Protein AF-0000000084946960 (afdb_homodimer)

Secondary structure (DSSP, 8-state):
-HHHHHHHHHHHHS-TTSHHHHHHHHHHHTTTTGGG--HHHHHHHHTS-HHHHHHHHHHTT-SSHHHHHHHHHHHHHHHTT----S-TTS-HHHHHHHHHHHHHHHHHHHHHHS-HHHHHHHHHHHHH-S-EEEEE-THHHHHHHHHHHHHHHTT--EEEPPTT--SPP---TT-EEEEE-SSSHHHHHTHHHHHHHHHSSSEEEEEES-TT---SSEEEE---S-GGGHHHHHHHHHHHHHHHHHHHH-/-HHHHHHHHHHHHS-TTSHHHHHHHHHHHTTTTGGG--HHHHHHHHTS-HHHHHHHHHHTT-SSHHHHHHHHHHHHHHHTT----S-TTS-HHHHHHHHHHHHHHHHHHHHHHS-HHHHHHHHHHHHH-S-EEEEE-THHHHHHHHHHHHHHHTT--EEEPPTT--SPP---TT-EEEEE-SSSHHHHHTHHHHHHHHHSSSEEEEEES-TT---SSEEEE---S-GGGHHHHHHHHHHHHHHHHHHHH-

Organism: NCBI:txid445974

Radius of gyration: 22.01 Å; Cα contacts (8 Å, |Δi|>4): 779; chains: 2; bounding box: 53×51×46 Å

Foldseek 3Di:
DQLLVVLCVCCVPDDCPDLSNLLSVLCVVCLVCLLVDDLCRSCVSSVHDSVSSQVSCVVSPHPGSNRVNVVSVVVVVCVVPAFDQADDPDDPVVSVVVSVVQVVVFQVVQVVPWDVVLLVVVLVLQLPAPEEEEEDDDLVVVLLVVLCVLVVVVVGHYDYARLQNPDDDDDDPSYEYEYEDAACVSCVPSVVVLVVVVPDPYAYEYEYCHPPDDDPHHYTHGDGPDSSCSSVSSSVSSVVSSVVNVVVVD/DQLLVVLCVDCVPDDCVDLSNLLSVLCVVCLVCLLVDDLCRSCVSSVHDSVVSQVSCVVSPHPGSNRVNVVSVVVVVCVVPAFDQADDPDDPVVSVVVSVVQVVVFQVVQVVPWDVVLLVVVLVLQLPAPEEEEEDDDLVVVLVVVLCVLVVVVVGHYDHARLQNPDDDDDDPSYEYEYEDAACVSCVPSVVVLVVVVPDPYAYEYEYCHPPDDDPHHYTHGDGPDSSCSSVSSSVSSVVSSVVNVVVVD

Nearest PDB structures (foldseek):
  4ivn-assembly1_A  TM=5.172E-01  e=8.761E-11  Vibrio vulnificus YJ016
  8k3b-assembly1_A  TM=5.191E-01  e=2.547E-10  Pseudomonas aeruginosa
  1m3s-assembly1_B  TM=8.342E-01  e=3.777E-07  Bacillus subtilis
  1viv-assembly1_A  TM=8.224E-01  e=2.154E-06  Bacillus subtilis
  7en6-assembly1_C  TM=7.977E-01  e=3.996E-06  Escherichia coli

pLDDT: mean 92.7, std 7.22, range [50.81, 98.69]

Solvent-accessible surface area (backbone atoms only — not comparable to full-atom values): 27172 Å² total; per-residue (Å²): 74,63,52,61,58,53,34,46,55,41,49,51,72,40,41,66,84,36,66,67,20,28,42,32,50,45,46,63,76,37,43,90,52,43,73,79,51,50,67,61,54,51,13,58,72,32,72,49,48,53,66,54,50,55,51,47,35,44,72,75,70,28,90,41,69,67,53,46,32,48,39,38,49,50,30,56,66,52,50,83,69,60,68,66,74,46,62,78,93,51,53,72,67,60,32,49,51,48,44,52,52,52,47,46,53,38,51,53,50,25,66,71,66,41,59,61,67,61,50,50,51,51,43,51,50,59,72,68,31,72,30,39,38,36,36,41,46,62,75,35,31,16,51,48,46,36,49,48,51,57,34,50,67,69,70,41,53,67,44,56,50,51,82,71,54,75,59,65,73,90,79,54,85,50,24,33,38,41,35,40,21,54,76,44,56,41,62,66,75,31,44,69,44,49,50,55,54,68,67,44,89,43,55,40,39,36,41,24,51,43,78,82,64,84,68,94,53,48,74,46,61,42,62,71,88,47,78,66,47,41,66,59,52,53,51,50,53,52,50,52,48,52,31,51,52,57,48,66,73,104,74,62,54,61,58,53,34,47,55,41,50,49,71,40,42,64,84,36,65,69,21,28,42,32,51,44,45,62,75,36,44,88,52,44,71,77,50,50,66,60,54,51,11,59,71,32,73,48,50,56,68,55,49,55,51,47,36,43,70,73,69,27,92,41,67,67,53,48,34,49,40,39,49,49,30,56,65,51,52,82,69,61,69,66,75,47,59,78,92,52,54,72,66,59,33,49,52,49,44,51,53,53,47,47,53,39,52,54,51,26,65,72,65,43,59,60,66,60,52,51,49,51,44,50,49,60,72,70,30,71,30,39,38,36,36,40,47,60,76,36,31,16,51,49,45,37,50,47,52,55,34,51,68,68,72,42,52,67,45,57,50,51,81,71,56,74,59,62,74,91,77,55,87,49,23,33,38,39,36,41,21,53,76,44,57,42,62,66,74,30,43,67,46,50,52,56,56,68,67,43,89,42,56,40,38,35,41,24,52,42,78,80,64,84,65,94,54,47,73,46,61,43,63,72,87,47,77,65,47,40,66,59,52,52,51,51,52,52,50,50,48,52,30,50,52,57,48,67,73,104

Sequence (500 aa):
MMIINKLNDIINNSQTSDPRYMISSFIKQNILIINSLTIKEVADGSHVSKAMVSKFVKELGYDNFAELKESCSMYVGSLGLKDRYFQLDSDFRSNSSDLVVRMNNLLTNTVHQINYNDLDMLVEDIRNCSCLFLLGHGEAKGLCSMIQIELDALQIPIIVVDVDFRKEYRIGDHAVFLIISVNGNTLMYNHRTITKILKQKQKTWLITCNQEIAFAGKKIYVPSVDSTLNKINIRFVTDLIIARLQQNQEMMIINKLNDIINNSQTSDPRYMISSFIKQNILIINSLTIKEVADGSHVSKAMVSKFVKELGYDNFAELKESCSMYVGSLGLKDRYFQLDSDFRSNSSDLVVRMNNLLTNTVHQINYNDLDMLVEDIRNCSCLFLLGHGEAKGLCSMIQIELDALQIPIIVVDVDFRKEYRIGDHAVFLIISVNGNTLMYNHRTITKILKQKQKTWLITCNQEIAFAGKKIYVPSVDSTLNKINIRFVTDLIIARLQQNQE

Structure (mmCIF, N/CA/C/O backbone):
data_AF-0000000084946960-model_v1
#
loop_
_entity.id
_entity.type
_entity.pdbx_description
1 polymer 'HTH rpiR-type domain-containing protein'
#
loop_
_atom_site.group_PDB
_atom_site.id
_atom_site.type_symbol
_atom_site.label_atom_id
_atom_site.label_alt_id
_atom_site.label_comp_id
_atom_site.label_asym_id
_atom_site.label_entity_id
_atom_site.label_seq_id
_atom_site.pdbx_PDB_ins_code
_atom_site.Cartn_x
_atom_site.Cartn_y
_atom_site.Cartn_z
_atom_site.occupancy
_atom_site.B_iso_or_equiv
_atom_site.auth_seq_id
_atom_site.auth_comp_id
_atom_site.auth_asym_id
_atom_site.auth_atom_id
_atom_site.pdbx_PDB_model_num
ATOM 1 N N . MET A 1 1 ? -5.07 -3.939 -16.297 1 50.81 1 MET A N 1
ATOM 2 C CA . MET A 1 1 ? -4.352 -4.16 -15.055 1 50.81 1 MET A CA 1
ATOM 3 C C . MET A 1 1 ? -5.105 -3.551 -13.875 1 50.81 1 MET A C 1
ATOM 5 O O . MET A 1 1 ? -5.117 -4.117 -12.781 1 50.81 1 MET A O 1
ATOM 9 N N . MET A 1 2 ? -6.113 -2.816 -14.234 1 76.5 2 MET A N 1
ATOM 10 C CA . MET A 1 2 ? -6.914 -2.016 -13.312 1 76.5 2 MET A CA 1
ATOM 11 C C . MET A 1 2 ? -8.023 -2.855 -12.688 1 76.5 2 MET A C 1
ATOM 13 O O . MET A 1 2 ? -8.422 -2.609 -11.547 1 76.5 2 MET A O 1
ATOM 17 N N . ILE A 1 3 ? -8.172 -4.059 -13.281 1 87.38 3 ILE A N 1
ATOM 18 C CA . ILE A 1 3 ? -9.352 -4.809 -12.844 1 87.38 3 ILE A CA 1
ATOM 19 C C . ILE A 1 3 ? -9.062 -5.488 -11.508 1 87.38 3 ILE A C 1
ATOM 21 O O . ILE A 1 3 ? -9.922 -5.516 -10.625 1 87.38 3 ILE A O 1
ATOM 25 N N . ILE A 1 4 ? -7.828 -5.867 -11.352 1 90.06 4 ILE A N 1
ATOM 26 C CA . ILE A 1 4 ? -7.5 -6.625 -10.148 1 90.06 4 ILE A CA 1
ATOM 27 C C . ILE A 1 4 ? -7.602 -5.719 -8.922 1 90.06 4 ILE A C 1
ATOM 29 O O . ILE A 1 4 ? -8.047 -6.152 -7.859 1 90.06 4 ILE A O 1
ATOM 33 N N . ASN A 1 5 ? -7.199 -4.465 -9.094 1 87.06 5 ASN A N 1
ATOM 34 C CA . ASN A 1 5 ? -7.309 -3.508 -7.996 1 87.06 5 ASN A CA 1
ATOM 35 C C . ASN A 1 5 ? -8.766 -3.258 -7.613 1 87.06 5 ASN A C 1
ATOM 37 O O . ASN A 1 5 ? -9.094 -3.158 -6.43 1 87.06 5 ASN A O 1
ATOM 41 N N . LYS A 1 6 ? -9.586 -3.213 -8.57 1 87.06 6 LYS A N 1
ATOM 42 C CA . LYS A 1 6 ? -11.008 -3 -8.32 1 87.06 6 LYS A CA 1
ATOM 43 C C . LYS A 1 6 ? -11.617 -4.184 -7.574 1 87.06 6 LYS A C 1
ATOM 45 O O . LYS A 1 6 ? -12.375 -3.998 -6.617 1 87.06 6 LYS A O 1
ATOM 50 N N . LEU A 1 7 ? -11.297 -5.309 -8.07 1 93 7 LEU A N 1
ATOM 51 C CA . LEU A 1 7 ? -11.82 -6.516 -7.438 1 93 7 LEU A CA 1
ATOM 52 C C . LEU A 1 7 ? -11.328 -6.637 -6 1 93 7 LEU A C 1
ATOM 54 O O . LEU A 1 7 ? -12.109 -6.949 -5.098 1 93 7 LEU A O 1
ATOM 58 N N . ASN A 1 8 ? -10.07 -6.289 -5.785 1 91.12 8 ASN A N 1
ATOM 59 C CA . ASN A 1 8 ? -9.508 -6.359 -4.441 1 91.12 8 ASN A CA 1
ATOM 60 C C . ASN A 1 8 ? -10.188 -5.379 -3.494 1 91.12 8 ASN A C 1
ATOM 62 O O . ASN A 1 8 ? -10.438 -5.703 -2.33 1 91.12 8 ASN A O 1
ATOM 66 N N . ASP A 1 9 ? -10.414 -4.215 -4.004 1 86.38 9 ASP A N 1
ATOM 67 C CA . ASP A 1 9 ? -11.086 -3.213 -3.18 1 86.38 9 ASP A CA 1
ATOM 68 C C . ASP A 1 9 ? -12.438 -3.721 -2.689 1 86.38 9 ASP A C 1
ATOM 70 O O . ASP A 1 9 ? -12.797 -3.529 -1.525 1 86.38 9 ASP A O 1
ATOM 74 N N . ILE A 1 10 ? -13.172 -4.355 -3.521 1 89.69 10 ILE A N 1
ATOM 75 C CA . ILE A 1 10 ? -14.492 -4.867 -3.176 1 89.69 10 ILE A CA 1
ATOM 76 C C . ILE A 1 10 ? -14.352 -6.062 -2.234 1 89.69 10 ILE A C 1
ATOM 78 O O . ILE A 1 10 ? -15.031 -6.137 -1.21 1 89.69 10 ILE A O 1
ATOM 82 N N . ILE A 1 11 ? -13.461 -6.926 -2.559 1 92.31 11 ILE A N 1
ATOM 83 C CA . ILE A 1 11 ? -13.266 -8.148 -1.782 1 92.31 11 ILE A CA 1
ATOM 84 C C . ILE A 1 11 ? -12.828 -7.793 -0.365 1 92.31 11 ILE A C 1
ATOM 86 O O . ILE A 1 11 ? -13.312 -8.375 0.608 1 92.31 11 ILE A O 1
ATOM 90 N N . ASN A 1 12 ? -11.969 -6.781 -0.227 1 88.19 12 ASN A N 1
ATOM 91 C CA . ASN A 1 12 ? -11.43 -6.406 1.077 1 88.19 12 ASN A CA 1
ATOM 92 C C . ASN A 1 12 ? -12.477 -5.688 1.928 1 88.19 12 ASN A C 1
ATOM 94 O O . ASN A 1 12 ? -12.398 -5.699 3.158 1 88.19 12 ASN A O 1
ATOM 98 N N . ASN A 1 13 ? -13.5 -5.141 1.267 1 84.31 13 ASN A N 1
ATOM 99 C CA . ASN A 1 13 ? -14.344 -4.223 2.018 1 84.31 13 ASN A CA 1
ATOM 100 C C . ASN A 1 13 ? -15.797 -4.695 2.051 1 84.31 13 ASN A C 1
ATOM 102 O O . ASN A 1 13 ? -16.672 -4.012 2.594 1 84.31 13 ASN A O 1
ATOM 106 N N . SER A 1 14 ? -16.109 -5.84 1.458 1 88.12 14 SER A N 1
ATOM 107 C CA . SER A 1 14 ? -17.469 -6.328 1.401 1 88.12 14 SER A CA 1
ATOM 108 C C . SER A 1 14 ? -17.625 -7.625 2.184 1 88.12 14 SER A C 1
ATOM 110 O O . SER A 1 14 ? -16.688 -8.406 2.303 1 88.12 14 SER A O 1
ATOM 112 N N . GLN A 1 15 ? -18.859 -7.773 2.674 1 90.06 15 GLN A N 1
ATOM 113 C CA . GLN A 1 15 ? -19.172 -9.055 3.303 1 90.06 15 GLN A CA 1
ATOM 114 C C . GLN A 1 15 ? -19.219 -10.18 2.271 1 90.06 15 GLN A C 1
ATOM 116 O O . GLN A 1 15 ? -19.531 -9.945 1.102 1 90.06 15 GLN A O 1
ATOM 121 N N . THR A 1 16 ? -18.984 -11.414 2.795 1 92.31 16 THR A N 1
ATOM 122 C CA . THR A 1 16 ? -18.906 -12.555 1.892 1 92.31 16 THR A CA 1
ATOM 123 C C . THR A 1 16 ? -20.266 -12.875 1.288 1 92.31 16 THR A C 1
ATOM 125 O O . THR A 1 16 ? -20.359 -13.531 0.248 1 92.31 16 THR A O 1
ATOM 128 N N . SER A 1 17 ? -21.359 -12.391 1.937 1 93.38 17 SER A N 1
ATOM 129 C CA . SER A 1 17 ? -22.719 -12.633 1.445 1 93.38 17 SER A CA 1
ATOM 130 C C . SER A 1 17 ? -23.125 -11.602 0.4 1 93.38 17 SER A C 1
ATOM 132 O O . SER A 1 17 ? -24.141 -11.758 -0.284 1 93.38 17 SER A O 1
ATOM 134 N N . ASP A 1 18 ? -22.312 -10.516 0.25 1 94.94 18 ASP A N 1
ATOM 135 C CA . ASP A 1 18 ? -22.562 -9.469 -0.732 1 94.94 18 ASP A CA 1
ATOM 136 C C . ASP A 1 18 ? -22.375 -9.984 -2.154 1 94.94 18 ASP A C 1
ATOM 138 O O . ASP A 1 18 ? -21.312 -10.531 -2.479 1 94.94 18 ASP A O 1
ATOM 142 N N . PRO A 1 19 ? -23.438 -9.812 -2.973 1 96.25 19 PRO A N 1
ATOM 143 C CA . PRO A 1 19 ? -23.281 -10.25 -4.363 1 96.25 19 PRO A CA 1
ATOM 144 C C . PRO A 1 19 ? -22.047 -9.664 -5.039 1 96.25 19 PRO A C 1
ATOM 146 O O . PRO A 1 19 ? -21.406 -10.336 -5.852 1 96.25 19 PRO A O 1
ATOM 149 N N . ARG A 1 20 ? -21.703 -8.461 -4.746 1 95.75 20 ARG A N 1
ATOM 150 C CA . ARG A 1 20 ? -20.516 -7.84 -5.32 1 95.75 20 ARG A CA 1
ATOM 151 C C . ARG A 1 20 ? -19.25 -8.609 -4.926 1 95.75 20 ARG A C 1
ATOM 153 O O . ARG A 1 20 ? -18.344 -8.781 -5.738 1 95.75 20 ARG A O 1
ATOM 160 N N . TYR A 1 21 ? -19.203 -9 -3.682 1 95.88 21 TYR A N 1
ATOM 161 C CA . TYR A 1 21 ? -18.094 -9.82 -3.207 1 95.88 21 TYR A CA 1
ATOM 162 C C . TYR A 1 21 ? -18.031 -11.141 -3.969 1 95.88 21 TYR A C 1
ATOM 164 O O . TYR A 1 21 ? -16.969 -11.547 -4.43 1 95.88 21 TYR A O 1
ATOM 172 N N . MET A 1 22 ? -19.188 -11.789 -4.098 1 97.19 22 MET A N 1
ATOM 173 C CA . MET A 1 22 ? -19.25 -13.109 -4.719 1 97.19 22 MET A CA 1
ATOM 174 C C . MET A 1 22 ? -18.797 -13.047 -6.176 1 97.19 22 MET A C 1
ATOM 176 O O . MET A 1 22 ? -18.031 -13.898 -6.633 1 97.19 22 MET A O 1
ATOM 180 N N . ILE A 1 23 ? -19.234 -12.031 -6.844 1 98.25 23 ILE A N 1
ATOM 181 C CA . ILE A 1 23 ? -18.875 -11.867 -8.242 1 98.25 23 ILE A CA 1
ATOM 182 C C . ILE A 1 23 ? -17.391 -11.562 -8.359 1 98.25 23 ILE A C 1
ATOM 184 O O . ILE A 1 23 ? -16.672 -12.188 -9.148 1 98.25 23 ILE A O 1
ATOM 188 N N . SER A 1 24 ? -16.891 -10.625 -7.539 1 96.94 24 SER A N 1
ATOM 189 C CA . SER A 1 24 ? -15.492 -10.234 -7.566 1 96.94 24 SER A CA 1
ATOM 190 C C . SER A 1 24 ? -14.578 -11.414 -7.266 1 96.94 24 SER A C 1
ATOM 192 O O . SER A 1 24 ? -13.57 -11.617 -7.941 1 96.94 24 SER A O 1
ATOM 194 N N . SER A 1 25 ? -14.953 -12.133 -6.262 1 96.06 25 SER A N 1
ATOM 195 C CA . SER A 1 25 ? -14.164 -13.289 -5.863 1 96.06 25 SER A CA 1
ATOM 196 C C . SER A 1 25 ? -14.109 -14.328 -6.977 1 96.06 25 SER A C 1
ATOM 198 O O . SER A 1 25 ? -13.047 -14.898 -7.25 1 96.06 25 SER A O 1
ATOM 200 N N . PHE A 1 26 ? -15.227 -14.641 -7.617 1 97.56 26 PHE A N 1
ATOM 201 C CA . PHE A 1 26 ? -15.266 -15.625 -8.695 1 97.56 26 PHE A CA 1
ATOM 202 C C . PHE A 1 26 ? -14.406 -15.172 -9.875 1 97.56 26 PHE A C 1
ATOM 204 O O . PHE A 1 26 ? -13.633 -15.961 -10.422 1 97.56 26 PHE A O 1
ATOM 211 N N . ILE A 1 27 ? -14.562 -13.906 -10.227 1 97.56 27 ILE A N 1
ATOM 212 C CA . ILE A 1 27 ? -13.797 -13.367 -11.352 1 97.56 27 ILE A CA 1
ATOM 213 C C . ILE A 1 27 ? -12.305 -13.461 -11.047 1 97.56 27 ILE A C 1
ATOM 215 O O . ILE A 1 27 ? -11.523 -13.914 -11.883 1 97.56 27 ILE A O 1
ATOM 219 N N . LYS A 1 28 ? -11.992 -13.016 -9.922 1 96 28 LYS A N 1
ATOM 220 C CA . LYS A 1 28 ? -10.594 -13.023 -9.531 1 96 28 LYS A CA 1
ATOM 221 C C . LYS A 1 28 ? -10.023 -14.445 -9.531 1 96 28 LYS A C 1
ATOM 223 O O . LYS A 1 28 ? -8.93 -14.68 -10.047 1 96 28 LYS A O 1
ATOM 228 N N . GLN A 1 29 ? -10.773 -15.391 -9.055 1 94.88 29 GLN A N 1
ATOM 229 C CA . GLN A 1 29 ? -10.336 -16.781 -8.953 1 94.88 29 GLN A CA 1
ATOM 230 C C . GLN A 1 29 ? -10.219 -17.422 -10.336 1 94.88 29 GLN A C 1
ATOM 232 O O . GLN A 1 29 ? -9.484 -18.391 -10.523 1 94.88 29 GLN A O 1
ATOM 237 N N . ASN A 1 30 ? -10.945 -16.922 -11.25 1 96.62 30 ASN A N 1
ATOM 238 C CA . ASN A 1 30 ? -10.969 -17.5 -12.594 1 96.62 30 ASN A CA 1
ATOM 239 C C . ASN A 1 30 ? -10.43 -16.516 -13.633 1 96.62 30 ASN A C 1
ATOM 241 O O . ASN A 1 30 ? -10.82 -16.547 -14.797 1 96.62 30 ASN A O 1
ATOM 245 N N . ILE A 1 31 ? -9.594 -15.617 -13.203 1 96.06 31 ILE A N 1
ATOM 246 C CA . ILE A 1 31 ? -9.211 -14.484 -14.039 1 96.06 31 ILE A CA 1
ATOM 247 C C . ILE A 1 31 ? -8.477 -14.984 -15.281 1 96.06 31 ILE A C 1
ATOM 249 O O . ILE A 1 31 ? -8.57 -14.375 -16.344 1 96.06 31 ILE A O 1
ATOM 253 N N . LEU A 1 32 ? -7.84 -16.125 -15.266 1 95 32 LEU A N 1
ATOM 254 C CA . LEU A 1 32 ? -7.066 -16.656 -16.391 1 95 32 LEU A CA 1
ATOM 255 C C . LEU A 1 32 ? -7.988 -17.188 -17.469 1 95 32 LEU A C 1
ATOM 257 O O . LEU A 1 32 ? -7.598 -17.25 -18.641 1 95 32 LEU A O 1
ATOM 261 N N . ILE A 1 33 ? -9.188 -17.531 -17.125 1 96.75 33 ILE A N 1
ATOM 262 C CA . ILE A 1 33 ? -10.07 -18.172 -18.109 1 96.75 33 ILE A CA 1
ATOM 263 C C . ILE A 1 33 ? -11.336 -17.344 -18.281 1 96.75 33 ILE A C 1
ATOM 265 O O . ILE A 1 33 ? -12.281 -17.766 -18.938 1 96.75 33 ILE A O 1
ATOM 269 N N . ILE A 1 34 ? -11.367 -16.203 -17.625 1 96.81 34 ILE A N 1
ATOM 270 C CA . ILE A 1 34 ? -12.57 -15.383 -17.609 1 96.81 34 ILE A CA 1
ATOM 271 C C . ILE A 1 34 ? -13.016 -15.086 -19.047 1 96.81 34 ILE A C 1
ATOM 273 O O . ILE A 1 34 ? -14.211 -14.992 -19.328 1 96.81 34 ILE A O 1
ATOM 277 N N . ASN A 1 35 ? -12.062 -14.977 -19.891 1 95.31 35 ASN A N 1
ATOM 278 C CA . ASN A 1 35 ? -12.359 -14.633 -21.281 1 95.31 35 ASN A CA 1
ATOM 279 C C . ASN A 1 35 ? -13.133 -15.75 -21.984 1 95.31 35 ASN A C 1
ATOM 281 O O . ASN A 1 35 ? -13.789 -15.516 -23 1 95.31 35 ASN A O 1
ATOM 285 N N . SER A 1 36 ? -13.094 -16.891 -21.531 1 97.38 36 SER A N 1
ATOM 286 C CA . SER A 1 36 ? -13.773 -18.031 -22.125 1 97.38 36 SER A CA 1
ATOM 287 C C . SER A 1 36 ? -15.133 -18.281 -21.484 1 97.38 36 SER A C 1
ATOM 289 O O . SER A 1 36 ? -15.891 -19.141 -21.922 1 97.38 36 SER A O 1
ATOM 291 N N . LEU A 1 37 ? -15.453 -17.578 -20.484 1 98 37 LEU A N 1
ATOM 292 C CA . LEU A 1 37 ? -16.703 -17.797 -19.766 1 98 37 LEU A CA 1
ATOM 293 C C . LEU A 1 37 ? -17.797 -16.844 -20.266 1 98 37 LEU A C 1
ATOM 295 O O . LEU A 1 37 ? -17.516 -15.695 -20.609 1 98 37 LEU A O 1
ATOM 299 N N . THR A 1 38 ? -18.984 -17.375 -20.328 1 97.75 38 THR A N 1
ATOM 300 C CA . THR A 1 38 ? -20.141 -16.531 -20.609 1 97.75 38 THR A CA 1
ATOM 301 C C . THR A 1 38 ? -20.625 -15.836 -19.328 1 97.75 38 THR A C 1
ATOM 303 O O . THR A 1 38 ? -20.25 -16.234 -18.219 1 97.75 38 THR A O 1
ATOM 306 N N . ILE A 1 39 ? -21.406 -14.773 -19.547 1 98.12 39 ILE A N 1
ATOM 307 C CA . ILE A 1 39 ? -21.969 -14.07 -18.406 1 98.12 39 ILE A CA 1
ATOM 308 C C . ILE A 1 39 ? -22.828 -15.023 -17.594 1 98.12 39 ILE A C 1
ATOM 310 O O . ILE A 1 39 ? -22.891 -14.93 -16.359 1 98.12 39 ILE A O 1
ATOM 314 N N . LYS A 1 40 ? -23.438 -15.977 -18.234 1 98.25 40 LYS A N 1
ATOM 315 C CA . LYS A 1 40 ? -24.25 -16.984 -17.547 1 98.25 40 LYS A CA 1
ATOM 316 C C . LYS A 1 40 ? -23.391 -17.844 -16.641 1 98.25 40 LYS A C 1
ATOM 318 O O . LYS A 1 40 ? -23.781 -18.141 -15.5 1 98.25 40 LYS A O 1
ATOM 323 N N . GLU A 1 41 ? -22.297 -18.219 -17.141 1 98.44 41 GLU A N 1
ATOM 324 C CA . GLU A 1 41 ? -21.391 -19.062 -16.359 1 98.44 41 GLU A CA 1
ATOM 325 C C . GLU A 1 41 ? -20.844 -18.297 -15.148 1 98.44 41 GLU A C 1
ATOM 327 O O . GLU A 1 41 ? -20.688 -18.875 -14.07 1 98.44 41 GLU A O 1
ATOM 332 N N . VAL A 1 42 ? -20.516 -17.031 -15.305 1 98.5 42 VAL A N 1
ATOM 333 C CA . VAL A 1 42 ? -20.078 -16.203 -14.195 1 98.5 42 VAL A CA 1
ATOM 334 C C . VAL A 1 42 ? -21.188 -16.062 -13.164 1 98.5 42 VAL A C 1
ATOM 336 O O . VAL A 1 42 ? -20.953 -16.172 -11.953 1 98.5 42 VAL A O 1
ATOM 339 N N . ALA A 1 43 ? -22.391 -15.844 -13.656 1 98.56 43 ALA A N 1
ATOM 340 C CA . ALA A 1 43 ? -23.547 -15.734 -12.773 1 98.56 43 ALA A CA 1
ATOM 341 C C . ALA A 1 43 ? -23.734 -17.016 -11.953 1 98.56 43 ALA A C 1
ATOM 343 O O . ALA A 1 43 ? -23.891 -16.969 -10.734 1 98.56 43 ALA A O 1
ATOM 344 N N . ASP A 1 44 ? -23.688 -18.109 -12.609 1 98.5 44 ASP A N 1
ATOM 345 C CA . ASP A 1 44 ? -23.859 -19.406 -11.953 1 98.5 44 ASP A CA 1
ATOM 346 C C . ASP A 1 44 ? -22.75 -19.641 -10.93 1 98.5 44 ASP A C 1
ATOM 348 O O . ASP A 1 44 ? -23.031 -20.062 -9.797 1 98.5 44 ASP A O 1
ATOM 352 N N . GLY A 1 45 ? -21.547 -19.359 -11.312 1 97.94 45 GLY A N 1
ATOM 353 C CA . GLY A 1 45 ? -20.391 -19.578 -10.445 1 97.94 45 GLY A CA 1
ATOM 354 C C . GLY A 1 45 ? -20.391 -18.672 -9.227 1 97.94 45 GLY A C 1
ATOM 355 O O . GLY A 1 45 ? -19.828 -19.031 -8.188 1 97.94 45 GLY A O 1
ATOM 356 N N . SER A 1 46 ? -20.969 -17.516 -9.352 1 98.06 46 SER A N 1
ATOM 357 C CA . SER A 1 46 ? -21.031 -16.547 -8.266 1 98.06 46 SER A CA 1
ATOM 358 C C . SER A 1 46 ? -22.328 -16.688 -7.477 1 98.06 46 SER A C 1
ATOM 360 O O . SER A 1 46 ? -22.562 -15.93 -6.531 1 98.06 46 SER A O 1
ATOM 362 N N . HIS A 1 47 ? -23.25 -17.547 -7.961 1 97.88 47 HIS A N 1
ATOM 363 C CA . HIS A 1 47 ? -24.531 -17.812 -7.305 1 97.88 47 HIS A CA 1
ATOM 364 C C . HIS A 1 47 ? -25.406 -16.562 -7.301 1 97.88 47 HIS A C 1
ATOM 366 O O . HIS A 1 47 ? -26 -16.219 -6.273 1 97.88 47 HIS A O 1
ATOM 372 N N . VAL A 1 48 ? -25.344 -15.875 -8.398 1 98.31 48 VAL A N 1
ATOM 373 C CA . VAL A 1 48 ? -26.219 -14.719 -8.578 1 98.31 48 VAL A CA 1
ATOM 374 C C . VAL A 1 48 ? -26.875 -14.781 -9.953 1 98.31 48 VAL A C 1
ATOM 376 O O . VAL A 1 48 ? -26.656 -15.719 -10.719 1 98.31 48 VAL A O 1
ATOM 379 N N . SER A 1 49 ? -27.781 -13.859 -10.258 1 97.69 49 SER A N 1
ATOM 380 C CA . SER A 1 49 ? -28.438 -13.805 -11.555 1 97.69 49 SER A CA 1
ATOM 381 C C . SER A 1 49 ? -27.578 -13.094 -12.594 1 97.69 49 SER A C 1
ATOM 383 O O . SER A 1 49 ? -26.672 -12.336 -12.242 1 97.69 49 SER A O 1
ATOM 385 N N . LYS A 1 50 ? -27.938 -13.352 -13.852 1 97.94 50 LYS A N 1
ATOM 386 C CA . LYS A 1 50 ? -27.266 -12.648 -14.945 1 97.94 50 LYS A CA 1
ATOM 387 C C . LYS A 1 50 ? -27.469 -11.141 -14.828 1 97.94 50 LYS A C 1
ATOM 389 O O . LYS A 1 50 ? -26.547 -10.367 -15.125 1 97.94 50 LYS A O 1
ATOM 394 N N . ALA A 1 51 ? -28.594 -10.773 -14.391 1 97.75 51 ALA A N 1
ATOM 395 C CA . ALA A 1 51 ? -28.906 -9.359 -14.234 1 97.75 51 ALA A CA 1
ATOM 396 C C . ALA A 1 51 ? -28 -8.703 -13.195 1 97.75 51 ALA A C 1
ATOM 398 O O . ALA A 1 51 ? -27.578 -7.559 -13.375 1 97.75 51 ALA A O 1
ATOM 399 N N . MET A 1 52 ? -27.656 -9.383 -12.195 1 98.12 52 MET A N 1
ATOM 400 C CA . MET A 1 52 ? -26.781 -8.875 -11.141 1 98.12 52 MET A CA 1
ATOM 401 C C . MET A 1 52 ? -25.359 -8.719 -11.641 1 98.12 52 MET A C 1
ATOM 403 O O . MET A 1 52 ? -24.672 -7.75 -11.305 1 98.12 52 MET A O 1
ATOM 407 N N . VAL A 1 53 ? -24.906 -9.68 -12.445 1 98.44 53 VAL A N 1
ATOM 408 C CA . VAL A 1 53 ? -23.562 -9.57 -13.016 1 98.44 53 VAL A CA 1
ATOM 409 C C . VAL A 1 53 ? -23.5 -8.359 -13.938 1 98.44 53 VAL A C 1
ATOM 411 O O . VAL A 1 53 ? -22.531 -7.59 -13.891 1 98.44 53 VAL A O 1
ATOM 414 N N . SER A 1 54 ? -24.531 -8.188 -14.75 1 97.94 54 SER A N 1
ATOM 415 C CA . SER A 1 54 ? -24.562 -7.059 -15.672 1 97.94 54 SER A CA 1
ATOM 416 C C . SER A 1 54 ? -24.547 -5.73 -14.922 1 97.94 54 SER A C 1
ATOM 418 O O . SER A 1 54 ? -23.844 -4.797 -15.32 1 97.94 54 SER A O 1
ATOM 420 N N . LYS A 1 55 ? -25.297 -5.68 -13.906 1 97.25 55 LYS A N 1
ATOM 421 C CA . LYS A 1 55 ? -25.328 -4.473 -13.078 1 97.25 55 LYS A CA 1
ATOM 422 C C . LYS A 1 55 ? -23.969 -4.211 -12.445 1 97.25 55 LYS A C 1
ATOM 424 O O . LYS A 1 55 ? -23.5 -3.068 -12.391 1 97.25 55 LYS A O 1
ATOM 429 N N . PHE A 1 56 ? -23.344 -5.246 -12 1 96.56 56 PHE A N 1
ATOM 430 C CA . PHE A 1 56 ? -22.047 -5.145 -11.344 1 96.56 56 PHE A CA 1
ATOM 431 C C . PHE A 1 56 ? -20.984 -4.66 -12.32 1 96.56 56 PHE A C 1
ATOM 433 O O . PHE A 1 56 ? -20.156 -3.822 -11.977 1 96.56 56 PHE A O 1
ATOM 440 N N . VAL A 1 57 ? -21.016 -5.176 -13.477 1 94.94 57 VAL A N 1
ATOM 441 C CA . VAL A 1 57 ? -20.078 -4.805 -14.531 1 94.94 57 VAL A CA 1
ATOM 442 C C . VAL A 1 57 ? -20.172 -3.303 -14.805 1 94.94 57 VAL A C 1
ATOM 444 O O . VAL A 1 57 ? -19.141 -2.623 -14.93 1 94.94 57 VAL A O 1
ATOM 447 N N . LYS A 1 58 ? -21.375 -2.809 -14.805 1 91.38 58 LYS A N 1
ATOM 448 C CA . LYS A 1 58 ? -21.594 -1.379 -15 1 91.38 58 LYS A CA 1
ATOM 449 C C . LYS A 1 58 ? -21.109 -0.58 -13.797 1 91.38 58 LYS A C 1
ATOM 451 O O . LYS A 1 58 ? -20.547 0.512 -13.953 1 91.38 58 LYS A O 1
ATOM 456 N N . GLU A 1 59 ? -21.281 -1.125 -12.688 1 88.19 59 GLU A N 1
ATOM 457 C CA . GLU A 1 59 ? -20.812 -0.487 -11.461 1 88.19 59 GLU A CA 1
ATOM 458 C C . GLU A 1 59 ? -19.281 -0.371 -11.453 1 88.19 59 GLU A C 1
ATOM 460 O O . GLU A 1 59 ? -18.734 0.58 -10.891 1 88.19 59 GLU A O 1
ATOM 465 N N . LEU A 1 60 ? -18.609 -1.348 -12.07 1 88.19 60 LEU A N 1
ATOM 466 C CA . LEU A 1 60 ? -17.156 -1.339 -12.133 1 88.19 60 LEU A CA 1
ATOM 467 C C . LEU A 1 60 ? -16.656 -0.334 -13.172 1 88.19 60 LEU A C 1
ATOM 469 O O . LEU A 1 60 ? -15.461 -0.078 -13.273 1 88.19 60 LEU A O 1
ATOM 473 N N . GLY A 1 61 ? -17.578 0.165 -13.945 1 82.56 61 GLY A N 1
ATOM 474 C CA . GLY A 1 61 ? -17.219 1.193 -14.914 1 82.56 61 GLY A CA 1
ATOM 475 C C . GLY A 1 61 ? -17.109 0.666 -16.328 1 82.56 61 GLY A C 1
ATOM 476 O O . GLY A 1 61 ? -16.562 1.34 -17.203 1 82.56 61 GLY A O 1
ATOM 477 N N . TYR A 1 62 ? -17.578 -0.514 -16.5 1 89.56 62 TYR A N 1
ATOM 478 C CA . TYR A 1 62 ? -17.547 -1.079 -17.844 1 89.56 62 TYR A CA 1
ATOM 479 C C . TYR A 1 62 ? -18.922 -0.989 -18.5 1 89.56 62 TYR A C 1
ATOM 481 O O . TYR A 1 62 ? -19.953 -1.101 -17.828 1 89.56 62 TYR A O 1
ATOM 489 N N . ASP A 1 63 ? -18.922 -0.871 -19.812 1 91.31 63 ASP A N 1
ATOM 490 C CA . ASP A 1 63 ? -20.188 -0.747 -20.516 1 91.31 63 ASP A CA 1
ATOM 491 C C . ASP A 1 63 ? -20.922 -2.088 -20.594 1 91.31 63 ASP A C 1
ATOM 493 O O . ASP A 1 63 ? -22.141 -2.133 -20.609 1 91.31 63 ASP A O 1
ATOM 497 N N . ASN A 1 64 ? -20.219 -3.127 -20.781 1 95 64 ASN A N 1
ATOM 498 C CA . ASN A 1 64 ? -20.766 -4.477 -20.875 1 95 64 ASN A CA 1
ATOM 499 C C . ASN A 1 64 ? -19.75 -5.523 -20.438 1 95 64 ASN A C 1
ATOM 501 O O . ASN A 1 64 ? -18.609 -5.191 -20.094 1 95 64 ASN A O 1
ATOM 505 N N . PHE A 1 65 ? -20.188 -6.77 -20.422 1 96.94 65 PHE A N 1
ATOM 506 C CA . PHE A 1 65 ? -19.359 -7.875 -19.953 1 96.94 65 PHE A CA 1
ATOM 507 C C . PHE A 1 65 ? -18.172 -8.094 -20.859 1 96.94 65 PHE A C 1
ATOM 509 O O . PHE A 1 65 ? -17.078 -8.461 -20.406 1 96.94 65 PHE A O 1
ATOM 516 N N . ALA A 1 66 ? -18.328 -7.848 -22.094 1 96.44 66 ALA A N 1
ATOM 517 C CA . ALA A 1 66 ? -17.234 -7.996 -23.047 1 96.44 66 ALA A CA 1
ATOM 518 C C . ALA A 1 66 ? -16.062 -7.066 -22.719 1 96.44 66 ALA A C 1
ATOM 520 O O . ALA A 1 66 ? -14.906 -7.449 -22.828 1 96.44 66 ALA A O 1
ATOM 521 N N . GLU A 1 67 ? -16.359 -5.898 -22.328 1 93.5 67 GLU A N 1
ATOM 522 C CA . GLU A 1 67 ? -15.328 -4.93 -21.938 1 93.5 67 GLU A CA 1
ATOM 523 C C . GLU A 1 67 ? -14.602 -5.379 -20.672 1 93.5 67 GLU A C 1
ATOM 525 O O . GLU A 1 67 ? -13.391 -5.184 -20.547 1 93.5 67 GLU A O 1
ATOM 530 N N . LEU A 1 68 ? -15.352 -5.867 -19.75 1 95.19 68 LEU A N 1
ATOM 531 C CA . LEU A 1 68 ? -14.711 -6.402 -18.562 1 95.19 68 LEU A CA 1
ATOM 532 C C . LEU A 1 68 ? -13.75 -7.535 -18.906 1 95.19 68 LEU A C 1
ATOM 534 O O . LEU A 1 68 ? -12.625 -7.578 -18.406 1 95.19 68 LEU A O 1
ATOM 538 N N . LYS A 1 69 ? -14.188 -8.398 -19.766 1 96.44 69 LYS A N 1
ATOM 539 C CA . LYS A 1 69 ? -13.336 -9.508 -20.203 1 96.44 69 LYS A CA 1
ATOM 540 C C . LYS A 1 69 ? -12.055 -8.992 -20.859 1 96.44 69 LYS A C 1
ATOM 542 O O . LYS A 1 69 ? -10.977 -9.555 -20.656 1 96.44 69 LYS A O 1
ATOM 547 N N . GLU A 1 70 ? -12.211 -7.957 -21.594 1 93.25 70 GLU A N 1
ATOM 548 C CA . GLU A 1 70 ? -11.039 -7.359 -22.219 1 93.25 70 GLU A CA 1
ATOM 549 C C . GLU A 1 70 ? -10.047 -6.844 -21.172 1 93.25 70 GLU A C 1
ATOM 551 O O . GLU A 1 70 ? -8.836 -7.02 -21.328 1 93.25 70 GLU A O 1
ATOM 556 N N . SER A 1 71 ? -10.586 -6.219 -20.188 1 89.69 71 SER A N 1
ATOM 557 C CA . SER A 1 71 ? -9.742 -5.727 -19.109 1 89.69 71 SER A CA 1
ATOM 558 C C . SER A 1 71 ? -9.039 -6.871 -18.391 1 89.69 71 SER A C 1
ATOM 560 O O . SER A 1 71 ? -7.863 -6.758 -18.031 1 89.69 71 SER A O 1
ATOM 562 N N . CYS A 1 72 ? -9.734 -7.914 -18.203 1 93.75 72 CYS A N 1
ATOM 563 C CA . CYS A 1 72 ? -9.125 -9.102 -17.594 1 93.75 72 CYS A CA 1
ATOM 564 C C . CYS A 1 72 ? -8.023 -9.664 -18.484 1 93.75 72 CYS A C 1
ATOM 566 O O . CYS A 1 72 ? -6.969 -10.062 -18 1 93.75 72 CYS A O 1
ATOM 568 N N . SER A 1 73 ? -8.289 -9.648 -19.734 1 92.25 73 SER A N 1
ATOM 569 C CA . SER A 1 73 ? -7.297 -10.141 -20.688 1 92.25 73 SER A CA 1
ATOM 570 C C . SER A 1 73 ? -6.031 -9.289 -20.656 1 92.25 73 SER A C 1
ATOM 572 O O . SER A 1 73 ? -4.922 -9.812 -20.781 1 92.25 73 SER A O 1
ATOM 574 N N . MET A 1 74 ? -6.25 -8.055 -20.578 1 86 74 MET A N 1
ATOM 575 C CA . MET A 1 74 ? -5.109 -7.148 -20.5 1 86 74 MET A CA 1
ATOM 576 C C . MET A 1 74 ? -4.289 -7.406 -19.25 1 86 74 MET A C 1
ATOM 578 O O . MET A 1 74 ? -3.057 -7.41 -19.281 1 86 74 MET A O 1
ATOM 582 N N . TYR A 1 75 ? -4.934 -7.598 -18.188 1 88.56 75 TYR A N 1
ATOM 583 C CA . TYR A 1 75 ? -4.258 -7.914 -16.938 1 88.56 75 TYR A CA 1
ATOM 584 C C . TYR A 1 75 ? -3.465 -9.211 -17.047 1 88.56 75 TYR A C 1
ATOM 586 O O . TYR A 1 75 ? -2.285 -9.258 -16.703 1 88.56 75 TYR A O 1
ATOM 594 N N . VAL A 1 76 ? -4.098 -10.188 -17.562 1 90.62 76 VAL A N 1
ATOM 595 C CA . VAL A 1 76 ? -3.451 -11.484 -17.719 1 90.62 76 VAL A CA 1
ATOM 596 C C . VAL A 1 76 ? -2.232 -11.352 -18.625 1 90.62 76 VAL A C 1
ATOM 598 O O . VAL A 1 76 ? -1.188 -11.961 -18.359 1 90.62 76 VAL A O 1
ATOM 601 N N . GLY A 1 77 ? -2.371 -10.625 -19.625 1 86.25 77 GLY A N 1
ATOM 602 C CA . GLY A 1 77 ? -1.26 -10.406 -20.547 1 86.25 77 GLY A CA 1
ATOM 603 C C . GLY A 1 77 ? -0.077 -9.719 -19.891 1 86.25 77 GLY A C 1
ATOM 604 O O . GLY A 1 77 ? 1.065 -9.898 -20.312 1 86.25 77 GLY A O 1
ATOM 605 N N . SER A 1 78 ? -0.35 -8.984 -18.828 1 82.56 78 SER A N 1
ATOM 606 C CA . SER A 1 78 ? 0.702 -8.227 -18.172 1 82.56 78 SER A CA 1
ATOM 607 C C . SER A 1 78 ? 1.464 -9.102 -17.172 1 82.56 78 SER A C 1
ATOM 609 O O . SER A 1 78 ? 2.555 -8.734 -16.734 1 82.56 78 SER A O 1
ATOM 611 N N . LEU A 1 79 ? 0.943 -10.242 -16.766 1 83.62 79 LEU A N 1
ATOM 612 C CA . LEU A 1 79 ? 1.535 -11.102 -15.75 1 83.62 79 LEU A CA 1
ATOM 613 C C . LEU A 1 79 ? 2.842 -11.711 -16.25 1 83.62 79 LEU A C 1
ATOM 615 O O . LEU A 1 79 ? 3.781 -11.898 -15.469 1 83.62 79 LEU A O 1
ATOM 619 N N . GLY A 1 80 ? 2.939 -12.078 -17.406 1 75.06 80 GLY A N 1
ATOM 620 C CA . GLY A 1 80 ? 4.113 -12.727 -17.969 1 75.06 80 GLY A CA 1
ATOM 621 C C . GLY A 1 80 ? 5.32 -11.805 -18.047 1 75.06 80 GLY A C 1
ATOM 622 O O . GLY A 1 80 ? 6.453 -12.273 -18.188 1 75.06 80 GLY A O 1
ATOM 623 N N . LEU A 1 81 ? 5.23 -10.625 -17.703 1 71.38 81 LEU A N 1
ATOM 624 C CA . LEU A 1 81 ? 6.293 -9.648 -17.906 1 71.38 81 LEU A CA 1
ATOM 625 C C . LEU A 1 81 ? 6.812 -9.125 -16.578 1 71.38 81 LEU A C 1
ATOM 627 O O . LEU A 1 81 ? 7.68 -8.25 -16.531 1 71.38 81 LEU A O 1
ATOM 631 N N . LYS A 1 82 ? 6.504 -9.836 -15.617 1 77.88 82 LYS A N 1
ATOM 632 C CA . LYS A 1 82 ? 6.844 -9.242 -14.328 1 77.88 82 LYS A CA 1
ATOM 633 C C . LYS A 1 82 ? 8.305 -9.5 -13.977 1 77.88 82 LYS A C 1
ATOM 635 O O . LYS A 1 82 ? 8.859 -10.555 -14.312 1 77.88 82 LYS A O 1
ATOM 640 N N . ASP A 1 83 ? 8.82 -8.5 -13.281 1 81.69 83 ASP A N 1
ATOM 641 C CA . ASP A 1 83 ? 10.234 -8.5 -12.891 1 81.69 83 ASP A CA 1
ATOM 642 C C . ASP A 1 83 ? 10.5 -9.539 -11.805 1 81.69 83 ASP A C 1
ATOM 644 O O . ASP A 1 83 ? 9.688 -9.727 -10.898 1 81.69 83 ASP A O 1
ATOM 648 N N . ARG A 1 84 ? 11.594 -10.281 -12.062 1 89.19 84 ARG A N 1
ATOM 649 C CA . ARG A 1 84 ? 12.062 -11.234 -11.062 1 89.19 84 ARG A CA 1
ATOM 650 C C . ARG A 1 84 ? 13.344 -10.734 -10.391 1 89.19 84 ARG A C 1
ATOM 652 O O . ARG A 1 84 ? 14.273 -10.289 -11.062 1 89.19 84 ARG A O 1
ATOM 659 N N . TYR A 1 85 ? 13.305 -10.812 -9.078 1 93.94 85 TYR A N 1
ATOM 660 C CA . TYR A 1 85 ? 14.461 -10.312 -8.336 1 93.94 85 TYR A CA 1
ATOM 661 C C . TYR A 1 85 ? 15.539 -11.375 -8.219 1 93.94 85 TYR A C 1
ATOM 663 O O . TYR A 1 85 ? 16.734 -11.062 -8.188 1 93.94 85 TYR A O 1
ATOM 671 N N . PHE A 1 86 ? 15.094 -12.617 -8.172 1 95.94 86 PHE A N 1
ATOM 672 C CA . PHE A 1 86 ? 16.016 -13.703 -7.871 1 95.94 86 PHE A CA 1
ATOM 673 C C . PHE A 1 86 ? 16.422 -14.438 -9.141 1 95.94 86 PHE A C 1
ATOM 675 O O . PHE A 1 86 ? 15.617 -14.609 -10.055 1 95.94 86 PHE A O 1
ATOM 682 N N . GLN A 1 87 ? 17.656 -14.836 -9.117 1 94.06 87 GLN A N 1
ATOM 683 C CA . GLN A 1 87 ? 18.109 -15.781 -10.133 1 94.06 87 GLN A CA 1
ATOM 684 C C . GLN A 1 87 ? 17.594 -17.188 -9.852 1 94.06 87 GLN A C 1
ATOM 686 O O . GLN A 1 87 ? 17.547 -17.609 -8.695 1 94.06 87 GLN A O 1
ATOM 691 N N . LEU A 1 88 ? 17.281 -17.938 -10.859 1 92.44 88 LEU A N 1
ATOM 692 C CA . LEU A 1 88 ? 16.594 -19.219 -10.727 1 92.44 88 LEU A CA 1
ATOM 693 C C . LEU A 1 88 ? 17.531 -20.281 -10.117 1 92.44 88 LEU A C 1
ATOM 695 O O . LEU A 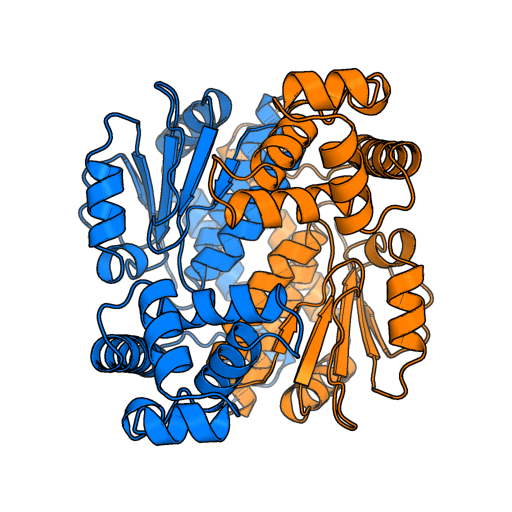1 88 ? 17.109 -21.062 -9.258 1 92.44 88 LEU A O 1
ATOM 699 N N . ASP A 1 89 ? 18.797 -20.297 -10.453 1 92.56 89 ASP A N 1
ATOM 700 C CA . ASP A 1 89 ? 19.703 -21.391 -10.094 1 92.56 89 ASP A CA 1
ATOM 701 C C . ASP A 1 89 ? 20.5 -21.062 -8.836 1 92.56 89 ASP A C 1
ATOM 703 O O . ASP A 1 89 ? 21.344 -21.859 -8.406 1 92.56 89 ASP A O 1
ATOM 707 N N . SER A 1 90 ? 20.219 -20 -8.188 1 94.69 90 SER A N 1
ATOM 708 C CA . SER A 1 90 ? 20.953 -19.594 -6.996 1 94.69 90 SER A CA 1
ATOM 709 C C . SER A 1 90 ? 20.141 -19.859 -5.73 1 94.69 90 SER A C 1
ATOM 711 O O . SER A 1 90 ? 18.906 -19.891 -5.766 1 94.69 90 SER A O 1
ATOM 713 N N . ASP A 1 91 ? 20.828 -20.109 -4.668 1 96.69 91 ASP A N 1
ATOM 714 C CA . ASP A 1 91 ? 20.125 -20.375 -3.416 1 96.69 91 ASP A CA 1
ATOM 715 C C . ASP A 1 91 ? 19.562 -19.094 -2.812 1 96.69 91 ASP A C 1
ATOM 717 O O . ASP A 1 91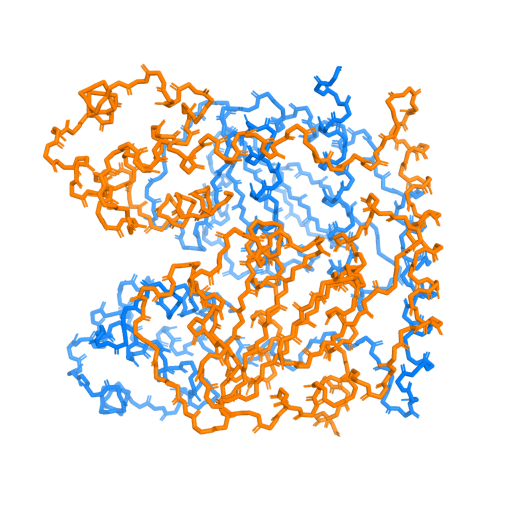 ? 19.938 -18 -3.225 1 96.69 91 ASP A O 1
ATOM 721 N N . PHE A 1 92 ? 18.719 -19.25 -1.833 1 97.62 92 PHE A N 1
ATOM 722 C CA . PHE A 1 92 ? 17.969 -18.156 -1.226 1 97.62 92 PHE A CA 1
ATOM 723 C C . PHE A 1 92 ? 18.906 -17.109 -0.646 1 97.62 92 PHE A C 1
ATOM 725 O O . PHE A 1 92 ? 18.75 -15.922 -0.901 1 97.62 92 PHE A O 1
ATOM 732 N N . ARG A 1 93 ? 19.906 -17.531 0.096 1 97.62 93 ARG A N 1
ATOM 733 C CA . ARG A 1 93 ? 20.844 -16.625 0.762 1 97.62 93 ARG A CA 1
ATOM 734 C C . ARG A 1 93 ? 21.656 -15.852 -0.254 1 97.62 93 ARG A C 1
ATOM 736 O O . ARG A 1 93 ? 21.812 -14.633 -0.133 1 97.62 93 ARG A O 1
ATOM 743 N N . SER A 1 94 ? 22.188 -16.516 -1.206 1 98.19 94 SER A N 1
ATOM 744 C CA . SER A 1 94 ? 22.984 -15.867 -2.246 1 98.19 94 SER A CA 1
ATOM 745 C C . SER A 1 94 ? 22.156 -14.852 -3.027 1 98.19 94 SER A C 1
ATOM 747 O O . SER A 1 94 ? 22.641 -13.75 -3.316 1 98.19 94 SER A O 1
ATOM 749 N N . ASN A 1 95 ? 20.938 -15.234 -3.398 1 98.38 95 ASN A N 1
ATOM 750 C CA . ASN A 1 95 ? 20.016 -14.328 -4.082 1 98.38 95 ASN A CA 1
ATOM 751 C C . ASN A 1 95 ? 19.75 -13.078 -3.25 1 98.38 95 ASN A C 1
ATOM 753 O O . ASN A 1 95 ? 19.688 -11.969 -3.783 1 98.38 95 ASN A O 1
ATOM 757 N N . SER A 1 96 ? 19.547 -13.266 -1.935 1 98.56 96 SER A N 1
ATOM 758 C CA . SER A 1 96 ? 19.281 -12.141 -1.042 1 98.56 96 SER A CA 1
ATOM 759 C C . SER A 1 96 ? 20.453 -11.18 -0.997 1 98.56 96 SER A C 1
ATOM 761 O O . SER A 1 96 ? 20.281 -9.961 -1.069 1 98.56 96 SER A O 1
ATOM 763 N N . SER A 1 97 ? 21.672 -11.727 -0.887 1 98.38 97 SER A N 1
ATOM 764 C CA . SER A 1 97 ? 22.875 -10.906 -0.862 1 98.38 97 SER A CA 1
ATOM 765 C C . SER A 1 97 ? 23.062 -10.156 -2.178 1 98.38 97 SER A C 1
ATOM 767 O O . SER A 1 97 ? 23.422 -8.984 -2.182 1 98.38 97 SER A O 1
ATOM 769 N N . ASP A 1 98 ? 22.844 -10.859 -3.219 1 98.38 98 ASP A N 1
ATOM 770 C CA . ASP A 1 98 ? 22.938 -10.234 -4.531 1 98.38 98 ASP A CA 1
ATOM 771 C C . ASP A 1 98 ? 21.953 -9.078 -4.672 1 98.38 98 ASP A C 1
ATOM 773 O O . ASP A 1 98 ? 22.297 -8.031 -5.234 1 98.38 98 ASP A O 1
ATOM 777 N N . LEU A 1 99 ? 20.719 -9.312 -4.277 1 98.44 99 LEU A N 1
ATOM 778 C CA . LEU A 1 99 ? 19.688 -8.273 -4.359 1 98.44 99 LEU A CA 1
ATOM 779 C C . LEU A 1 99 ? 20.125 -7.023 -3.605 1 98.44 99 LEU A C 1
ATOM 781 O O . LEU A 1 99 ? 19.906 -5.902 -4.078 1 98.44 99 LEU A O 1
ATOM 785 N N . VAL A 1 100 ? 20.781 -7.168 -2.385 1 98.69 100 VAL A N 1
ATOM 786 C CA . VAL A 1 100 ? 21.25 -6.023 -1.61 1 98.69 100 VAL A CA 1
ATOM 787 C C . VAL A 1 100 ? 22.281 -5.242 -2.416 1 98.69 100 VAL A C 1
ATOM 789 O O . VAL A 1 100 ? 22.25 -4.008 -2.447 1 98.69 100 VAL A O 1
ATOM 792 N N . VAL A 1 101 ? 23.172 -5.949 -3.062 1 98.69 101 VAL A N 1
ATOM 793 C CA . VAL A 1 101 ? 24.219 -5.316 -3.871 1 98.69 101 VAL A CA 1
ATOM 794 C C . VAL A 1 101 ? 23.578 -4.539 -5.016 1 98.69 101 VAL A C 1
ATOM 796 O O . VAL A 1 101 ? 23.938 -3.389 -5.273 1 98.69 101 VAL A O 1
ATOM 799 N N . ARG A 1 102 ? 22.672 -5.16 -5.695 1 98.25 102 ARG A N 1
ATOM 800 C CA . ARG A 1 102 ? 21.984 -4.516 -6.809 1 98.25 102 ARG A CA 1
ATOM 801 C C . ARG A 1 102 ? 21.203 -3.291 -6.332 1 98.25 102 ARG A C 1
ATOM 803 O O . ARG A 1 102 ? 21.203 -2.252 -6.996 1 98.25 102 ARG A O 1
ATOM 810 N N . MET A 1 103 ? 20.516 -3.418 -5.211 1 98.56 103 MET A N 1
ATOM 811 C CA . MET A 1 103 ? 19.766 -2.295 -4.645 1 98.56 103 MET A CA 1
ATOM 812 C C . MET A 1 103 ? 20.703 -1.145 -4.293 1 98.56 103 MET A C 1
ATOM 814 O O . MET A 1 103 ? 20.406 0.018 -4.562 1 98.56 103 MET A O 1
ATOM 818 N N . ASN A 1 104 ? 21.797 -1.51 -3.627 1 98.62 104 ASN A N 1
ATOM 819 C CA . ASN A 1 104 ? 22.766 -0.471 -3.275 1 98.62 104 ASN A CA 1
ATOM 820 C C . ASN A 1 104 ? 23.234 0.298 -4.508 1 98.62 104 ASN A C 1
ATOM 822 O O . ASN A 1 104 ? 23.328 1.526 -4.477 1 98.62 104 ASN A O 1
ATOM 826 N N . ASN A 1 105 ? 23.578 -0.428 -5.543 1 98.62 105 ASN A N 1
ATOM 827 C CA . ASN A 1 105 ? 24 0.212 -6.785 1 98.62 105 ASN A CA 1
ATOM 828 C C . ASN A 1 105 ? 22.906 1.109 -7.355 1 98.62 105 ASN A C 1
ATOM 830 O O . ASN A 1 105 ? 23.172 2.23 -7.785 1 98.62 105 ASN A O 1
ATOM 834 N N . LEU A 1 106 ? 21.719 0.617 -7.395 1 98.56 106 LEU A N 1
ATOM 835 C CA . LEU A 1 106 ? 20.562 1.339 -7.926 1 98.56 106 LEU A CA 1
ATOM 836 C C . LEU A 1 106 ? 20.312 2.625 -7.145 1 98.56 106 LEU A C 1
ATOM 838 O O . LEU A 1 106 ? 20.172 3.697 -7.734 1 98.56 106 LEU A O 1
ATOM 842 N N . LEU A 1 107 ? 20.25 2.504 -5.809 1 98.62 107 LEU A N 1
ATOM 843 C CA . LEU A 1 107 ? 19.922 3.641 -4.953 1 98.62 107 LEU A CA 1
ATOM 844 C C . LEU A 1 107 ? 21.031 4.684 -4.98 1 98.62 107 LEU A C 1
ATOM 846 O O . LEU A 1 107 ? 20.766 5.887 -4.996 1 98.62 107 LEU A O 1
ATOM 850 N N . THR A 1 108 ? 22.312 4.215 -4.973 1 98.62 108 THR A N 1
ATOM 851 C CA . THR A 1 108 ? 23.438 5.129 -5.066 1 98.62 108 THR A CA 1
ATOM 852 C C . THR A 1 108 ? 23.391 5.918 -6.371 1 98.62 108 THR A C 1
ATOM 854 O O . THR A 1 108 ? 23.594 7.137 -6.375 1 98.62 108 THR A O 1
ATOM 857 N N . ASN A 1 109 ? 23.188 5.246 -7.449 1 98.62 109 ASN A N 1
ATOM 858 C CA . ASN A 1 109 ? 23.062 5.914 -8.742 1 98.62 109 ASN A CA 1
ATOM 859 C C . ASN A 1 109 ? 21.922 6.938 -8.734 1 98.62 109 ASN A C 1
ATOM 861 O O . ASN A 1 109 ? 22.078 8.047 -9.258 1 98.62 109 ASN A O 1
ATOM 865 N N . THR A 1 110 ? 20.75 6.578 -8.188 1 98.56 110 THR A N 1
ATOM 866 C CA . THR A 1 110 ? 19.578 7.449 -8.141 1 98.56 110 THR A CA 1
ATOM 867 C C . THR A 1 110 ? 19.891 8.734 -7.375 1 98.56 110 THR A C 1
ATOM 869 O O . THR A 1 110 ? 19.609 9.828 -7.855 1 98.56 110 THR A O 1
ATOM 872 N N . VAL A 1 111 ? 20.516 8.617 -6.199 1 98.38 111 VAL A N 1
ATOM 873 C CA . VAL A 1 111 ? 20.781 9.789 -5.371 1 98.38 111 VAL A CA 1
ATOM 874 C C . VAL A 1 111 ? 21.781 10.703 -6.07 1 98.38 111 VAL A C 1
ATOM 876 O O . VAL A 1 111 ? 21.75 11.922 -5.887 1 98.38 111 VAL A O 1
ATOM 879 N N . HIS A 1 112 ? 22.609 10.141 -6.891 1 98.06 112 HIS A N 1
ATOM 880 C CA . HIS A 1 112 ? 23.609 10.93 -7.602 1 98.06 112 HIS A CA 1
ATOM 881 C C . HIS A 1 112 ? 23 11.633 -8.812 1 98.06 112 HIS A C 1
ATOM 883 O O . HIS A 1 112 ? 23.438 12.727 -9.18 1 98.06 112 HIS A O 1
ATOM 889 N N . GLN A 1 113 ? 21.969 11.086 -9.414 1 98.31 113 GLN A N 1
ATOM 890 C CA . GLN A 1 113 ? 21.547 11.555 -10.734 1 98.31 113 GLN A CA 1
ATOM 891 C C . GLN A 1 113 ? 20.203 12.297 -10.648 1 98.31 113 GLN A C 1
ATOM 893 O O . GLN A 1 113 ? 19.859 13.047 -11.555 1 98.31 113 GLN A O 1
ATOM 898 N N . ILE A 1 114 ? 19.469 12.07 -9.617 1 98.31 114 ILE A N 1
ATOM 899 C CA . ILE A 1 114 ? 18.109 12.625 -9.562 1 98.31 114 ILE A CA 1
ATOM 900 C C . ILE A 1 114 ? 18.188 14.148 -9.461 1 98.31 114 ILE A C 1
ATOM 902 O O . ILE A 1 114 ? 19.156 14.695 -8.953 1 98.31 114 ILE A O 1
ATOM 906 N N . ASN A 1 115 ? 17.219 14.859 -10 1 98.12 115 ASN A N 1
ATOM 907 C CA . ASN A 1 115 ? 17.156 16.312 -9.961 1 98.12 115 ASN A CA 1
ATOM 908 C C . ASN A 1 115 ? 16.547 16.812 -8.648 1 98.12 115 ASN A C 1
ATOM 910 O O . ASN A 1 115 ? 15.328 16.922 -8.531 1 98.12 115 ASN A O 1
ATOM 914 N N . TYR A 1 116 ? 17.391 17.281 -7.754 1 98.19 116 TYR A N 1
ATOM 915 C CA . TYR A 1 116 ? 16.938 17.672 -6.422 1 98.19 116 TYR A CA 1
ATOM 916 C C . TYR A 1 116 ? 16.109 18.953 -6.484 1 98.19 116 TYR A C 1
ATOM 918 O O . TYR A 1 116 ? 15.258 19.188 -5.625 1 98.19 116 TYR A O 1
ATOM 926 N N . ASN A 1 117 ? 16.359 19.766 -7.438 1 98.06 117 ASN A N 1
ATOM 927 C CA . ASN A 1 117 ? 15.523 20.969 -7.578 1 98.06 117 ASN A CA 1
ATOM 928 C C . ASN A 1 117 ? 14.07 20.609 -7.871 1 98.06 117 ASN A C 1
ATOM 930 O O . ASN A 1 117 ? 13.156 21.203 -7.305 1 98.06 117 ASN A O 1
ATOM 934 N N . ASP A 1 118 ? 13.891 19.672 -8.781 1 98.12 118 ASP A N 1
ATOM 935 C CA . ASP A 1 118 ? 12.539 19.203 -9.078 1 98.12 118 ASP A CA 1
ATOM 936 C C . ASP A 1 118 ? 11.898 18.562 -7.855 1 98.12 118 ASP A C 1
ATOM 938 O O . ASP A 1 118 ? 10.711 18.766 -7.594 1 98.12 118 ASP A O 1
ATOM 942 N N . LEU A 1 119 ? 12.664 17.812 -7.109 1 98.44 119 LEU A N 1
ATOM 943 C CA . LEU A 1 119 ? 12.141 17.172 -5.902 1 98.44 119 LEU A CA 1
ATOM 944 C C . LEU A 1 119 ? 11.703 18.219 -4.883 1 98.44 119 LEU A C 1
ATOM 946 O O . LEU A 1 119 ? 10.641 18.094 -4.281 1 98.44 119 LEU A O 1
ATOM 950 N N . ASP A 1 120 ? 12.547 19.203 -4.723 1 97.94 120 ASP A N 1
ATOM 951 C CA . ASP A 1 120 ? 12.219 20.266 -3.781 1 97.94 120 ASP A CA 1
ATOM 952 C C . ASP A 1 120 ? 10.945 21 -4.215 1 97.94 120 ASP A C 1
ATOM 954 O O . ASP A 1 120 ? 10.133 21.391 -3.373 1 97.94 120 ASP A O 1
ATOM 958 N N . MET A 1 121 ? 10.812 21.234 -5.48 1 98.31 121 MET A N 1
ATOM 959 C CA . MET A 1 121 ? 9.617 21.891 -5.98 1 98.31 121 MET A CA 1
ATOM 960 C C . MET A 1 121 ? 8.375 21.047 -5.699 1 98.31 121 MET A C 1
ATOM 962 O O . MET A 1 121 ? 7.336 21.594 -5.301 1 98.31 121 MET A O 1
ATOM 966 N N . LEU A 1 122 ? 8.43 19.766 -5.938 1 98.62 122 LEU A N 1
ATOM 967 C CA . LEU A 1 122 ? 7.305 18.875 -5.637 1 98.62 122 LEU A CA 1
ATOM 968 C C . LEU A 1 122 ? 6.988 18.891 -4.145 1 98.62 122 LEU A C 1
ATOM 970 O O . LEU A 1 122 ? 5.82 18.969 -3.758 1 98.62 122 LEU A O 1
ATOM 974 N N . VAL A 1 123 ? 8.047 18.812 -3.352 1 98.44 123 VAL A N 1
ATOM 975 C CA . VAL A 1 123 ? 7.871 18.844 -1.902 1 98.44 123 VAL A CA 1
ATOM 976 C C . VAL A 1 123 ? 7.145 20.125 -1.495 1 98.44 123 VAL A C 1
ATOM 978 O O . VAL A 1 123 ? 6.223 20.094 -0.675 1 98.44 123 VAL A O 1
ATOM 981 N N . GLU A 1 124 ? 7.543 21.234 -2.025 1 97.94 124 GLU A N 1
ATOM 982 C CA . GLU A 1 124 ? 6.902 22.5 -1.726 1 97.94 124 GLU A CA 1
ATOM 983 C C . GLU A 1 124 ? 5.445 22.516 -2.182 1 97.94 124 GLU A C 1
ATOM 985 O O . GLU A 1 124 ? 4.574 23.016 -1.474 1 97.94 124 GLU A O 1
ATOM 990 N N . ASP A 1 125 ? 5.207 21.984 -3.367 1 98.38 125 ASP A N 1
ATOM 991 C CA . ASP A 1 125 ? 3.838 21.891 -3.869 1 98.38 125 ASP A CA 1
ATOM 992 C C . ASP A 1 125 ? 2.963 21.062 -2.938 1 98.38 125 ASP A C 1
ATOM 994 O O . ASP A 1 125 ? 1.818 21.422 -2.66 1 98.38 125 ASP A O 1
ATOM 998 N N . ILE A 1 126 ? 3.465 19.938 -2.484 1 98.56 126 ILE A N 1
ATOM 999 C CA . ILE A 1 126 ? 2.713 19.062 -1.597 1 98.56 126 ILE A CA 1
ATOM 1000 C C . ILE A 1 126 ? 2.469 19.766 -0.261 1 98.56 126 ILE A C 1
ATOM 1002 O O . ILE A 1 126 ? 1.351 19.75 0.259 1 98.56 126 ILE A O 1
ATOM 1006 N N . ARG A 1 127 ? 3.479 20.406 0.226 1 97.12 127 ARG A N 1
ATOM 1007 C CA . ARG A 1 127 ? 3.4 21.062 1.524 1 97.12 127 ARG A CA 1
ATOM 1008 C C . ARG A 1 127 ? 2.34 22.156 1.517 1 97.12 127 ARG A C 1
ATOM 1010 O O . ARG A 1 127 ? 1.664 22.375 2.523 1 97.12 127 ARG A O 1
ATOM 1017 N N . ASN A 1 128 ? 2.166 22.812 0.444 1 96.5 128 ASN A N 1
ATOM 1018 C CA . ASN A 1 128 ? 1.333 24 0.392 1 96.5 128 ASN A CA 1
ATOM 1019 C C . ASN A 1 128 ? -0.018 23.719 -0.259 1 96.5 128 ASN A C 1
ATOM 1021 O O . ASN A 1 128 ? -0.859 24.609 -0.368 1 96.5 128 ASN A O 1
ATOM 1025 N N . CYS A 1 129 ? -0.266 22.516 -0.667 1 97.38 129 CYS A N 1
ATOM 1026 C CA . CYS A 1 129 ? -1.5 22.25 -1.396 1 97.38 129 CYS A CA 1
ATOM 1027 C C . CYS A 1 129 ? -2.684 22.125 -0.443 1 97.38 129 CYS A C 1
ATOM 1029 O O . CYS A 1 129 ? -2.506 21.844 0.741 1 97.38 129 CYS A O 1
ATOM 1031 N N . SER A 1 130 ? -3.873 22.406 -0.979 1 96.62 130 SER A N 1
ATOM 1032 C CA . SER A 1 130 ? -5.102 22.203 -0.218 1 96.62 130 SER A CA 1
ATOM 1033 C C . SER A 1 130 ? -5.418 20.703 -0.081 1 96.62 130 SER A C 1
ATOM 1035 O O . SER A 1 130 ? -6.016 20.281 0.911 1 96.62 130 SER A O 1
ATOM 1037 N N . CYS A 1 131 ? -5.031 19.953 -1.087 1 97.12 131 CYS A N 1
ATOM 1038 C CA . CYS A 1 131 ? -5.23 18.516 -1.134 1 97.12 131 CYS A CA 1
ATOM 1039 C C . CYS A 1 131 ? -4.355 17.875 -2.207 1 97.12 131 CYS A C 1
ATOM 1041 O O . CYS A 1 131 ? -4.242 18.406 -3.314 1 97.12 131 CYS A O 1
ATOM 1043 N N . LEU A 1 132 ? -3.695 16.828 -1.809 1 98.12 132 LEU A N 1
ATOM 1044 C CA . LEU A 1 132 ? -2.959 16.047 -2.791 1 98.12 132 LEU A CA 1
ATOM 1045 C C . LEU A 1 132 ? -3.811 14.891 -3.318 1 98.12 132 LEU A C 1
ATOM 1047 O O . LEU A 1 132 ? -4.273 14.047 -2.545 1 98.12 132 LEU A O 1
ATOM 1051 N N . PHE A 1 133 ? -4.078 14.883 -4.586 1 96.56 133 PHE A N 1
ATOM 1052 C CA . PHE A 1 133 ? -4.73 13.758 -5.246 1 96.56 133 PHE A CA 1
ATOM 1053 C C . PHE A 1 133 ? -3.697 12.812 -5.855 1 96.56 133 PHE A C 1
ATOM 1055 O O . PHE A 1 133 ? -2.953 13.203 -6.758 1 96.56 133 PHE A O 1
ATOM 1062 N N . LEU A 1 134 ? -3.65 11.625 -5.367 1 96.62 134 LEU A N 1
ATOM 1063 C CA . LEU A 1 134 ? -2.617 10.664 -5.723 1 96.62 134 LEU A CA 1
ATOM 1064 C C . LEU A 1 134 ? -3.195 9.539 -6.574 1 96.62 134 LEU A C 1
ATOM 1066 O O . LEU A 1 134 ? -4.207 8.938 -6.211 1 96.62 134 LEU A O 1
ATOM 1070 N N . LEU A 1 135 ? -2.549 9.273 -7.703 1 93.38 135 LEU A N 1
ATOM 1071 C CA . LEU A 1 135 ? -3.01 8.219 -8.594 1 93.38 135 LEU A CA 1
ATOM 1072 C C . LEU A 1 135 ? -1.882 7.242 -8.914 1 93.38 135 LEU A C 1
ATOM 1074 O O . LEU A 1 135 ? -0.764 7.66 -9.219 1 93.38 135 LEU A O 1
ATOM 1078 N N . GLY A 1 136 ? -2.107 6.039 -8.797 1 91.06 136 GLY A N 1
ATOM 1079 C CA . GLY A 1 136 ? -1.27 4.918 -9.203 1 91.06 136 GLY A CA 1
ATOM 1080 C C . GLY A 1 136 ? -2.051 3.639 -9.422 1 91.06 136 GLY A C 1
ATOM 1081 O O . GLY A 1 136 ? -3.053 3.391 -8.75 1 91.06 136 GLY A O 1
ATOM 1082 N N . HIS A 1 137 ? -1.562 2.799 -10.281 1 83.31 137 HIS A N 1
ATOM 1083 C CA . HIS A 1 137 ? -2.217 1.52 -10.539 1 83.31 137 HIS A CA 1
ATOM 1084 C C . HIS A 1 137 ? -1.226 0.364 -10.438 1 83.31 137 HIS A C 1
ATOM 1086 O O . HIS A 1 137 ? -0.013 0.583 -10.383 1 83.31 137 HIS A O 1
ATOM 1092 N N . GLY A 1 138 ? -1.856 -0.862 -10.305 1 80.75 138 GLY A N 1
ATOM 1093 C CA . GLY A 1 138 ? -0.974 -2.012 -10.203 1 80.75 138 GLY A CA 1
ATOM 1094 C C . GLY A 1 138 ? -0.014 -1.924 -9.031 1 80.75 138 GLY A C 1
ATOM 1095 O O . GLY A 1 138 ? -0.432 -1.687 -7.898 1 80.75 138 GLY A O 1
ATOM 1096 N N . GLU A 1 139 ? 1.24 -2.008 -9.352 1 80.81 139 GLU A N 1
ATOM 1097 C CA . GLU A 1 139 ? 2.271 -1.979 -8.312 1 80.81 139 GLU A CA 1
ATOM 1098 C C . GLU A 1 139 ? 2.336 -0.611 -7.641 1 80.81 139 GLU A C 1
ATOM 1100 O O . GLU A 1 139 ? 2.594 -0.519 -6.438 1 80.81 139 GLU A O 1
ATOM 1105 N N . ALA A 1 140 ? 2.031 0.419 -8.406 1 88.75 140 ALA A N 1
ATOM 1106 C CA . ALA A 1 140 ? 2.07 1.775 -7.871 1 88.75 140 ALA A CA 1
ATOM 1107 C C . ALA A 1 140 ? 0.92 2.012 -6.895 1 88.75 140 ALA A C 1
ATOM 1109 O O . ALA A 1 140 ? 1.019 2.857 -6.004 1 88.75 140 ALA A O 1
ATOM 1110 N N . LYS A 1 141 ? -0.152 1.249 -7.043 1 88.75 141 LYS A N 1
ATOM 1111 C CA . LYS A 1 141 ? -1.288 1.419 -6.141 1 88.75 141 LYS A CA 1
ATOM 1112 C C . LYS A 1 141 ? -0.904 1.086 -4.703 1 88.75 141 LYS A C 1
ATOM 1114 O O . LYS A 1 141 ? -1.349 1.752 -3.766 1 88.75 141 LYS A O 1
ATOM 1119 N N . GLY A 1 142 ? -0.197 0.026 -4.516 1 88.75 142 GLY A N 1
ATOM 1120 C CA . GLY A 1 142 ? 0.298 -0.281 -3.182 1 88.75 142 GLY A CA 1
ATOM 1121 C C . GLY A 1 142 ? 1.11 0.847 -2.572 1 88.75 142 GLY A C 1
ATOM 1122 O O . GLY A 1 142 ? 0.97 1.147 -1.386 1 88.75 142 GLY A O 1
ATOM 1123 N N . LEU A 1 143 ? 1.913 1.422 -3.359 1 93.19 143 LEU A N 1
ATOM 1124 C CA . LEU A 1 143 ? 2.73 2.547 -2.92 1 93.19 143 LEU A CA 1
ATOM 1125 C C . LEU A 1 143 ? 1.854 3.727 -2.508 1 93.19 143 LEU A C 1
ATOM 1127 O O . LEU A 1 143 ? 2.18 4.445 -1.562 1 93.19 143 LEU A O 1
ATOM 1131 N N . CYS A 1 144 ? 0.74 3.945 -3.201 1 94.5 144 CYS A N 1
ATOM 1132 C CA . CYS A 1 144 ? -0.175 5.035 -2.877 1 94.5 144 CYS A CA 1
ATOM 1133 C C . CYS A 1 144 ? -0.712 4.891 -1.458 1 94.5 144 CYS A C 1
ATOM 1135 O O . CYS A 1 144 ? -0.828 5.879 -0.73 1 94.5 144 CYS A O 1
ATOM 1137 N N . SER A 1 145 ? -0.997 3.691 -1.1 1 91.44 145 SER A N 1
ATOM 1138 C CA . SER A 1 145 ? -1.496 3.443 0.25 1 91.44 145 SER A CA 1
ATOM 1139 C C . SER A 1 145 ? -0.452 3.805 1.301 1 91.44 145 SER A C 1
ATOM 1141 O O . SER A 1 145 ? -0.782 4.387 2.336 1 91.44 145 SER A O 1
ATOM 1143 N N . MET A 1 146 ? 0.737 3.482 1.043 1 92.75 146 MET A N 1
ATOM 1144 C CA . MET A 1 146 ? 1.825 3.807 1.961 1 92.75 146 MET A CA 1
ATOM 1145 C C . MET A 1 146 ? 2.016 5.316 2.068 1 92.75 146 MET A C 1
ATOM 1147 O O . MET A 1 146 ? 2.17 5.852 3.168 1 92.75 146 MET A O 1
ATOM 1151 N N . ILE A 1 147 ? 1.972 5.941 0.958 1 96.31 147 ILE A N 1
ATOM 1152 C CA . ILE A 1 147 ? 2.15 7.391 0.92 1 96.31 147 ILE A CA 1
ATOM 1153 C C . ILE A 1 147 ? 1.019 8.07 1.689 1 96.31 147 ILE A C 1
ATOM 1155 O O . ILE A 1 147 ? 1.255 9.016 2.445 1 96.31 147 ILE A O 1
ATOM 1159 N N . GLN A 1 148 ? -0.174 7.562 1.518 1 95.38 148 GLN A N 1
ATOM 1160 C CA . GLN A 1 148 ? -1.327 8.148 2.193 1 95.38 148 GLN A CA 1
ATOM 1161 C C . GLN A 1 148 ? -1.171 8.078 3.709 1 95.38 148 GLN A C 1
ATOM 1163 O O . GLN A 1 148 ? -1.416 9.062 4.41 1 95.38 148 GLN A O 1
ATOM 1168 N N . ILE A 1 149 ? -0.709 7.016 4.188 1 91.69 149 ILE A N 1
ATOM 1169 C CA . ILE A 1 149 ? -0.511 6.84 5.625 1 91.69 149 ILE A CA 1
ATOM 1170 C C . ILE A 1 149 ? 0.525 7.84 6.129 1 91.69 149 ILE A C 1
ATOM 1172 O O . ILE A 1 149 ? 0.325 8.484 7.16 1 91.69 149 ILE A O 1
ATOM 1176 N N . GLU A 1 150 ? 1.581 7.996 5.418 1 93.06 150 GLU A N 1
ATOM 1177 C CA . GLU A 1 150 ? 2.668 8.883 5.82 1 93.06 150 GLU A CA 1
ATOM 1178 C C . GLU A 1 150 ? 2.229 10.344 5.785 1 93.06 150 GLU A C 1
ATOM 1180 O O . GLU A 1 150 ? 2.568 11.125 6.684 1 93.06 150 GLU A O 1
ATOM 1185 N N . LEU A 1 151 ? 1.505 10.727 4.777 1 95.19 151 LEU A N 1
ATOM 1186 C CA . LEU A 1 151 ? 1.084 12.117 4.66 1 95.19 151 LEU A CA 1
ATOM 1187 C C . LEU A 1 151 ? -0.01 12.438 5.672 1 95.19 151 LEU A C 1
ATOM 1189 O O . LEU A 1 151 ? -0.082 13.562 6.176 1 95.19 151 LEU A O 1
ATOM 1193 N N . ASP A 1 152 ? -0.852 11.445 5.953 1 93.88 152 ASP A N 1
ATOM 1194 C CA . ASP A 1 152 ? -1.81 11.633 7.035 1 93.88 152 ASP A CA 1
ATOM 1195 C C . ASP A 1 152 ? -1.101 12.016 8.336 1 93.88 152 ASP A C 1
ATOM 1197 O O . ASP A 1 152 ? -1.549 12.906 9.055 1 93.88 152 ASP A O 1
ATOM 1201 N N . ALA A 1 153 ? -0.059 11.32 8.586 1 91.38 153 ALA A N 1
ATOM 1202 C CA . ALA A 1 153 ? 0.699 11.562 9.812 1 91.38 153 ALA A CA 1
ATOM 1203 C C . ALA A 1 153 ? 1.285 12.969 9.82 1 91.38 153 ALA A C 1
ATOM 1205 O O . ALA A 1 153 ? 1.536 13.531 10.891 1 91.38 153 ALA A O 1
ATOM 1206 N N . LEU A 1 154 ? 1.504 13.555 8.688 1 93.06 154 LEU A N 1
ATOM 1207 C CA . LEU A 1 154 ? 2.045 14.906 8.57 1 93.06 154 LEU A CA 1
ATOM 1208 C C . LEU A 1 154 ? 0.925 15.938 8.461 1 93.06 154 LEU A C 1
ATOM 1210 O O . LEU A 1 154 ? 1.184 17.125 8.25 1 93.06 154 LEU A O 1
ATOM 1214 N N . GLN A 1 155 ? -0.289 15.469 8.516 1 92.31 155 GLN A N 1
ATOM 1215 C CA . GLN A 1 155 ? -1.47 16.328 8.461 1 92.31 155 GLN A CA 1
ATOM 1216 C C . GLN A 1 155 ? -1.586 17 7.098 1 92.31 155 GLN A C 1
ATOM 1218 O O . GLN A 1 155 ? -1.979 18.172 7.016 1 92.31 155 GLN A O 1
ATOM 1223 N N . ILE A 1 156 ? -1.123 16.391 6.129 1 95.5 156 ILE A N 1
ATOM 1224 C CA . ILE A 1 156 ? -1.297 16.844 4.754 1 95.5 156 ILE A CA 1
ATOM 1225 C C . ILE A 1 156 ? -2.494 16.125 4.121 1 95.5 156 ILE A C 1
ATOM 1227 O O . ILE A 1 156 ? -2.512 14.906 4.02 1 95.5 156 ILE A O 1
ATOM 1231 N N . PRO A 1 157 ? -3.492 16.906 3.707 1 95.12 157 PRO A N 1
ATOM 1232 C CA . PRO A 1 157 ? -4.68 16.281 3.117 1 95.12 157 PRO A CA 1
ATOM 1233 C C . PRO A 1 157 ? -4.367 15.531 1.827 1 95.12 157 PRO A C 1
ATOM 1235 O O . PRO A 1 157 ? -3.711 16.078 0.933 1 95.12 157 PRO A O 1
ATOM 1238 N N . ILE A 1 158 ? -4.832 14.312 1.803 1 97.06 158 ILE A N 1
ATOM 1239 C CA . ILE A 1 158 ? -4.504 13.477 0.654 1 97.06 158 ILE A CA 1
ATOM 1240 C C . ILE A 1 158 ? -5.676 12.547 0.341 1 97.06 158 ILE A C 1
ATOM 1242 O O . ILE A 1 158 ? -6.332 12.039 1.252 1 97.06 158 ILE A O 1
ATOM 1246 N N . ILE A 1 159 ? -5.945 12.305 -0.921 1 95.06 159 ILE A N 1
ATOM 1247 C CA . ILE A 1 159 ? -6.941 11.367 -1.417 1 95.06 159 ILE A CA 1
ATOM 1248 C C . ILE A 1 159 ? -6.328 10.5 -2.516 1 95.06 159 ILE A C 1
ATOM 1250 O O . ILE A 1 159 ? -5.664 11.008 -3.422 1 95.06 159 ILE A O 1
ATOM 1254 N N . VAL A 1 160 ? -6.477 9.195 -2.361 1 93.06 160 VAL A N 1
ATOM 1255 C CA . VAL A 1 160 ? -6.078 8.297 -3.434 1 93.06 160 VAL A CA 1
ATOM 1256 C C . VAL A 1 160 ? -7.199 8.18 -4.465 1 93.06 160 VAL A C 1
ATOM 1258 O O . VAL A 1 160 ? -8.305 7.738 -4.141 1 93.06 160 VAL A O 1
ATOM 1261 N N . VAL A 1 161 ? -6.879 8.57 -5.617 1 89.31 161 VAL A N 1
ATOM 1262 C CA . VAL A 1 161 ? -7.859 8.648 -6.699 1 89.31 161 VAL A CA 1
ATOM 1263 C C . VAL A 1 161 ? -8.172 7.25 -7.215 1 89.31 161 VAL A C 1
ATOM 1265 O O . VAL A 1 161 ? -7.27 6.426 -7.379 1 89.31 161 VAL A O 1
ATOM 1268 N N . ASP A 1 162 ? -9.383 7.113 -7.387 1 79.19 162 ASP A N 1
ATOM 1269 C CA . ASP A 1 162 ? -9.797 5.832 -7.953 1 79.19 162 ASP A CA 1
ATOM 1270 C C . ASP A 1 162 ? -9.383 5.719 -9.414 1 79.19 162 ASP A C 1
ATOM 1272 O O . ASP A 1 162 ? -9.344 6.715 -10.141 1 79.19 162 ASP A O 1
ATOM 1276 N N . VAL A 1 163 ? -9.172 4.516 -9.852 1 70.12 163 VAL A N 1
ATOM 1277 C CA . VAL A 1 163 ? -8.57 4.266 -11.156 1 70.12 163 VAL A CA 1
ATOM 1278 C C . VAL A 1 163 ? -9.523 4.73 -12.258 1 70.12 163 VAL A C 1
ATOM 1280 O O . VAL A 1 163 ? -9.086 5.059 -13.367 1 70.12 163 VAL A O 1
ATOM 1283 N N . ASP A 1 164 ? -10.766 4.816 -11.938 1 71.25 164 ASP A N 1
ATOM 1284 C CA . ASP A 1 164 ? -11.703 5.184 -12.992 1 71.25 164 ASP A CA 1
ATOM 1285 C C . ASP A 1 164 ? -12.211 6.609 -12.805 1 71.25 164 ASP A C 1
ATOM 1287 O O . ASP A 1 164 ? -12.969 7.121 -13.633 1 71.25 164 ASP A O 1
ATOM 1291 N N . PHE A 1 165 ? -11.727 7.227 -11.836 1 72.62 165 PHE A N 1
ATOM 1292 C CA . PHE A 1 165 ? -12.109 8.602 -11.539 1 72.62 165 PHE A CA 1
ATOM 1293 C C . PHE A 1 165 ? -13.625 8.742 -11.492 1 72.62 165 PHE A C 1
ATOM 1295 O O . PHE A 1 165 ? -14.18 9.703 -12.039 1 72.62 165 PHE A O 1
ATOM 1302 N N . ARG A 1 166 ? -14.281 7.723 -11.016 1 72.81 166 ARG A N 1
ATOM 1303 C CA . ARG A 1 166 ? -15.742 7.719 -10.969 1 72.81 166 ARG A CA 1
ATOM 1304 C C . ARG A 1 166 ? -16.25 8.578 -9.812 1 72.81 166 ARG A C 1
ATOM 1306 O O . ARG A 1 166 ? -17.359 9.133 -9.891 1 72.81 166 ARG A O 1
ATOM 1313 N N . LYS A 1 167 ? -15.492 8.617 -8.867 1 80.81 167 LYS A N 1
ATOM 1314 C CA . LYS A 1 167 ? -15.836 9.461 -7.73 1 80.81 167 LYS A CA 1
ATOM 1315 C C . LYS A 1 167 ? -15.75 10.938 -8.094 1 80.81 167 LYS A C 1
ATOM 1317 O O . LYS A 1 167 ? -14.836 11.359 -8.805 1 80.81 167 LYS A O 1
ATOM 1322 N N . GLU A 1 168 ? -16.812 11.602 -7.727 1 85.44 168 GLU A N 1
ATOM 1323 C CA . GLU A 1 168 ? -16.75 13.055 -7.852 1 85.44 168 GLU A CA 1
ATOM 1324 C C . GLU A 1 168 ? -15.875 13.664 -6.758 1 85.44 168 GLU A C 1
ATOM 1326 O O . GLU A 1 168 ? -16.188 13.547 -5.57 1 85.44 168 GLU A O 1
ATOM 1331 N N . TYR A 1 169 ? -14.812 14.266 -7.219 1 88.81 169 TYR A N 1
ATOM 1332 C CA . TYR A 1 169 ? -13.875 14.859 -6.27 1 88.81 169 TYR A CA 1
ATOM 1333 C C . TYR A 1 169 ? -14.117 16.359 -6.133 1 88.81 169 TYR A C 1
ATOM 1335 O O . TYR A 1 169 ? -14.453 17.031 -7.109 1 88.81 169 TYR A O 1
ATOM 1343 N N . ARG A 1 170 ? -14.07 16.891 -4.949 1 88.56 170 ARG A N 1
ATOM 1344 C CA . ARG A 1 170 ? -14.008 18.328 -4.723 1 88.56 170 ARG A CA 1
ATOM 1345 C C . ARG A 1 170 ? -12.578 18.844 -4.867 1 88.56 170 ARG A C 1
ATOM 1347 O O . ARG A 1 170 ? -11.812 18.859 -3.902 1 88.56 170 ARG A O 1
ATOM 1354 N N . ILE A 1 171 ? -12.352 19.359 -6.047 1 92.62 171 ILE A N 1
ATOM 1355 C CA . ILE A 1 171 ? -10.992 19.797 -6.348 1 92.62 171 ILE A CA 1
ATOM 1356 C C . ILE A 1 171 ? -10.875 21.297 -6.152 1 92.62 171 ILE A C 1
ATOM 1358 O O . ILE A 1 171 ? -11.5 22.078 -6.879 1 92.62 171 ILE A O 1
ATOM 1362 N N . GLY A 1 172 ? -10.109 21.688 -5.254 1 92.69 172 GLY A N 1
ATOM 1363 C CA . GLY A 1 172 ? -9.891 23.109 -5 1 92.69 172 GLY A CA 1
ATOM 1364 C C . GLY A 1 172 ? -8.805 23.719 -5.863 1 92.69 172 GLY A C 1
ATOM 1365 O O . GLY A 1 172 ? -8.047 23 -6.516 1 92.69 172 GLY A O 1
ATOM 1366 N N . ASP A 1 173 ? -8.641 25.047 -5.77 1 93.62 173 ASP A N 1
ATOM 1367 C CA . ASP A 1 173 ? -7.734 25.797 -6.641 1 93.62 173 ASP A CA 1
ATOM 1368 C C . ASP A 1 173 ? -6.277 25.469 -6.332 1 93.62 173 ASP A C 1
ATOM 1370 O O . ASP A 1 173 ? -5.418 25.531 -7.215 1 93.62 173 ASP A O 1
ATOM 1374 N N . HIS A 1 174 ? -6.031 25.062 -5.141 1 96.69 174 HIS A N 1
ATOM 1375 C CA . HIS A 1 174 ? -4.648 24.828 -4.746 1 96.69 174 HIS A CA 1
ATOM 1376 C C . HIS A 1 174 ? -4.363 23.344 -4.594 1 96.69 174 HIS A C 1
ATOM 1378 O O . HIS A 1 174 ? -3.428 22.953 -3.893 1 96.69 174 HIS A O 1
ATOM 1384 N N . ALA A 1 175 ? -5.238 22.531 -5.211 1 97.56 175 ALA A N 1
ATOM 1385 C CA . ALA A 1 175 ? -4.996 21.094 -5.215 1 97.56 175 ALA A CA 1
ATOM 1386 C C . ALA A 1 175 ? -3.816 20.734 -6.113 1 97.56 175 ALA A C 1
ATOM 1388 O O . ALA A 1 175 ? -3.418 21.531 -6.973 1 97.56 175 ALA A O 1
ATOM 1389 N N . VAL A 1 176 ? -3.176 19.641 -5.863 1 98.44 176 VAL A N 1
ATOM 1390 C CA . VAL A 1 176 ? -2.088 19.094 -6.676 1 98.44 176 VAL A CA 1
ATOM 1391 C C . VAL A 1 176 ? -2.383 17.641 -7.027 1 98.44 176 VAL A C 1
ATOM 1393 O O . VAL A 1 176 ? -2.898 16.891 -6.203 1 98.44 176 VAL A O 1
ATOM 1396 N N . PHE A 1 177 ? -2.156 17.281 -8.273 1 97.31 177 PHE A N 1
ATOM 1397 C CA . PHE A 1 177 ? -2.232 15.898 -8.695 1 97.31 177 PHE A CA 1
ATOM 1398 C C . PHE A 1 177 ? -0.841 15.281 -8.805 1 97.31 177 PHE A C 1
ATOM 1400 O O . PHE A 1 177 ? 0.074 15.898 -9.352 1 97.31 177 PHE A O 1
ATOM 1407 N N . LEU A 1 178 ? -0.673 14.141 -8.219 1 97.94 178 LEU A N 1
ATOM 1408 C CA . LEU A 1 178 ? 0.558 13.375 -8.359 1 97.94 178 LEU A CA 1
ATOM 1409 C C . LEU A 1 178 ? 0.271 11.984 -8.914 1 97.94 178 LEU A C 1
ATOM 1411 O O . LEU A 1 178 ? -0.462 11.203 -8.305 1 97.94 178 LEU A O 1
ATOM 1415 N N . ILE A 1 179 ? 0.796 11.695 -10.039 1 95.88 179 ILE A N 1
ATOM 1416 C CA . ILE A 1 179 ? 0.668 10.391 -10.688 1 95.88 179 ILE A CA 1
ATOM 1417 C C . ILE A 1 179 ? 1.97 9.609 -10.539 1 95.88 179 ILE A C 1
ATOM 1419 O O . ILE A 1 179 ? 3.053 10.133 -10.805 1 95.88 179 ILE A O 1
ATOM 1423 N N . ILE A 1 180 ? 1.87 8.391 -10.086 1 96.06 180 ILE A N 1
ATOM 1424 C CA . ILE A 1 180 ? 3.023 7.5 -10.016 1 96.06 180 ILE A CA 1
ATOM 1425 C C . ILE A 1 180 ? 2.885 6.391 -11.055 1 96.06 180 ILE A C 1
ATOM 1427 O O . ILE A 1 180 ? 1.926 5.617 -11.016 1 96.06 180 ILE A O 1
ATOM 1431 N N . SER A 1 181 ? 3.803 6.348 -11.984 1 93.69 181 SER A N 1
ATOM 1432 C CA . SER A 1 181 ? 3.859 5.316 -13.016 1 93.69 181 SER A CA 1
ATOM 1433 C C . SER A 1 181 ? 5.273 4.762 -13.164 1 93.69 181 SER A C 1
ATOM 1435 O O . SER A 1 181 ? 6.086 5.309 -13.914 1 93.69 181 SER A O 1
ATOM 1437 N N . VAL A 1 182 ? 5.52 3.609 -12.672 1 92.94 182 VAL A N 1
ATOM 1438 C CA . VAL A 1 182 ? 6.875 3.076 -12.555 1 92.94 182 VAL A CA 1
ATOM 1439 C C . VAL A 1 182 ? 7.52 3 -13.93 1 92.94 182 VAL A C 1
ATOM 1441 O O . VAL A 1 182 ? 8.547 3.639 -14.18 1 92.94 182 VAL A O 1
ATOM 1444 N N . ASN A 1 183 ? 6.887 2.311 -14.828 1 89 183 ASN A N 1
ATOM 1445 C CA . ASN A 1 183 ? 7.461 2.105 -16.156 1 89 183 ASN A CA 1
ATOM 1446 C C . ASN A 1 183 ? 6.574 2.703 -17.25 1 89 183 ASN A C 1
ATOM 1448 O O . ASN A 1 183 ? 6.766 2.42 -18.422 1 89 183 ASN A O 1
ATOM 1452 N N . GLY A 1 184 ? 5.562 3.465 -16.906 1 85.81 184 GLY A N 1
ATOM 1453 C CA . GLY A 1 184 ? 4.711 4.125 -17.891 1 85.81 184 GLY A CA 1
ATOM 1454 C C . GLY A 1 184 ? 3.361 3.455 -18.047 1 85.81 184 GLY A C 1
ATOM 1455 O O . GLY A 1 184 ? 2.473 3.99 -18.719 1 85.81 184 GLY A O 1
ATOM 1456 N N . ASN A 1 185 ? 3.133 2.381 -17.375 1 78.62 185 ASN A N 1
ATOM 1457 C CA . ASN A 1 185 ? 1.936 1.569 -17.562 1 78.62 185 ASN A CA 1
ATOM 1458 C C . ASN A 1 185 ? 0.681 2.305 -17.109 1 78.62 185 ASN A C 1
ATOM 1460 O O . ASN A 1 185 ? -0.381 2.172 -17.719 1 78.62 185 ASN A O 1
ATOM 1464 N N . THR A 1 186 ? 0.764 3.037 -16.094 1 77 186 THR A N 1
ATOM 1465 C CA . THR A 1 186 ? -0.384 3.789 -15.602 1 77 186 THR A CA 1
ATOM 1466 C C . THR A 1 186 ? -0.902 4.746 -16.672 1 77 186 THR A C 1
ATOM 1468 O O . THR A 1 186 ? -2.113 4.867 -16.875 1 77 186 THR A O 1
ATOM 1471 N N . LEU A 1 187 ? -0.054 5.41 -17.344 1 79.31 187 LEU A N 1
ATOM 1472 C CA . LEU A 1 187 ? -0.442 6.379 -18.359 1 79.31 187 LEU A CA 1
ATOM 1473 C C . LEU A 1 187 ? -1.031 5.676 -19.578 1 79.31 187 LEU A C 1
ATOM 1475 O O . LEU A 1 187 ? -1.921 6.215 -20.25 1 79.31 187 LEU A O 1
ATOM 1479 N N . MET A 1 188 ? -0.528 4.559 -19.766 1 74.56 188 MET A N 1
ATOM 1480 C CA . MET A 1 188 ? -0.952 3.801 -20.938 1 74.56 188 MET A CA 1
ATOM 1481 C C . MET A 1 188 ? -2.342 3.209 -20.734 1 74.56 188 MET A C 1
ATOM 1483 O O . MET A 1 188 ? -3.197 3.299 -21.625 1 74.56 188 MET A O 1
ATOM 1487 N N . TYR A 1 189 ? -2.592 2.758 -19.578 1 71.31 189 TYR A N 1
ATOM 1488 C CA . TYR A 1 189 ? -3.797 1.96 -19.375 1 71.31 189 TYR A CA 1
ATOM 1489 C C . TYR A 1 189 ? -4.922 2.809 -18.797 1 71.31 189 TYR A C 1
ATOM 1491 O O . TYR A 1 189 ? -6.086 2.4 -18.812 1 71.31 189 TYR A O 1
ATOM 1499 N N . ASN A 1 190 ? -4.602 3.93 -18.328 1 78.38 190 ASN A N 1
ATOM 1500 C CA . ASN A 1 190 ? -5.602 4.816 -17.75 1 78.38 190 ASN A CA 1
ATOM 1501 C C . ASN A 1 190 ? -5.66 6.152 -18.484 1 78.38 190 ASN A C 1
ATOM 1503 O O . ASN A 1 190 ? -5.746 7.211 -17.844 1 78.38 190 ASN A O 1
ATOM 1507 N N . HIS A 1 191 ? -5.625 6.02 -19.688 1 77.12 191 HIS A N 1
ATOM 1508 C CA . HIS A 1 191 ? -5.516 7.207 -20.531 1 77.12 191 HIS A CA 1
ATOM 1509 C C . HIS A 1 191 ? -6.668 8.172 -20.266 1 77.12 191 HIS A C 1
ATOM 1511 O O . HIS A 1 191 ? -6.457 9.391 -20.188 1 77.12 191 HIS A O 1
ATOM 1517 N N . ARG A 1 192 ? -7.805 7.676 -20.109 1 78.75 192 ARG A N 1
ATOM 1518 C CA . ARG A 1 192 ? -8.977 8.516 -19.906 1 78.75 192 ARG A CA 1
ATOM 1519 C C . ARG A 1 192 ? -8.867 9.305 -18.609 1 78.75 192 ARG A C 1
ATOM 1521 O O . ARG A 1 192 ? -9.117 10.516 -18.578 1 78.75 192 ARG A O 1
ATOM 1528 N N . THR A 1 193 ? -8.539 8.57 -17.562 1 82.56 193 THR A N 1
ATOM 1529 C CA . THR A 1 193 ? -8.406 9.219 -16.25 1 82.56 193 THR A CA 1
ATOM 1530 C C . THR A 1 193 ? -7.281 10.25 -16.266 1 82.56 193 THR A C 1
ATOM 1532 O O . THR A 1 193 ? -7.449 11.367 -15.766 1 82.56 193 THR A O 1
ATOM 1535 N N . ILE A 1 194 ? -6.242 9.898 -16.938 1 86.5 194 ILE A N 1
ATOM 1536 C CA . ILE A 1 194 ? -5.09 10.789 -17.016 1 86.5 194 ILE A CA 1
ATOM 1537 C C . ILE A 1 194 ? -5.457 12.047 -17.797 1 86.5 194 ILE A C 1
ATOM 1539 O O . ILE A 1 194 ? -5.105 13.156 -17.406 1 86.5 194 ILE A O 1
ATOM 1543 N N . THR A 1 195 ? -6.137 11.883 -18.859 1 86.94 195 THR A N 1
ATOM 1544 C CA . THR A 1 195 ? -6.566 13.008 -19.688 1 86.94 195 THR A CA 1
ATOM 1545 C C . THR A 1 195 ? -7.461 13.945 -18.875 1 86.94 195 THR A C 1
ATOM 1547 O O . THR A 1 195 ? -7.324 15.172 -18.969 1 86.94 195 THR A O 1
ATOM 1550 N N . LYS A 1 196 ? -8.32 13.359 -18.125 1 87.25 196 LYS A N 1
ATOM 1551 C CA . LYS A 1 196 ? -9.195 14.156 -17.266 1 87.25 196 LYS A CA 1
ATOM 1552 C C . LYS A 1 196 ? -8.391 14.961 -16.25 1 87.25 196 LYS A C 1
ATOM 1554 O O . LYS A 1 196 ? -8.68 16.125 -16 1 87.25 196 LYS A O 1
ATOM 1559 N N . ILE A 1 197 ? -7.418 14.32 -15.688 1 88.94 197 ILE A N 1
ATOM 1560 C CA . ILE A 1 197 ? -6.574 14.961 -14.688 1 88.94 197 ILE A CA 1
ATOM 1561 C C . ILE A 1 197 ? -5.793 16.109 -15.328 1 88.94 197 ILE A C 1
ATOM 1563 O O . ILE A 1 197 ? -5.727 17.203 -14.781 1 88.94 197 ILE A O 1
ATOM 1567 N N . LEU A 1 198 ? -5.316 15.867 -16.531 1 90.88 198 LEU A N 1
ATOM 1568 C CA . LEU A 1 198 ? -4.465 16.844 -17.203 1 90.88 198 LEU A CA 1
ATOM 1569 C C . LEU A 1 198 ? -5.289 18.016 -17.719 1 90.88 198 LEU A C 1
ATOM 1571 O O . LEU A 1 198 ? -4.742 19.078 -18.031 1 90.88 198 LEU A O 1
ATOM 1575 N N . LYS A 1 199 ? -6.543 17.844 -17.766 1 89.5 199 LYS A N 1
ATOM 1576 C CA . LYS A 1 199 ? -7.43 18.922 -18.188 1 89.5 199 LYS A CA 1
ATOM 1577 C C . LYS A 1 199 ? -7.73 19.875 -17.031 1 89.5 199 LYS A C 1
ATOM 1579 O O . LYS A 1 199 ? -8.227 20.984 -17.25 1 89.5 199 LYS A O 1
ATOM 1584 N N . GLN A 1 200 ? -7.512 19.359 -15.867 1 88.62 200 GLN A N 1
ATOM 1585 C CA . GLN A 1 200 ? -7.68 20.234 -14.719 1 88.62 200 GLN A CA 1
ATOM 1586 C C . GLN A 1 200 ? -6.648 21.359 -14.734 1 88.62 200 GLN A C 1
ATOM 1588 O O . GLN A 1 200 ? -5.562 21.203 -15.297 1 88.62 200 GLN A O 1
ATOM 1593 N N . LYS A 1 201 ? -6.988 22.516 -14.148 1 92.19 201 LYS A N 1
ATOM 1594 C CA . LYS A 1 201 ? -6.09 23.656 -14.133 1 92.19 201 LYS A CA 1
ATOM 1595 C C . LYS A 1 201 ? -5.016 23.5 -13.062 1 92.19 201 LYS A C 1
ATOM 1597 O O . LYS A 1 201 ? -4.008 24.219 -13.078 1 92.19 201 LYS A O 1
ATOM 1602 N N . GLN A 1 202 ? -5.188 22.578 -12.188 1 95.5 202 GLN A N 1
ATOM 1603 C CA . GLN A 1 202 ? -4.285 22.391 -11.055 1 95.5 202 GLN A CA 1
ATOM 1604 C C . GLN A 1 202 ? -2.951 21.797 -11.5 1 95.5 202 GLN A C 1
ATOM 1606 O O . GLN A 1 202 ? -2.879 21.125 -12.531 1 95.5 202 GLN A O 1
ATOM 1611 N N . LYS A 1 203 ? -1.953 22.094 -10.688 1 96.94 203 LYS A N 1
ATOM 1612 C CA . LYS A 1 203 ? -0.63 21.531 -10.938 1 96.94 203 LYS A CA 1
ATOM 1613 C C . LYS A 1 203 ? -0.671 20 -10.938 1 96.94 203 LYS A C 1
ATOM 1615 O O . LYS A 1 203 ? -1.352 19.391 -10.109 1 96.94 203 LYS A O 1
ATOM 1620 N N . THR A 1 204 ? 0.029 19.422 -11.906 1 97.31 204 THR A N 1
ATOM 1621 C CA . THR A 1 204 ? 0.089 17.969 -12.016 1 97.31 204 THR A CA 1
ATOM 1622 C C . THR A 1 204 ? 1.534 17.5 -12.141 1 97.31 204 THR A C 1
ATOM 1624 O O . THR A 1 204 ? 2.303 18.031 -12.938 1 97.31 204 THR A O 1
ATOM 1627 N N . TRP A 1 205 ? 1.867 16.484 -11.32 1 98.06 205 TRP A N 1
ATOM 1628 C CA . TRP A 1 205 ? 3.199 15.883 -11.328 1 98.06 205 TRP A CA 1
ATOM 1629 C C . TRP A 1 205 ? 3.135 14.422 -11.742 1 98.06 205 TRP A C 1
ATOM 1631 O O . TRP A 1 205 ? 2.141 13.734 -11.477 1 98.06 205 TRP A O 1
ATOM 1641 N N . LEU A 1 206 ? 4.184 13.93 -12.391 1 97.44 206 LEU A N 1
ATOM 1642 C CA . LEU A 1 206 ? 4.406 12.523 -12.695 1 97.44 206 LEU A CA 1
ATOM 1643 C C . LEU A 1 206 ? 5.75 12.055 -12.156 1 97.44 206 LEU A C 1
ATOM 1645 O O . LEU A 1 206 ? 6.77 12.727 -12.336 1 97.44 206 LEU A O 1
ATOM 1649 N N . ILE A 1 207 ? 5.766 10.977 -11.414 1 98.12 207 ILE A N 1
ATOM 1650 C CA . ILE A 1 207 ? 7 10.289 -11.062 1 98.12 207 ILE A CA 1
ATOM 1651 C C . ILE A 1 207 ? 7.117 9 -11.867 1 98.12 207 ILE A C 1
ATOM 1653 O O . ILE A 1 207 ? 6.199 8.172 -11.867 1 98.12 207 ILE A O 1
ATOM 1657 N N . THR A 1 208 ? 8.273 8.789 -12.586 1 97.5 208 THR A N 1
ATOM 1658 C CA . THR A 1 208 ? 8.422 7.609 -13.438 1 97.5 208 THR A CA 1
ATOM 1659 C C . THR A 1 208 ? 9.898 7.316 -13.695 1 97.5 208 THR A C 1
ATOM 1661 O O . THR A 1 208 ? 10.734 8.219 -13.625 1 97.5 208 THR A O 1
ATOM 1664 N N . CYS A 1 209 ? 10.18 6.039 -13.953 1 96.94 209 CYS A N 1
ATOM 1665 C CA . CYS A 1 209 ? 11.516 5.652 -14.383 1 96.94 209 CYS A CA 1
ATOM 1666 C C . CYS A 1 209 ? 11.648 5.723 -15.898 1 96.94 209 CYS A C 1
ATOM 1668 O O . CYS A 1 209 ? 12.734 5.523 -16.438 1 96.94 209 CYS A O 1
ATOM 1670 N N . ASN A 1 210 ? 10.578 6.004 -16.547 1 95.19 210 ASN A N 1
ATOM 1671 C CA . ASN A 1 210 ? 10.57 6.082 -18 1 95.19 210 ASN A CA 1
ATOM 1672 C C . ASN A 1 210 ? 10.875 7.496 -18.484 1 95.19 210 ASN A C 1
ATOM 1674 O O . ASN A 1 210 ? 9.992 8.359 -18.516 1 95.19 210 ASN A O 1
ATOM 1678 N N . GLN A 1 211 ? 12.008 7.641 -19.031 1 92.94 211 GLN A N 1
ATOM 1679 C CA . GLN A 1 211 ? 12.484 8.961 -19.438 1 92.94 211 GLN A CA 1
ATOM 1680 C C . GLN A 1 211 ? 11.742 9.445 -20.688 1 92.94 211 GLN A C 1
ATOM 1682 O O . GLN A 1 211 ? 11.562 10.656 -20.859 1 92.94 211 GLN A O 1
ATOM 1687 N N . GLU A 1 212 ? 11.25 8.625 -21.469 1 92 212 GLU A N 1
ATOM 1688 C CA . GLU A 1 212 ? 10.742 8.961 -22.797 1 92 212 GLU A CA 1
ATOM 1689 C C . GLU A 1 212 ? 9.258 9.312 -22.75 1 92 212 GLU A C 1
ATOM 1691 O O . GLU A 1 212 ? 8.688 9.789 -23.734 1 92 212 GLU A O 1
ATOM 1696 N N . ILE A 1 213 ? 8.734 9.125 -21.672 1 90.69 213 ILE A N 1
ATOM 1697 C CA . ILE A 1 213 ? 7.297 9.359 -21.578 1 90.69 213 ILE A CA 1
ATOM 1698 C C . ILE A 1 213 ? 7.008 10.852 -21.688 1 90.69 213 ILE A C 1
ATOM 1700 O O . ILE A 1 213 ? 7.574 11.656 -20.953 1 90.69 213 ILE A O 1
ATOM 1704 N N . ALA A 1 214 ? 6.207 11.172 -22.656 1 88.56 214 ALA A N 1
ATOM 1705 C CA . ALA A 1 214 ? 5.727 12.547 -22.75 1 88.56 214 ALA A CA 1
ATOM 1706 C C . ALA A 1 214 ? 4.641 12.836 -21.719 1 88.56 214 ALA A C 1
ATOM 1708 O O . ALA A 1 214 ? 3.74 12.016 -21.516 1 88.56 214 ALA A O 1
ATOM 1709 N N . PHE A 1 215 ? 4.758 13.906 -21.031 1 92.69 215 PHE A N 1
ATOM 1710 C CA . PHE A 1 215 ? 3.818 14.305 -20 1 92.69 215 PHE A CA 1
ATOM 1711 C C . PHE A 1 215 ? 3.643 15.82 -19.969 1 92.69 215 PHE A C 1
ATOM 1713 O O . PHE A 1 215 ? 4.621 16.562 -19.875 1 92.69 215 PHE A O 1
ATOM 1720 N N . ALA A 1 216 ? 2.348 16.281 -20.031 1 92.12 216 ALA A N 1
ATOM 1721 C CA . ALA A 1 216 ? 2.039 17.703 -20.156 1 92.12 216 ALA A CA 1
ATOM 1722 C C . ALA A 1 216 ? 2.307 18.438 -18.859 1 92.12 216 ALA A C 1
ATOM 1724 O O . ALA A 1 216 ? 2.531 19.656 -18.859 1 92.12 216 ALA A O 1
ATOM 1725 N N . GLY A 1 217 ? 2.273 17.797 -17.703 1 94.75 217 GLY A N 1
ATOM 1726 C CA . GLY A 1 217 ? 2.594 18.422 -16.422 1 94.75 217 GLY A CA 1
ATOM 1727 C C . GLY A 1 217 ? 4.07 18.359 -16.094 1 94.75 217 GLY A C 1
ATOM 1728 O O . GLY A 1 217 ? 4.918 18.344 -16.984 1 94.75 217 GLY A O 1
ATOM 1729 N N . LYS A 1 218 ? 4.426 18.5 -14.875 1 96.62 218 LYS A N 1
ATOM 1730 C CA . LYS A 1 218 ? 5.809 18.391 -14.414 1 96.62 218 LYS A CA 1
ATOM 1731 C C . LYS A 1 218 ? 6.191 16.922 -14.172 1 96.62 218 LYS A C 1
ATOM 1733 O O . LYS A 1 218 ? 5.344 16.109 -13.812 1 96.62 218 LYS A O 1
ATOM 1738 N N . LYS A 1 219 ? 7.422 16.688 -14.445 1 96.75 219 LYS A N 1
ATOM 1739 C CA . LYS A 1 219 ? 7.852 15.297 -14.375 1 96.75 219 LYS A CA 1
ATOM 1740 C C . LYS A 1 219 ? 9.102 15.148 -13.508 1 96.75 219 LYS A C 1
ATOM 1742 O O . LYS A 1 219 ? 10.039 15.945 -13.633 1 96.75 219 LYS A O 1
ATOM 1747 N N . ILE A 1 220 ? 9.055 14.195 -12.594 1 98.12 220 ILE A N 1
ATOM 1748 C CA . ILE A 1 220 ? 10.242 13.703 -11.914 1 98.12 220 ILE A CA 1
ATOM 1749 C C . ILE A 1 220 ? 10.703 12.398 -12.555 1 98.12 220 ILE A C 1
ATOM 1751 O O . ILE A 1 220 ? 10.078 11.352 -12.383 1 98.12 220 ILE A O 1
ATOM 1755 N N . TYR A 1 221 ? 11.781 12.523 -13.25 1 97.94 221 TYR A N 1
ATOM 1756 C CA . TYR A 1 221 ? 12.406 11.32 -13.797 1 97.94 221 TYR A CA 1
ATOM 1757 C C . TYR A 1 221 ? 13.312 10.664 -12.773 1 97.94 221 TYR A C 1
ATOM 1759 O O . TYR A 1 221 ? 14.203 11.305 -12.219 1 97.94 221 TYR A O 1
ATOM 1767 N N . VAL A 1 222 ? 13.039 9.391 -12.531 1 98.38 222 VAL A N 1
ATOM 1768 C CA . VAL A 1 222 ? 13.859 8.594 -11.617 1 98.38 222 VAL A CA 1
ATOM 1769 C C . VAL A 1 222 ? 14.844 7.746 -12.414 1 98.38 222 VAL A C 1
ATOM 1771 O O . VAL A 1 222 ? 14.461 6.742 -13.016 1 98.38 222 VAL A O 1
ATOM 1774 N N . PRO A 1 223 ? 16.094 8.125 -12.328 1 97.62 223 PRO A N 1
ATOM 1775 C CA . PRO A 1 223 ? 17.078 7.387 -13.117 1 97.62 223 PRO A CA 1
ATOM 1776 C C . PRO A 1 223 ? 17.234 5.93 -12.68 1 97.62 223 PRO A C 1
ATOM 1778 O O . PRO A 1 223 ? 17.25 5.645 -11.477 1 97.62 223 PRO A O 1
ATOM 1781 N N . SER A 1 224 ? 17.297 5.043 -13.602 1 94.56 224 SER A N 1
ATOM 1782 C CA . SER A 1 224 ? 17.344 3.617 -13.305 1 94.56 224 SER A CA 1
ATOM 1783 C C . SER A 1 224 ? 18.531 2.953 -14.016 1 94.56 224 SER A C 1
ATOM 1785 O O . SER A 1 224 ? 18.75 3.188 -15.203 1 94.56 224 SER A O 1
ATOM 1787 N N . VAL A 1 225 ? 19.328 2.145 -13.281 1 96.19 225 VAL A N 1
ATOM 1788 C CA . VAL A 1 225 ? 20.422 1.38 -13.867 1 96.19 225 VAL A CA 1
ATOM 1789 C C . VAL A 1 225 ? 20.062 -0.1 -13.922 1 96.19 225 VAL A C 1
ATOM 1791 O O . VAL A 1 225 ? 20.797 -0.914 -14.477 1 96.19 225 VAL A O 1
ATOM 1794 N N . ASP A 1 226 ? 19.031 -0.512 -13.344 1 96.06 226 ASP A N 1
ATOM 1795 C CA . ASP A 1 226 ? 18.484 -1.861 -13.305 1 96.06 226 ASP A CA 1
ATOM 1796 C C . ASP A 1 226 ? 16.953 -1.829 -13.375 1 96.06 226 ASP A C 1
ATOM 1798 O O . ASP A 1 226 ? 16.281 -1.692 -12.352 1 96.06 226 ASP A O 1
ATOM 1802 N N . SER A 1 227 ? 16.406 -2.039 -14.539 1 93.88 227 SER A N 1
ATOM 1803 C CA . SER A 1 227 ? 14.969 -1.875 -14.766 1 93.88 227 SER A CA 1
ATOM 1804 C C . SER A 1 227 ? 14.164 -2.898 -13.969 1 93.88 227 SER A C 1
ATOM 1806 O O . SER A 1 227 ? 12.992 -2.668 -13.656 1 93.88 227 SER A O 1
ATOM 1808 N N . THR A 1 228 ? 14.781 -4.027 -13.609 1 94.5 228 THR A N 1
ATOM 1809 C CA . THR A 1 228 ? 14.094 -5.062 -12.844 1 94.5 228 THR A CA 1
ATOM 1810 C C . THR A 1 228 ? 13.781 -4.578 -11.43 1 94.5 228 THR A C 1
ATOM 1812 O O . THR A 1 228 ? 12.93 -5.152 -10.742 1 94.5 228 THR A O 1
ATOM 1815 N N . LEU A 1 229 ? 14.438 -3.496 -10.969 1 96.69 229 LEU A N 1
ATOM 1816 C CA . LEU A 1 229 ? 14.266 -3.002 -9.609 1 96.69 229 LEU A CA 1
ATOM 1817 C C . LEU A 1 229 ? 13.617 -1.621 -9.602 1 96.69 229 LEU A C 1
ATOM 1819 O O . LEU A 1 229 ? 13.711 -0.888 -8.617 1 96.69 229 LEU A O 1
ATOM 1823 N N . ASN A 1 230 ? 12.922 -1.226 -10.727 1 95.88 230 ASN A N 1
ATOM 1824 C CA . ASN A 1 230 ? 12.344 0.109 -10.844 1 95.88 230 ASN A CA 1
ATOM 1825 C C . ASN A 1 230 ? 11.305 0.364 -9.758 1 95.88 230 ASN A C 1
ATOM 1827 O O . ASN A 1 230 ? 11.18 1.485 -9.266 1 95.88 230 ASN A O 1
ATOM 1831 N N . LYS A 1 231 ? 10.523 -0.61 -9.438 1 94.44 231 LYS A N 1
ATOM 1832 C CA . LYS A 1 231 ? 9.531 -0.453 -8.375 1 94.44 231 LYS A CA 1
ATOM 1833 C C . LYS A 1 231 ? 10.195 -0.046 -7.062 1 94.44 231 LYS A C 1
ATOM 1835 O O . LYS A 1 231 ? 9.695 0.836 -6.355 1 94.44 231 LYS A O 1
ATOM 1840 N N . ILE A 1 232 ? 11.289 -0.678 -6.699 1 96.44 232 ILE A N 1
ATOM 1841 C CA . ILE A 1 232 ? 12.039 -0.38 -5.488 1 96.44 232 ILE A CA 1
ATOM 1842 C C . ILE A 1 232 ? 12.602 1.038 -5.566 1 96.44 232 ILE A C 1
ATOM 1844 O O . ILE A 1 232 ? 12.609 1.766 -4.57 1 96.44 232 ILE A O 1
ATOM 1848 N N . ASN A 1 233 ? 13.047 1.376 -6.75 1 97.75 233 ASN A N 1
ATOM 1849 C CA . ASN A 1 233 ? 13.625 2.701 -6.953 1 97.75 233 ASN A CA 1
ATOM 1850 C C . ASN A 1 233 ? 12.586 3.801 -6.738 1 97.75 233 ASN A C 1
ATOM 1852 O O . ASN A 1 233 ? 12.875 4.812 -6.098 1 97.75 233 ASN A O 1
ATOM 1856 N N . ILE A 1 234 ? 11.398 3.633 -7.281 1 97.81 234 ILE A N 1
ATOM 1857 C CA . ILE A 1 234 ? 10.312 4.594 -7.117 1 97.81 234 ILE A CA 1
ATOM 1858 C C . ILE A 1 234 ? 9.938 4.695 -5.641 1 97.81 234 ILE A C 1
ATOM 1860 O O . ILE A 1 234 ? 9.703 5.793 -5.129 1 97.81 234 ILE A O 1
ATOM 1864 N N . ARG A 1 235 ? 9.875 3.586 -4.992 1 96.94 235 ARG A N 1
ATOM 1865 C CA . ARG A 1 235 ? 9.594 3.58 -3.562 1 96.94 235 ARG A CA 1
ATOM 1866 C C . ARG A 1 235 ? 10.633 4.387 -2.793 1 96.94 235 ARG A C 1
ATOM 1868 O O . ARG A 1 235 ? 10.289 5.137 -1.875 1 96.94 235 ARG A O 1
ATOM 1875 N N . PHE A 1 236 ? 11.844 4.199 -3.139 1 98.38 236 PHE A N 1
ATOM 1876 C CA . PHE A 1 236 ? 12.93 4.922 -2.486 1 98.38 236 PHE A CA 1
ATOM 1877 C C . PHE A 1 236 ? 12.773 6.426 -2.676 1 98.38 236 PHE A C 1
ATOM 1879 O O . PHE A 1 236 ? 12.898 7.191 -1.721 1 98.38 236 PHE A O 1
ATOM 1886 N N . VAL A 1 237 ? 12.445 6.875 -3.85 1 98.62 237 VAL A N 1
ATOM 1887 C CA . VAL A 1 237 ? 12.281 8.297 -4.145 1 98.62 237 VAL A CA 1
ATOM 1888 C C . VAL A 1 237 ? 11.102 8.859 -3.361 1 98.62 237 VAL A C 1
ATOM 1890 O O . VAL A 1 237 ? 11.164 9.977 -2.846 1 98.62 237 VAL A O 1
ATOM 1893 N N . THR A 1 238 ? 10.039 8.094 -3.277 1 97.69 238 THR A N 1
ATOM 1894 C CA . THR A 1 238 ? 8.898 8.531 -2.479 1 97.69 238 THR A CA 1
ATOM 1895 C C . THR A 1 238 ? 9.289 8.656 -1.009 1 97.69 238 THR A C 1
ATOM 1897 O O . THR A 1 238 ? 8.844 9.586 -0.324 1 97.69 238 THR A O 1
ATOM 1900 N N . ASP A 1 239 ? 10.133 7.719 -0.497 1 97.31 239 ASP A N 1
ATOM 1901 C CA . ASP A 1 239 ? 10.648 7.84 0.863 1 97.31 239 ASP A CA 1
ATOM 1902 C C . ASP A 1 239 ? 11.438 9.133 1.038 1 97.31 239 ASP A C 1
ATOM 1904 O O . ASP A 1 239 ? 11.359 9.781 2.086 1 97.31 239 ASP A O 1
ATOM 1908 N N . LEU A 1 240 ? 12.234 9.469 0.059 1 98.38 240 LEU A N 1
ATOM 1909 C CA . LEU A 1 240 ? 13 10.711 0.118 1 98.38 240 LEU A CA 1
ATOM 1910 C C . LEU A 1 240 ? 12.078 11.922 0.22 1 98.38 240 LEU A C 1
ATOM 1912 O O . LEU A 1 240 ? 12.328 12.836 1.005 1 98.38 240 LEU A O 1
ATOM 1916 N N . ILE A 1 241 ? 11.047 11.93 -0.562 1 98.25 241 ILE A N 1
ATOM 1917 C CA . ILE A 1 241 ? 10.086 13.031 -0.582 1 98.25 241 ILE A CA 1
ATOM 1918 C C . ILE A 1 241 ? 9.43 13.164 0.789 1 98.25 241 ILE A C 1
ATOM 1920 O O . ILE A 1 241 ? 9.352 14.266 1.344 1 98.25 241 ILE A O 1
ATOM 1924 N N . ILE A 1 242 ? 9.008 12.062 1.331 1 96.94 242 ILE A N 1
ATOM 1925 C CA . ILE A 1 242 ? 8.352 12.055 2.631 1 96.94 242 ILE A CA 1
ATOM 1926 C C . ILE A 1 242 ? 9.32 12.531 3.707 1 96.94 242 ILE A C 1
ATOM 1928 O O . ILE A 1 242 ? 8.961 13.336 4.57 1 96.94 242 ILE A O 1
ATOM 1932 N N . ALA A 1 243 ? 10.547 12.023 3.639 1 97.06 243 ALA A N 1
ATOM 1933 C CA . ALA A 1 243 ? 11.57 12.43 4.602 1 97.06 243 ALA A CA 1
ATOM 1934 C C . ALA A 1 243 ? 11.828 13.938 4.527 1 97.06 243 ALA A C 1
ATOM 1936 O O . ALA A 1 243 ? 12.008 14.594 5.555 1 97.06 243 ALA A O 1
ATOM 1937 N N . ARG A 1 244 ? 11.859 14.438 3.363 1 97.62 244 ARG A N 1
ATOM 1938 C CA . ARG A 1 244 ? 12.086 15.859 3.164 1 97.62 244 ARG A CA 1
ATOM 1939 C C . ARG A 1 244 ? 10.914 16.688 3.697 1 97.62 244 ARG A C 1
ATOM 1941 O O . ARG A 1 244 ? 11.117 17.766 4.262 1 97.62 244 ARG A O 1
ATOM 1948 N N . LEU A 1 245 ? 9.688 16.234 3.506 1 96.81 245 LEU A N 1
ATOM 1949 C CA . LEU A 1 245 ? 8.5 16.891 4.062 1 96.81 245 LEU A CA 1
ATOM 1950 C C . LEU A 1 245 ? 8.578 16.953 5.582 1 96.81 245 LEU A C 1
ATOM 1952 O O . LEU A 1 245 ? 8.242 17.969 6.188 1 96.81 245 LEU A O 1
ATOM 1956 N N . GLN A 1 246 ? 9.023 15.859 6.172 1 93.88 246 GLN A N 1
ATOM 1957 C CA . GLN A 1 246 ? 9.172 15.789 7.621 1 93.88 246 GLN A CA 1
ATOM 1958 C C . GLN A 1 246 ? 10.242 16.766 8.109 1 93.88 246 GLN A C 1
ATOM 1960 O O . GLN A 1 246 ? 10.078 17.391 9.164 1 93.88 246 GLN A O 1
ATOM 1965 N N . GLN A 1 247 ? 11.297 16.844 7.391 1 92.88 247 GLN A N 1
ATOM 1966 C CA . GLN A 1 247 ? 12.422 17.703 7.734 1 92.88 247 GLN A CA 1
ATOM 1967 C C . GLN A 1 247 ? 12 19.172 7.758 1 92.88 247 GLN A C 1
ATOM 1969 O O . GLN A 1 247 ? 12.469 19.938 8.602 1 92.88 247 GLN A O 1
ATOM 1974 N N . ASN A 1 248 ? 11.117 19.562 6.926 1 86.88 248 ASN A N 1
ATOM 1975 C CA . ASN A 1 248 ? 10.703 20.953 6.758 1 86.88 248 ASN A CA 1
ATOM 1976 C C . ASN A 1 248 ? 9.609 21.344 7.746 1 86.88 248 ASN A C 1
ATOM 1978 O O . ASN A 1 248 ? 9.242 22.516 7.844 1 86.88 248 ASN A O 1
ATOM 1982 N N . GLN A 1 249 ? 8.93 20.469 8.398 1 80.62 249 GLN A N 1
ATOM 1983 C CA . GLN A 1 249 ? 7.895 20.766 9.375 1 80.62 249 GLN A CA 1
ATOM 1984 C C . GLN A 1 249 ? 8.5 21.172 10.719 1 80.62 249 GLN A C 1
ATOM 1986 O O . GLN A 1 249 ? 7.816 21.75 11.562 1 80.62 249 GLN A O 1
ATOM 1991 N N . GLU A 1 250 ? 9.727 20.828 10.992 1 66.5 250 GLU A N 1
ATOM 1992 C CA . GLU A 1 250 ? 10.367 21.25 12.234 1 66.5 250 GLU A CA 1
ATOM 1993 C C . GLU A 1 250 ? 10.93 22.672 12.109 1 66.5 250 GLU A C 1
ATOM 1995 O O . GLU A 1 250 ? 11.305 23.094 11.016 1 66.5 250 GLU A O 1
ATOM 2000 N N . MET B 1 1 ? -4.594 3.912 16.266 1 51.38 1 MET B N 1
ATOM 2001 C CA . MET B 1 1 ? -3.924 4.105 14.977 1 51.38 1 MET B CA 1
ATOM 2002 C C . MET B 1 1 ? -4.75 3.523 13.836 1 51.38 1 MET B C 1
ATOM 2004 O O . MET B 1 1 ? -4.789 4.086 12.742 1 51.38 1 MET B O 1
ATOM 2008 N N . MET B 1 2 ? -5.773 2.83 14.242 1 76.12 2 MET B N 1
ATOM 2009 C CA . MET B 1 2 ? -6.637 2.062 13.352 1 76.12 2 MET B CA 1
ATOM 2010 C C . MET B 1 2 ? -7.73 2.945 12.75 1 76.12 2 MET B C 1
ATOM 2012 O O . MET B 1 2 ? -8.164 2.723 11.625 1 76.12 2 MET B O 1
ATOM 2016 N N . ILE B 1 3 ? -7.832 4.145 13.352 1 87.38 3 ILE B N 1
ATOM 2017 C CA . ILE B 1 3 ? -8.984 4.941 12.953 1 87.38 3 ILE B CA 1
ATOM 2018 C C . ILE B 1 3 ? -8.695 5.625 11.617 1 87.38 3 ILE B C 1
ATOM 2020 O O . ILE B 1 3 ? -9.57 5.699 10.75 1 87.38 3 ILE B O 1
ATOM 2024 N N . ILE B 1 4 ? -7.445 5.969 11.438 1 90.19 4 ILE B N 1
ATOM 2025 C CA . ILE B 1 4 ? -7.109 6.727 10.234 1 90.19 4 ILE B CA 1
ATOM 2026 C C . ILE B 1 4 ? -7.262 5.832 9.008 1 90.19 4 ILE B C 1
ATOM 2028 O O . ILE B 1 4 ? -7.707 6.293 7.953 1 90.19 4 ILE B O 1
ATOM 2032 N N . ASN B 1 5 ? -6.91 4.578 9.156 1 86.94 5 ASN B N 1
ATOM 2033 C CA . ASN B 1 5 ? -7.07 3.629 8.062 1 86.94 5 ASN B CA 1
ATOM 2034 C C . ASN B 1 5 ? -8.539 3.43 7.699 1 86.94 5 ASN B C 1
ATOM 2036 O O . ASN B 1 5 ? -8.891 3.35 6.52 1 86.94 5 ASN B O 1
ATOM 2040 N N . LYS B 1 6 ? -9.352 3.4 8.672 1 87 6 LYS B N 1
ATOM 2041 C CA . LYS B 1 6 ? -10.781 3.24 8.445 1 87 6 LYS B CA 1
ATOM 2042 C C . LYS B 1 6 ? -11.359 4.449 7.711 1 87 6 LYS B C 1
ATOM 2044 O O . LYS B 1 6 ? -12.141 4.297 6.77 1 87 6 LYS B O 1
ATOM 2049 N N . LEU B 1 7 ? -10.992 5.555 8.195 1 92.88 7 LEU B N 1
ATOM 2050 C CA . LEU B 1 7 ? -11.484 6.785 7.586 1 92.88 7 LEU B CA 1
ATOM 2051 C C . LEU B 1 7 ? -11.008 6.895 6.141 1 92.88 7 LEU B C 1
ATOM 2053 O O . LEU B 1 7 ? -11.789 7.246 5.25 1 92.88 7 LEU B O 1
ATOM 2057 N N . ASN B 1 8 ? -9.758 6.512 5.902 1 91 8 ASN B N 1
ATOM 2058 C CA . ASN B 1 8 ? -9.211 6.57 4.551 1 91 8 ASN B CA 1
ATOM 2059 C C . ASN B 1 8 ? -9.945 5.621 3.607 1 91 8 ASN B C 1
ATOM 2061 O O . ASN B 1 8 ? -10.195 5.961 2.449 1 91 8 ASN B O 1
ATOM 2065 N N . ASP B 1 9 ? -10.211 4.461 4.117 1 86.38 9 ASP B N 1
ATOM 2066 C CA . ASP B 1 9 ? -10.93 3.492 3.297 1 86.38 9 ASP B CA 1
ATOM 2067 C C . ASP B 1 9 ? -12.273 4.055 2.832 1 86.38 9 ASP B C 1
ATOM 2069 O O . ASP B 1 9 ? -12.656 3.885 1.672 1 86.38 9 ASP B O 1
ATOM 2073 N N . ILE B 1 10 ? -12.969 4.711 3.676 1 89.62 10 ILE B N 1
ATOM 2074 C CA . ILE B 1 10 ? -14.273 5.277 3.354 1 89.62 10 ILE B CA 1
ATOM 2075 C C . ILE B 1 10 ? -14.102 6.473 2.416 1 89.62 10 ILE B C 1
ATOM 2077 O O . ILE B 1 10 ? -14.797 6.582 1.404 1 89.62 10 ILE B O 1
ATOM 2081 N N . ILE B 1 11 ? -13.172 7.297 2.729 1 92.25 11 ILE B N 1
ATOM 2082 C CA . ILE B 1 11 ? -12.953 8.516 1.956 1 92.25 11 ILE B CA 1
ATOM 2083 C C . ILE B 1 11 ? -12.547 8.148 0.529 1 92.25 11 ILE B C 1
ATOM 2085 O O . ILE B 1 11 ? -13.023 8.758 -0.432 1 92.25 11 ILE B O 1
ATOM 2089 N N . ASN B 1 12 ? -11.727 7.117 0.374 1 88.25 12 ASN B N 1
ATOM 2090 C CA . ASN B 1 12 ? -11.227 6.73 -0.94 1 88.25 12 ASN B CA 1
ATOM 2091 C C . ASN B 1 12 ? -12.305 6.059 -1.779 1 88.25 12 ASN B C 1
ATOM 2093 O O . ASN B 1 12 ? -12.25 6.09 -3.01 1 88.25 12 ASN B O 1
ATOM 2097 N N . ASN B 1 13 ? -13.328 5.543 -1.097 1 84.38 13 ASN B N 1
ATOM 2098 C CA . ASN B 1 13 ? -14.219 4.66 -1.842 1 84.38 13 ASN B CA 1
ATOM 2099 C C . ASN B 1 13 ? -15.656 5.191 -1.851 1 84.38 13 ASN B C 1
ATOM 2101 O O . ASN B 1 13 ? -16.562 4.543 -2.377 1 84.38 13 ASN B O 1
ATOM 2105 N N . SER B 1 14 ? -15.906 6.348 -1.254 1 88.12 14 SER B N 1
ATOM 2106 C CA . SER B 1 14 ? -17.266 6.887 -1.175 1 88.12 14 SER B CA 1
ATOM 2107 C C . SER B 1 14 ? -17.375 8.195 -1.949 1 88.12 14 SER B C 1
ATOM 2109 O O . SER B 1 14 ? -16.406 8.938 -2.08 1 88.12 14 SER B O 1
ATOM 2111 N N . GLN B 1 15 ? -18.609 8.383 -2.414 1 90.06 15 GLN B N 1
ATOM 2112 C CA . GLN B 1 15 ? -18.891 9.68 -3.029 1 90.06 15 GLN B CA 1
ATOM 2113 C C . GLN B 1 15 ? -18.875 10.797 -1.989 1 90.06 15 GLN B C 1
ATOM 2115 O O . GLN B 1 15 ? -19.172 10.562 -0.816 1 90.06 15 GLN B O 1
ATOM 2120 N N . THR B 1 16 ? -18.594 12.023 -2.514 1 92.25 16 THR B N 1
ATOM 2121 C CA . THR B 1 16 ? -18.469 13.156 -1.599 1 92.25 16 THR B CA 1
ATOM 2122 C C . THR B 1 16 ? -19.812 13.516 -0.976 1 92.25 16 THR B C 1
ATOM 2124 O O . THR B 1 16 ? -19.859 14.156 0.076 1 92.25 16 THR B O 1
ATOM 2127 N N . SER B 1 17 ? -20.922 13.078 -1.628 1 93.44 17 SER B N 1
ATOM 2128 C CA . SER B 1 17 ? -22.25 13.367 -1.117 1 93.44 17 SER B CA 1
ATOM 2129 C C . SER B 1 17 ? -22.688 12.344 -0.071 1 93.44 17 SER B C 1
ATOM 2131 O O . SER B 1 17 ? -23.672 12.547 0.629 1 93.44 17 SER B O 1
ATOM 2133 N N . ASP B 1 18 ? -21.906 11.234 0.068 1 94.94 18 ASP B N 1
ATOM 2134 C CA . ASP B 1 18 ? -22.188 10.188 1.049 1 94.94 18 ASP B CA 1
ATOM 2135 C C . ASP B 1 18 ? -21.953 10.695 2.471 1 94.94 18 ASP B C 1
ATOM 2137 O O . ASP B 1 18 ? -20.875 11.195 2.783 1 94.94 18 ASP B O 1
ATOM 2141 N N . PRO B 1 19 ? -23 10.562 3.295 1 96.31 19 PRO B N 1
ATOM 2142 C CA . PRO B 1 19 ? -22.812 10.992 4.684 1 96.31 19 PRO B CA 1
ATOM 2143 C C . PRO B 1 19 ? -21.594 10.359 5.344 1 96.31 19 PRO B C 1
ATOM 2145 O O . PRO B 1 19 ? -20.922 11 6.152 1 96.31 19 PRO B O 1
ATOM 2148 N N . ARG B 1 20 ? -21.281 9.133 5.031 1 95.62 20 ARG B N 1
ATOM 2149 C CA . ARG B 1 20 ? -20.109 8.469 5.59 1 95.62 20 ARG B CA 1
ATOM 2150 C C . ARG B 1 20 ? -18.828 9.188 5.184 1 95.62 20 ARG B C 1
ATOM 2152 O O . ARG B 1 20 ? -17.906 9.328 5.988 1 95.62 20 ARG B O 1
ATOM 2159 N N . TYR B 1 21 ? -18.812 9.586 3.945 1 95.81 21 TYR B N 1
ATOM 2160 C CA . TYR B 1 21 ? -17.688 10.375 3.463 1 95.81 21 TYR B CA 1
ATOM 2161 C C . TYR B 1 21 ? -17.562 11.68 4.234 1 95.81 21 TYR B C 1
ATOM 2163 O O . TYR B 1 21 ? -16.469 12.047 4.684 1 95.81 21 TYR B O 1
ATOM 2171 N N . MET B 1 22 ? -18.672 12.375 4.379 1 97.19 22 MET B N 1
ATOM 2172 C CA . MET B 1 22 ? -18.688 13.688 5.016 1 97.19 22 MET B CA 1
ATOM 2173 C C . MET B 1 22 ? -18.219 13.594 6.465 1 97.19 22 MET B C 1
ATOM 2175 O O . MET B 1 22 ? -17.422 14.414 6.918 1 97.19 22 MET B O 1
ATOM 2179 N N . ILE B 1 23 ? -18.688 12.586 7.121 1 98.31 23 ILE B N 1
ATOM 2180 C CA . ILE B 1 23 ? -18.312 12.391 8.516 1 98.31 23 ILE B CA 1
ATOM 2181 C C . ILE B 1 23 ? -16.828 12.039 8.609 1 98.31 23 ILE B C 1
ATOM 2183 O O . ILE B 1 23 ? -16.094 12.633 9.391 1 98.31 23 ILE B O 1
ATOM 2187 N N . SER B 1 24 ? -16.391 11.094 7.789 1 96.94 24 SER B N 1
ATOM 2188 C CA . SER B 1 24 ? -15 10.641 7.793 1 96.94 24 SER B CA 1
ATOM 2189 C C . SER B 1 24 ? -14.047 11.797 7.48 1 96.94 24 SER B C 1
ATOM 2191 O O . SER B 1 24 ? -13.023 11.953 8.148 1 96.94 24 SER B O 1
ATOM 2193 N N . SER B 1 25 ? -14.414 12.523 6.488 1 96.06 25 SER B N 1
ATOM 2194 C CA . SER B 1 25 ? -13.586 13.656 6.082 1 96.06 25 SER B CA 1
ATOM 2195 C C . SER B 1 25 ? -13.469 14.688 7.199 1 96.06 25 SER B C 1
ATOM 2197 O O . SER B 1 25 ? -12.391 15.211 7.461 1 96.06 25 SER B O 1
ATOM 2199 N N . PHE B 1 26 ? -14.57 15.039 7.855 1 97.62 26 PHE B N 1
ATOM 2200 C CA . PHE B 1 26 ? -14.562 16.016 8.945 1 97.62 26 PHE B CA 1
ATOM 2201 C C . PHE B 1 26 ? -13.703 15.523 10.102 1 97.62 26 PHE B C 1
ATOM 2203 O O . PHE B 1 26 ? -12.891 16.281 10.641 1 97.62 26 PHE B O 1
ATOM 2210 N N . ILE B 1 27 ? -13.906 14.258 10.445 1 97.62 27 ILE B N 1
ATOM 2211 C CA . ILE B 1 27 ? -13.148 13.688 11.555 1 97.62 27 ILE B CA 1
ATOM 2212 C C . ILE B 1 27 ? -11.656 13.727 11.234 1 97.62 27 ILE B C 1
ATOM 2214 O O . ILE B 1 27 ? -10.852 14.148 12.062 1 97.62 27 ILE B O 1
ATOM 2218 N N . LYS B 1 28 ? -11.375 13.273 10.109 1 96 28 LYS B N 1
ATOM 2219 C CA . LYS B 1 28 ? -9.977 13.234 9.695 1 96 28 LYS B CA 1
ATOM 2220 C C . LYS B 1 28 ? -9.359 14.625 9.703 1 96 28 LYS B C 1
ATOM 2222 O O . LYS B 1 28 ? -8.25 14.82 10.203 1 96 28 LYS B O 1
ATOM 2227 N N . GLN B 1 29 ? -10.078 15.609 9.234 1 94.94 29 GLN B N 1
ATOM 2228 C CA . GLN B 1 29 ? -9.594 16.984 9.141 1 94.94 29 GLN B CA 1
ATOM 2229 C C . GLN B 1 29 ? -9.43 17.609 10.531 1 94.94 29 GLN B C 1
ATOM 2231 O O . GLN B 1 29 ? -8.656 18.547 10.703 1 94.94 29 GLN B O 1
ATOM 2236 N N . ASN B 1 30 ? -10.156 17.141 11.445 1 96.69 30 ASN B N 1
ATOM 2237 C CA . ASN B 1 30 ? -10.141 17.703 12.789 1 96.69 30 ASN B CA 1
ATOM 2238 C C . ASN B 1 30 ? -9.625 16.688 13.812 1 96.69 30 ASN B C 1
ATOM 2240 O O . ASN B 1 30 ? -10 16.734 14.984 1 96.69 30 ASN B O 1
ATOM 2244 N N . ILE B 1 31 ? -8.836 15.766 13.367 1 96.06 31 ILE B N 1
ATOM 2245 C CA . ILE B 1 31 ? -8.484 14.617 14.195 1 96.06 31 ILE B CA 1
ATOM 2246 C C . ILE B 1 31 ? -7.711 15.078 15.422 1 96.06 31 ILE B C 1
ATOM 2248 O O . ILE B 1 31 ? -7.812 14.469 16.5 1 96.06 31 ILE B O 1
ATOM 2252 N N . LEU B 1 32 ? -7.031 16.188 15.414 1 95.12 32 LEU B N 1
ATOM 2253 C CA . LEU B 1 32 ? -6.219 16.688 16.516 1 95.12 32 LEU B CA 1
ATOM 2254 C C . LEU B 1 32 ? -7.102 17.25 17.625 1 95.12 32 LEU B C 1
ATOM 2256 O O . LEU B 1 32 ? -6.695 17.281 18.797 1 95.12 32 LEU B O 1
ATOM 2260 N N . ILE B 1 33 ? -8.297 17.641 17.297 1 96.75 33 ILE B N 1
ATOM 2261 C CA . ILE B 1 33 ? -9.133 18.297 18.297 1 96.75 33 ILE B CA 1
ATOM 2262 C C . ILE B 1 33 ? -10.43 17.516 18.484 1 96.75 33 ILE B C 1
ATOM 2264 O O . ILE B 1 33 ? -11.352 17.984 19.156 1 96.75 33 ILE B O 1
ATOM 2268 N N . ILE B 1 34 ? -10.508 16.375 17.828 1 96.88 34 ILE B N 1
ATOM 2269 C CA . ILE B 1 34 ? -11.742 15.602 17.828 1 96.88 34 ILE B CA 1
ATOM 2270 C C . ILE B 1 34 ? -12.172 15.32 19.266 1 96.88 34 ILE B C 1
ATOM 2272 O O . ILE B 1 34 ? -13.367 15.266 19.578 1 96.88 34 ILE B O 1
ATOM 2276 N N . ASN B 1 35 ? -11.219 15.172 20.125 1 95.38 35 ASN B N 1
ATOM 2277 C CA . ASN B 1 35 ? -11.508 14.844 21.516 1 95.38 35 ASN B CA 1
ATOM 2278 C C . ASN B 1 35 ? -12.227 15.984 22.219 1 95.38 35 ASN B C 1
ATOM 2280 O O . ASN B 1 35 ? -12.883 15.766 23.234 1 95.38 35 ASN B O 1
ATOM 2284 N N . SER B 1 36 ? -12.148 17.125 21.766 1 97.38 36 SER B N 1
ATOM 2285 C CA . SER B 1 36 ? -12.773 18.297 22.375 1 97.38 36 SER B CA 1
ATOM 2286 C C . SER B 1 36 ? -14.133 18.578 21.75 1 97.38 36 SER B C 1
ATOM 2288 O O . SER B 1 36 ? -14.859 19.469 22.203 1 97.38 36 SER B O 1
ATOM 2290 N N . LEU B 1 37 ? -14.492 17.906 20.75 1 98 37 LEU B N 1
ATOM 2291 C CA . LEU B 1 37 ? -15.742 18.156 20.047 1 98 37 LEU B CA 1
ATOM 2292 C C . LEU B 1 37 ? -16.859 17.25 20.562 1 98 37 LEU B C 1
ATOM 2294 O O . LEU B 1 37 ? -16.609 16.094 20.891 1 98 37 LEU B O 1
ATOM 2298 N N . THR B 1 38 ? -18.047 17.812 20.641 1 97.75 38 THR B N 1
ATOM 2299 C CA . THR B 1 38 ? -19.219 17 20.938 1 97.75 38 THR B CA 1
ATOM 2300 C C . THR B 1 38 ? -19.75 16.344 19.656 1 97.75 38 THR B C 1
ATOM 2302 O O . THR B 1 38 ? -19.375 16.734 18.547 1 97.75 38 THR B O 1
ATOM 2305 N N . ILE B 1 39 ? -20.562 15.305 19.891 1 98.12 39 ILE B N 1
ATOM 2306 C CA . ILE B 1 39 ? -21.172 14.625 18.75 1 98.12 39 ILE B CA 1
ATOM 2307 C C . ILE B 1 39 ? -22.016 15.617 17.953 1 98.12 39 ILE B C 1
ATOM 2309 O O . ILE B 1 39 ? -22.094 15.531 16.734 1 98.12 39 ILE B O 1
ATOM 2313 N N . LYS B 1 40 ? -22.578 16.594 18.625 1 98.25 40 LYS B N 1
ATOM 2314 C CA . LYS B 1 40 ? -23.359 17.625 17.953 1 98.25 40 LYS B CA 1
ATOM 2315 C C . LYS B 1 40 ? -22.484 18.469 17.031 1 98.25 40 LYS B C 1
ATOM 2317 O O . LYS B 1 40 ? -22.875 18.781 15.906 1 98.25 40 LYS B O 1
ATOM 2322 N N . GLU B 1 41 ? -21.375 18.812 17.516 1 98.44 41 GLU B N 1
ATOM 2323 C CA . GLU B 1 41 ? -20.453 19.609 16.734 1 98.44 41 GLU B CA 1
ATOM 2324 C C . GLU B 1 41 ? -19.953 18.844 15.508 1 98.44 41 GLU B C 1
ATOM 2326 O O . GLU B 1 41 ? -19.781 19.422 14.43 1 98.44 41 GLU B O 1
ATOM 2331 N N . VAL B 1 42 ? -19.672 17.562 15.648 1 98.56 42 VAL B N 1
ATOM 2332 C CA . VAL B 1 42 ? -19.266 16.719 14.523 1 98.56 42 VAL B CA 1
ATOM 2333 C C . VAL B 1 42 ? -20.406 16.641 13.508 1 98.56 42 VAL B C 1
ATOM 2335 O O . VAL B 1 42 ? -20.172 16.75 12.297 1 98.56 42 VAL B O 1
ATOM 2338 N N . ALA B 1 43 ? -21.609 16.453 14.016 1 98.56 43 ALA B N 1
ATOM 2339 C CA . ALA B 1 43 ? -22.781 16.391 13.148 1 98.56 43 ALA B CA 1
ATOM 2340 C C . ALA B 1 43 ? -22.938 17.688 12.344 1 98.56 43 ALA B C 1
ATOM 2342 O O . ALA B 1 43 ? -23.125 17.641 11.125 1 98.56 43 ALA B O 1
ATOM 2343 N N . ASP B 1 44 ? -22.828 18.766 13.016 1 98.5 44 ASP B N 1
ATOM 2344 C CA . ASP B 1 44 ? -22.969 20.062 12.367 1 98.5 44 ASP B CA 1
ATOM 2345 C C . ASP B 1 44 ? -21.875 20.281 11.32 1 98.5 44 ASP B C 1
ATOM 2347 O O . ASP B 1 44 ? -22.141 20.703 10.203 1 98.5 44 ASP B O 1
ATOM 2351 N N . GLY B 1 45 ? -20.656 19.953 11.688 1 97.94 45 GLY B N 1
ATOM 2352 C CA . GLY B 1 45 ? -19.516 20.125 10.805 1 97.94 45 GLY B CA 1
ATOM 2353 C C . GLY B 1 45 ? -19.562 19.234 9.578 1 97.94 45 GLY B C 1
ATOM 2354 O O . GLY B 1 45 ? -19.016 19.578 8.531 1 97.94 45 GLY B O 1
ATOM 2355 N N . SER B 1 46 ? -20.172 18.109 9.711 1 98.06 46 SER B N 1
ATOM 2356 C CA . SER B 1 46 ? -20.297 17.141 8.617 1 98.06 46 SER B CA 1
ATOM 2357 C C . SER B 1 46 ? -21.594 17.328 7.852 1 98.06 46 SER B C 1
ATOM 2359 O O . SER B 1 46 ? -21.875 16.594 6.902 1 98.06 46 SER B O 1
ATOM 2361 N N . HIS B 1 47 ? -22.484 18.219 8.352 1 97.88 47 HIS B N 1
ATOM 2362 C CA . HIS B 1 47 ? -23.766 18.531 7.715 1 97.88 47 HIS B CA 1
ATOM 2363 C C . HIS B 1 47 ? -24.688 17.328 7.715 1 97.88 47 HIS B C 1
ATOM 2365 O O . HIS B 1 47 ? -25.297 17 6.695 1 97.88 47 HIS B O 1
ATOM 2371 N N . VAL B 1 48 ? -24.625 16.625 8.797 1 98.31 48 VAL B N 1
ATOM 2372 C CA . VAL B 1 48 ? -25.531 15.492 8.984 1 98.31 48 VAL B CA 1
ATOM 2373 C C . VAL B 1 48 ? -26.188 15.578 10.367 1 98.31 48 VAL B C 1
ATOM 2375 O O . VAL B 1 48 ? -25.906 16.5 11.141 1 98.31 48 VAL B O 1
ATOM 2378 N N . SER B 1 49 ? -27.109 14.695 10.688 1 97.69 49 SER B N 1
ATOM 2379 C CA . SER B 1 49 ? -27.766 14.648 11.992 1 97.69 49 SER B CA 1
ATOM 2380 C C . SER B 1 49 ? -26.906 13.906 13.016 1 97.69 49 SER B C 1
ATOM 2382 O O . SER B 1 49 ? -26.031 13.117 12.641 1 97.69 49 SER B O 1
ATOM 2384 N N . LYS B 1 50 ? -27.234 14.156 14.281 1 98 50 LYS B N 1
ATOM 2385 C CA . LYS B 1 50 ? -26.578 13.422 15.359 1 98 50 LYS B CA 1
ATOM 2386 C C . LYS B 1 50 ? -26.828 11.922 15.234 1 98 50 LYS B C 1
ATOM 2388 O O . LYS B 1 50 ? -25.953 11.117 15.516 1 98 50 LYS B O 1
ATOM 2393 N N . ALA B 1 51 ? -27.969 11.602 14.82 1 97.81 51 ALA B N 1
ATOM 2394 C CA . ALA B 1 51 ? -28.344 10.203 14.656 1 97.81 51 ALA B CA 1
ATOM 2395 C C . ALA B 1 51 ? -27.469 9.516 13.602 1 97.81 51 ALA B C 1
ATOM 2397 O O . ALA B 1 51 ? -27.078 8.359 13.766 1 97.81 51 ALA B O 1
ATOM 2398 N N . MET B 1 52 ? -27.125 10.195 12.594 1 98.12 52 MET B N 1
ATOM 2399 C CA . MET B 1 52 ? -26.281 9.664 11.523 1 98.12 52 MET B CA 1
ATOM 2400 C C . MET B 1 52 ? -24.844 9.453 12.008 1 98.12 52 MET B C 1
ATOM 2402 O O . MET B 1 52 ? -24.203 8.469 11.648 1 98.12 52 MET B O 1
ATOM 2406 N N . VAL B 1 53 ? -24.359 10.383 12.805 1 98.44 53 VAL B N 1
ATOM 2407 C CA . VAL B 1 53 ? -23.016 10.234 13.367 1 98.44 53 VAL B CA 1
ATOM 2408 C C . VAL B 1 53 ? -22.969 9.008 14.273 1 98.44 53 VAL B C 1
ATOM 2410 O O . VAL B 1 53 ? -22.031 8.211 14.211 1 98.44 53 VAL B O 1
ATOM 2413 N N . SER B 1 54 ? -24.016 8.875 15.102 1 97.94 54 SER B N 1
ATOM 2414 C CA . SER B 1 54 ? -24.078 7.742 16.016 1 97.94 54 SER B CA 1
ATOM 2415 C C . SER B 1 54 ? -24.109 6.418 15.258 1 97.94 54 SER B C 1
ATOM 2417 O O . SER B 1 54 ? -23.438 5.461 15.641 1 97.94 54 SER B O 1
ATOM 2419 N N . LYS B 1 55 ? -24.859 6.395 14.258 1 97.25 55 LYS B N 1
ATOM 2420 C CA . LYS B 1 55 ? -24.953 5.195 13.422 1 97.25 55 LYS B CA 1
ATOM 2421 C C . LYS B 1 55 ? -23.609 4.895 12.766 1 97.25 55 LYS B C 1
ATOM 2423 O O . LYS B 1 55 ? -23.188 3.738 12.695 1 97.25 55 LYS B O 1
ATOM 2428 N N . PHE B 1 56 ? -22.969 5.91 12.312 1 96.5 56 PHE B N 1
ATOM 2429 C CA . PHE B 1 56 ? -21.688 5.77 11.641 1 96.5 56 PHE B CA 1
ATOM 2430 C C . PHE B 1 56 ? -20.625 5.242 12.594 1 96.5 56 PHE B C 1
ATOM 2432 O O . PHE B 1 56 ? -19.828 4.375 12.234 1 96.5 56 PHE B O 1
ATOM 2439 N N . VAL B 1 57 ? -20.609 5.746 13.758 1 94.94 57 VAL B N 1
ATOM 2440 C CA . VAL B 1 57 ? -19.672 5.332 14.797 1 94.94 57 VAL B CA 1
ATOM 2441 C C . VAL B 1 57 ? -19.812 3.836 15.055 1 94.94 57 VAL B C 1
ATOM 2443 O O . VAL B 1 57 ? -18.812 3.117 15.156 1 94.94 57 VAL B O 1
ATOM 2446 N N . LYS B 1 58 ? -21.047 3.383 15.086 1 91.19 58 LYS B N 1
ATOM 2447 C CA . LYS B 1 58 ? -21.312 1.961 15.273 1 91.19 58 LYS B CA 1
ATOM 2448 C C . LYS B 1 58 ? -20.859 1.152 14.055 1 91.19 58 LYS B C 1
ATOM 2450 O O . LYS B 1 58 ? -20.344 0.042 14.195 1 91.19 58 LYS B O 1
ATOM 2455 N N . GLU B 1 59 ? -21.031 1.709 12.953 1 88.06 59 GLU B N 1
ATOM 2456 C CA . GLU B 1 59 ? -20.609 1.061 11.719 1 88.06 59 GLU B CA 1
ATOM 2457 C C . GLU B 1 59 ? -19.078 0.891 11.68 1 88.06 59 GLU B C 1
ATOM 2459 O O . GLU B 1 59 ? -18.578 -0.073 11.102 1 88.06 59 GLU B O 1
ATOM 2464 N N . LEU B 1 60 ? -18.375 1.838 12.297 1 88 60 LEU B N 1
ATOM 2465 C CA . LEU B 1 60 ? -16.922 1.776 12.336 1 88 60 LEU B CA 1
ATOM 2466 C C . LEU B 1 60 ? -16.438 0.75 13.359 1 88 60 LEU B C 1
ATOM 2468 O O . LEU B 1 60 ? -15.25 0.455 13.445 1 88 60 LEU B O 1
ATOM 2472 N N . GLY B 1 61 ? -17.359 0.283 14.156 1 82.44 61 GLY B N 1
ATOM 2473 C CA . GLY B 1 61 ? -17.031 -0.763 15.109 1 82.44 61 GLY B CA 1
ATOM 2474 C C . GLY B 1 61 ? -16.875 -0.249 16.531 1 82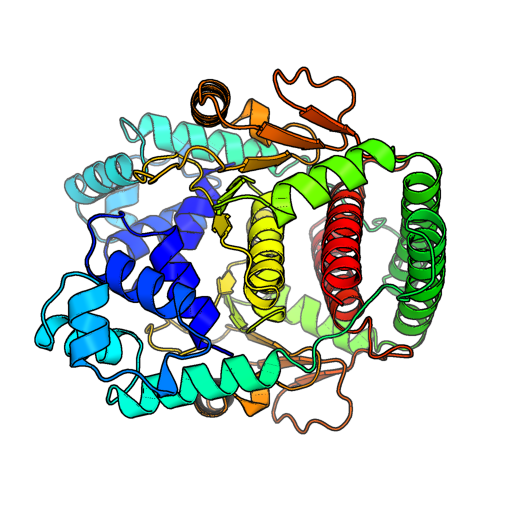.44 61 GLY B C 1
ATOM 2475 O O . GLY B 1 61 ? -16.344 -0.946 17.391 1 82.44 61 GLY B O 1
ATOM 2476 N N . TYR B 1 62 ? -17.312 0.943 16.703 1 89.38 62 TYR B N 1
ATOM 2477 C CA . TYR B 1 62 ? -17.234 1.499 18.062 1 89.38 62 TYR B CA 1
ATOM 2478 C C . TYR B 1 62 ? -18.594 1.458 18.734 1 89.38 62 TYR B C 1
ATOM 2480 O O . TYR B 1 62 ? -19.625 1.613 18.078 1 89.38 62 TYR B O 1
ATOM 2488 N N . ASP B 1 63 ? -18.578 1.335 20.047 1 91.19 63 ASP B N 1
ATOM 2489 C CA . ASP B 1 63 ? -19.828 1.251 20.781 1 91.19 63 ASP B CA 1
ATOM 2490 C C . ASP B 1 63 ? -20.516 2.617 20.875 1 91.19 63 ASP B C 1
ATOM 2492 O O . ASP B 1 63 ? -21.734 2.705 20.906 1 91.19 63 ASP B O 1
ATOM 2496 N N . ASN B 1 64 ? -19.781 3.619 21.047 1 94.94 64 ASN B N 1
ATOM 2497 C CA . ASN B 1 64 ? -20.281 4.988 21.156 1 94.94 64 ASN B CA 1
ATOM 2498 C C . ASN B 1 64 ? -19.234 6 20.703 1 94.94 64 ASN B C 1
ATOM 2500 O O . ASN B 1 64 ? -18.109 5.629 20.344 1 94.94 64 ASN B O 1
ATOM 2504 N N . PHE B 1 65 ? -19.625 7.258 20.703 1 97 65 PHE B N 1
ATOM 2505 C CA . PHE B 1 65 ? -18.766 8.336 20.219 1 97 65 PHE B CA 1
ATOM 2506 C C . PHE B 1 65 ? -17.547 8.5 21.109 1 97 65 PHE B C 1
ATOM 2508 O O . PHE B 1 65 ? -16.469 8.828 20.641 1 97 65 PHE B O 1
ATOM 2515 N N . ALA B 1 66 ? -17.703 8.273 22.344 1 96.44 66 ALA B N 1
ATOM 2516 C CA . ALA B 1 66 ? -16.594 8.375 23.281 1 96.44 66 ALA B CA 1
ATOM 2517 C C . ALA B 1 66 ? -15.469 7.406 22.922 1 96.44 66 ALA B C 1
ATOM 2519 O O . ALA B 1 66 ? -14.289 7.742 23.016 1 96.44 66 ALA B O 1
ATOM 2520 N N . GLU B 1 67 ? -15.805 6.242 22.531 1 93.5 67 GLU B N 1
ATOM 2521 C CA . GLU B 1 67 ? -14.82 5.242 22.125 1 93.5 67 GLU B CA 1
ATOM 2522 C C . GLU B 1 67 ? -14.094 5.668 20.859 1 93.5 67 GLU B C 1
ATOM 2524 O O . GLU B 1 67 ? -12.898 5.434 20.703 1 93.5 67 GLU B O 1
ATOM 2529 N N . LEU B 1 68 ? -14.844 6.191 19.953 1 95.19 68 LEU B N 1
ATOM 2530 C CA . LEU B 1 68 ? -14.203 6.711 18.734 1 95.19 68 LEU B CA 1
ATOM 2531 C C . LEU B 1 68 ? -13.195 7.805 19.078 1 95.19 68 LEU B C 1
ATOM 2533 O O . LEU B 1 68 ? -12.086 7.812 18.562 1 95.19 68 LEU B O 1
ATOM 2537 N N . LYS B 1 69 ? -13.594 8.688 19.953 1 96.44 69 LYS B N 1
ATOM 2538 C CA . LYS B 1 69 ? -12.703 9.758 20.391 1 96.44 69 LYS B CA 1
ATOM 2539 C C . LYS B 1 69 ? -11.43 9.195 21.016 1 96.44 69 LYS B C 1
ATOM 2541 O O . LYS B 1 69 ? -10.336 9.719 20.797 1 96.44 69 LYS B O 1
ATOM 2546 N N . GLU B 1 70 ? -11.594 8.172 21.734 1 93.25 70 GLU B N 1
ATOM 2547 C CA . GLU B 1 70 ? -10.438 7.527 22.344 1 93.25 70 GLU B CA 1
ATOM 2548 C C . GLU B 1 70 ? -9.484 6.98 21.281 1 93.25 70 GLU B C 1
ATOM 2550 O O . GLU B 1 70 ? -8.266 7.117 21.406 1 93.25 70 GLU B O 1
ATOM 2555 N N . SER B 1 71 ? -10.055 6.371 20.312 1 89.81 71 SER B N 1
ATOM 2556 C CA . SER B 1 71 ? -9.25 5.852 19.219 1 89.81 71 SER B CA 1
ATOM 2557 C C . SER B 1 71 ? -8.508 6.977 18.5 1 89.81 71 SER B C 1
ATOM 2559 O O . SER B 1 71 ? -7.348 6.816 18.109 1 89.81 71 SER B O 1
ATOM 2561 N N . CYS B 1 72 ? -9.172 8.047 18.312 1 93.81 72 CYS B N 1
ATOM 2562 C CA . CYS B 1 72 ? -8.539 9.203 17.703 1 93.81 72 CYS B CA 1
ATOM 2563 C C . CYS B 1 72 ? -7.402 9.727 18.578 1 93.81 72 CYS B C 1
ATOM 2565 O O . CYS B 1 72 ? -6.34 10.086 18.078 1 93.81 72 CYS B O 1
ATOM 2567 N N . SER B 1 73 ? -7.645 9.727 19.828 1 92.38 73 SER B N 1
ATOM 2568 C CA . SER B 1 73 ? -6.621 10.18 20.766 1 92.38 73 SER B CA 1
ATOM 2569 C C . SER B 1 73 ? -5.391 9.281 20.719 1 92.38 73 SER B C 1
ATOM 2571 O O . SER B 1 73 ? -4.262 9.758 20.828 1 92.38 73 SER B O 1
ATOM 2573 N N . MET B 1 74 ? -5.652 8.047 20.641 1 86.19 74 MET B N 1
ATOM 2574 C CA . MET B 1 74 ? -4.543 7.102 20.547 1 86.19 74 MET B CA 1
ATOM 2575 C C . MET B 1 74 ? -3.734 7.34 19.266 1 86.19 74 MET B C 1
ATOM 2577 O O . MET B 1 74 ? -2.504 7.297 19.297 1 86.19 74 MET B O 1
ATOM 2581 N N . TYR B 1 75 ? -4.391 7.559 18.219 1 88.62 75 TYR B N 1
ATOM 2582 C CA . TYR B 1 75 ? -3.719 7.859 16.953 1 88.62 75 TYR B CA 1
ATOM 2583 C C . TYR B 1 75 ? -2.879 9.125 17.078 1 88.62 75 TYR B C 1
ATOM 2585 O O . TYR B 1 75 ? -1.704 9.133 16.703 1 88.62 75 TYR B O 1
ATOM 2593 N N . VAL B 1 76 ? -3.475 10.117 17.609 1 90.88 76 VAL B N 1
ATOM 2594 C CA . VAL B 1 76 ? -2.781 11.391 17.75 1 90.88 76 VAL B CA 1
ATOM 2595 C C . VAL B 1 76 ? -1.553 11.211 18.641 1 90.88 76 VAL B C 1
ATOM 2597 O O . VAL B 1 76 ? -0.491 11.773 18.359 1 90.88 76 VAL B O 1
ATOM 2600 N N . GLY B 1 77 ? -1.704 10.477 19.656 1 86.5 77 GLY B N 1
ATOM 2601 C CA . GLY B 1 77 ? -0.587 10.211 20.547 1 86.5 77 GLY B CA 1
ATOM 2602 C C . GLY B 1 77 ? 0.558 9.484 19.875 1 86.5 77 GLY B C 1
ATOM 2603 O O . GLY B 1 77 ? 1.714 9.617 20.281 1 86.5 77 GLY B O 1
ATOM 2604 N N . SER B 1 78 ? 0.236 8.766 18.812 1 82.81 78 SER B N 1
ATOM 2605 C CA . SER B 1 78 ? 1.247 7.969 18.125 1 82.81 78 SER B CA 1
ATOM 2606 C C . SER B 1 78 ? 2.027 8.82 17.125 1 82.81 78 SER B C 1
ATOM 2608 O O . SER B 1 78 ? 3.098 8.414 16.672 1 82.81 78 SER B O 1
ATOM 2610 N N . LEU B 1 79 ? 1.543 9.969 16.734 1 83.81 79 LEU B N 1
ATOM 2611 C CA . LEU B 1 79 ? 2.154 10.812 15.711 1 83.81 79 LEU B CA 1
ATOM 2612 C C . LEU B 1 79 ? 3.496 11.359 16.188 1 83.81 79 LEU B C 1
ATOM 2614 O O . LEU B 1 79 ? 4.43 11.5 15.398 1 83.81 79 LEU B O 1
ATOM 2618 N N . GLY B 1 80 ? 3.627 11.703 17.375 1 75.56 80 GLY B N 1
ATOM 2619 C CA . GLY B 1 80 ? 4.844 12.281 17.922 1 75.56 80 GLY B CA 1
ATOM 2620 C C . GLY B 1 80 ? 5.996 11.297 17.984 1 75.56 80 GLY B C 1
ATOM 2621 O O . GLY B 1 80 ? 7.152 11.695 18.125 1 75.56 80 GLY B O 1
ATOM 2622 N N . LEU B 1 81 ? 5.84 10.109 17.625 1 73.12 81 LEU B N 1
ATOM 2623 C CA . LEU B 1 81 ? 6.844 9.07 17.812 1 73.12 81 LEU B CA 1
ATOM 2624 C C . LEU B 1 81 ? 7.332 8.539 16.469 1 73.12 81 LEU B C 1
ATOM 2626 O O . LEU B 1 81 ? 8.141 7.609 16.422 1 73.12 81 LEU B O 1
ATOM 2630 N N . LYS B 1 82 ? 7.074 9.258 15.492 1 78.31 82 LYS B N 1
ATOM 2631 C CA . LYS B 1 82 ? 7.387 8.672 14.195 1 78.31 82 LYS B CA 1
ATOM 2632 C C . LYS B 1 82 ? 8.859 8.883 13.844 1 78.31 82 LYS B C 1
ATOM 2634 O O . LYS B 1 82 ? 9.445 9.906 14.188 1 78.31 82 LYS B O 1
ATOM 2639 N N . ASP B 1 83 ? 9.336 7.883 13.125 1 82.06 83 ASP B N 1
ATOM 2640 C CA . ASP B 1 83 ? 10.742 7.844 12.734 1 82.06 83 ASP B CA 1
ATOM 2641 C C . ASP B 1 83 ? 11.031 8.875 11.641 1 82.06 83 ASP B C 1
ATOM 2643 O O . ASP B 1 83 ? 10.219 9.078 10.742 1 82.06 83 ASP B O 1
ATOM 2647 N N . ARG B 1 84 ? 12.156 9.562 11.883 1 89.25 84 ARG B N 1
ATOM 2648 C CA . ARG B 1 84 ? 12.648 10.5 10.875 1 89.25 84 ARG B CA 1
ATOM 2649 C C . ARG B 1 84 ? 13.898 9.961 10.188 1 89.25 84 ARG B C 1
ATOM 2651 O O . ARG B 1 84 ? 14.82 9.477 10.844 1 89.25 84 ARG B O 1
ATOM 2658 N N . TYR B 1 85 ? 13.852 10.047 8.875 1 94 85 TYR B N 1
ATOM 2659 C CA . TYR B 1 85 ? 14.977 9.5 8.117 1 94 85 TYR B CA 1
ATOM 2660 C C . TYR B 1 85 ? 16.094 10.523 7.98 1 94 85 TYR B C 1
ATOM 2662 O O . TYR B 1 85 ? 17.266 10.164 7.922 1 94 85 TYR B O 1
ATOM 2670 N N . PHE B 1 86 ? 15.695 11.789 7.941 1 96 86 PHE B N 1
ATOM 2671 C CA . PHE B 1 86 ? 16.656 12.844 7.621 1 96 86 PHE B CA 1
ATOM 2672 C C . PHE B 1 86 ? 17.109 13.562 8.891 1 96 86 PHE B C 1
ATOM 2674 O O . PHE B 1 86 ? 16.328 13.766 9.812 1 96 86 PHE B O 1
ATOM 2681 N N . GLN B 1 87 ? 18.344 13.914 8.852 1 94.12 87 GLN B N 1
ATOM 2682 C CA . GLN B 1 87 ? 18.859 14.836 9.859 1 94.12 87 GLN B CA 1
ATOM 2683 C C . GLN B 1 87 ? 18.391 16.266 9.586 1 94.12 87 GLN B C 1
ATOM 2685 O O . GLN B 1 87 ? 18.344 16.688 8.43 1 94.12 87 GLN B O 1
ATOM 2690 N N . LEU B 1 88 ? 18.141 17.031 10.586 1 92.5 88 LEU B N 1
ATOM 2691 C CA . LEU B 1 88 ? 17.5 18.328 10.469 1 92.5 88 LEU B CA 1
ATOM 2692 C C . LEU B 1 88 ? 18.453 19.344 9.844 1 92.5 88 LEU B C 1
ATOM 2694 O O . LEU B 1 88 ? 18.062 20.156 9 1 92.5 88 LEU B O 1
ATOM 2698 N N . ASP B 1 89 ? 19.734 19.328 10.156 1 92.5 89 ASP B N 1
ATOM 2699 C CA . ASP B 1 89 ? 20.672 20.391 9.781 1 92.5 89 ASP B CA 1
ATOM 2700 C C . ASP B 1 89 ? 21.438 20.016 8.508 1 92.5 89 ASP B C 1
ATOM 2702 O O . ASP B 1 89 ? 22.312 20.766 8.07 1 92.5 89 ASP B O 1
ATOM 2706 N N . SER B 1 90 ? 21.094 18.969 7.871 1 94.69 90 SER B N 1
ATOM 2707 C CA . SER B 1 90 ? 21.797 18.531 6.664 1 94.69 90 SER B CA 1
ATOM 2708 C C . SER B 1 90 ? 20.984 18.828 5.414 1 94.69 90 SER B C 1
ATOM 2710 O O . SER B 1 90 ? 19.75 18.906 5.469 1 94.69 90 SER B O 1
ATOM 2712 N N . ASP B 1 91 ? 21.656 19.047 4.336 1 96.62 91 ASP B N 1
ATOM 2713 C CA . ASP B 1 91 ? 20.953 19.344 3.098 1 96.62 91 ASP B CA 1
ATOM 2714 C C . ASP B 1 91 ? 20.328 18.094 2.498 1 96.62 91 ASP B C 1
ATOM 2716 O O . ASP B 1 91 ? 20.672 16.969 2.9 1 96.62 91 ASP B O 1
ATOM 2720 N N . PHE B 1 92 ? 19.484 18.281 1.532 1 97.62 92 PHE B N 1
ATOM 2721 C CA . PHE B 1 92 ? 18.672 17.234 0.935 1 97.62 92 PHE B CA 1
ATOM 2722 C C . PHE B 1 92 ? 19.562 16.141 0.339 1 97.62 92 PHE B C 1
ATOM 2724 O O . PHE B 1 92 ? 19.359 14.953 0.596 1 97.62 92 PHE B O 1
ATOM 2731 N N . ARG B 1 93 ? 20.578 16.531 -0.414 1 97.69 93 ARG B N 1
ATOM 2732 C CA . ARG B 1 93 ? 21.453 15.586 -1.095 1 97.69 93 ARG B CA 1
ATOM 2733 C C . ARG B 1 93 ? 22.266 14.766 -0.092 1 97.69 93 ARG B C 1
ATOM 2735 O O . ARG B 1 93 ? 22.375 13.547 -0.217 1 97.69 93 ARG B O 1
ATOM 2742 N N . SER B 1 94 ? 22.828 15.414 0.841 1 98.19 94 SER B N 1
ATOM 2743 C CA . SER B 1 94 ? 23.625 14.742 1.867 1 98.19 94 SER B CA 1
ATOM 2744 C C . SER B 1 94 ? 22.766 13.758 2.662 1 98.19 94 SER B C 1
ATOM 2746 O O . SER B 1 94 ? 23.203 12.641 2.945 1 98.19 94 SER B O 1
ATOM 2748 N N . ASN B 1 95 ? 21.562 14.188 3.061 1 98.38 95 ASN B N 1
ATOM 2749 C CA . ASN B 1 95 ? 20.625 13.312 3.76 1 98.38 95 ASN B CA 1
ATOM 2750 C C . ASN B 1 95 ? 20.297 12.078 2.93 1 98.38 95 ASN B C 1
ATOM 2752 O O . ASN B 1 95 ? 20.203 10.969 3.465 1 98.38 95 ASN B O 1
ATOM 2756 N N . SER B 1 96 ? 20.062 12.266 1.616 1 98.56 96 SER B N 1
ATOM 2757 C CA . SER B 1 96 ? 19.734 11.148 0.729 1 98.56 96 SER B CA 1
ATOM 2758 C C . SER B 1 96 ? 20.891 10.148 0.661 1 98.56 96 SER B C 1
ATOM 2760 O O . SER B 1 96 ? 20.656 8.938 0.736 1 98.56 96 SER B O 1
ATOM 2762 N N . SER B 1 97 ? 22.109 10.656 0.521 1 98.44 97 SER B N 1
ATOM 2763 C CA . SER B 1 97 ? 23.281 9.789 0.473 1 98.44 97 SER B CA 1
ATOM 2764 C C . SER B 1 97 ? 23.469 9.039 1.785 1 98.44 97 SER B C 1
ATOM 2766 O O . SER B 1 97 ? 23.797 7.848 1.783 1 98.44 97 SER B O 1
ATOM 2768 N N . ASP B 1 98 ? 23.297 9.75 2.832 1 98.38 98 ASP B N 1
ATOM 2769 C CA . ASP B 1 98 ? 23.391 9.117 4.145 1 98.38 98 ASP B CA 1
ATOM 2770 C C . ASP B 1 98 ? 22.375 8 4.301 1 98.38 98 ASP B C 1
ATOM 2772 O O . ASP B 1 98 ? 22.672 6.941 4.855 1 98.38 98 ASP B O 1
ATOM 2776 N N . LEU B 1 99 ? 21.141 8.273 3.932 1 98.44 99 LEU B N 1
ATOM 2777 C CA . LEU B 1 99 ? 20.078 7.273 4.035 1 98.44 99 LEU B CA 1
ATOM 2778 C C . LEU B 1 99 ? 20.453 6.004 3.271 1 98.44 99 LEU B C 1
ATOM 2780 O O . LEU B 1 99 ? 20.203 4.895 3.746 1 98.44 99 LEU B O 1
ATOM 2784 N N . VAL B 1 100 ? 21.078 6.137 2.039 1 98.69 100 VAL B N 1
ATOM 2785 C CA . VAL B 1 100 ? 21.484 4.977 1.256 1 98.69 100 VAL B CA 1
ATOM 2786 C C . VAL B 1 100 ? 22.5 4.152 2.045 1 98.69 100 VAL B C 1
ATOM 2788 O O . VAL B 1 100 ? 22.422 2.924 2.078 1 98.69 100 VAL B O 1
ATOM 2791 N N . VAL B 1 101 ? 23.438 4.828 2.67 1 98.69 101 VAL B N 1
ATOM 2792 C CA . VAL B 1 101 ? 24.469 4.156 3.459 1 98.69 101 VAL B CA 1
ATOM 2793 C C . VAL B 1 101 ? 23.812 3.402 4.617 1 98.69 101 VAL B C 1
ATOM 2795 O O . VAL B 1 101 ? 24.141 2.24 4.871 1 98.69 101 VAL B O 1
ATOM 2798 N N . ARG B 1 102 ? 22.953 4.059 5.324 1 98.25 102 ARG B N 1
ATOM 2799 C CA . ARG B 1 102 ? 22.25 3.441 6.449 1 98.25 102 ARG B CA 1
ATOM 2800 C C . ARG B 1 102 ? 21.422 2.25 5.992 1 98.25 102 ARG B C 1
ATOM 2802 O O . ARG B 1 102 ? 21.391 1.212 6.656 1 98.25 102 ARG B O 1
ATOM 2809 N N . MET B 1 103 ? 20.719 2.396 4.883 1 98.56 103 MET B N 1
ATOM 2810 C CA . MET B 1 103 ? 19.922 1.303 4.332 1 98.56 103 MET B CA 1
ATOM 2811 C C . MET B 1 103 ? 20.812 0.117 3.965 1 98.56 103 MET B C 1
ATOM 2813 O O . MET B 1 103 ? 20.453 -1.032 4.238 1 98.56 103 MET B O 1
ATOM 2817 N N . ASN B 1 104 ? 21.906 0.445 3.268 1 98.62 104 ASN B N 1
ATOM 2818 C CA . ASN B 1 104 ? 22.812 -0.633 2.898 1 98.62 104 ASN B CA 1
ATOM 2819 C C . ASN B 1 104 ? 23.266 -1.418 4.121 1 98.62 104 ASN B C 1
ATOM 2821 O O . ASN B 1 104 ? 23.328 -2.648 4.094 1 98.62 104 ASN B O 1
ATOM 2825 N N . ASN B 1 105 ? 23.656 -0.706 5.152 1 98.56 105 ASN B N 1
ATOM 2826 C CA . ASN B 1 105 ? 24.078 -1.361 6.387 1 98.56 105 ASN B CA 1
ATOM 2827 C C . ASN B 1 105 ? 22.969 -2.215 6.977 1 98.56 105 ASN B C 1
ATOM 2829 O O . ASN B 1 105 ? 23.203 -3.348 7.398 1 98.56 105 ASN B O 1
ATOM 2833 N N . LEU B 1 106 ? 21.797 -1.684 7.039 1 98.56 106 LEU B N 1
ATOM 2834 C CA . LEU B 1 106 ? 20.641 -2.361 7.594 1 98.56 106 LEU B CA 1
ATOM 2835 C C . LEU B 1 106 ? 20.328 -3.637 6.816 1 98.56 106 LEU B C 1
ATOM 2837 O O . LEU B 1 106 ? 20.141 -4.703 7.41 1 98.56 106 LEU B O 1
ATOM 2841 N N . LEU B 1 107 ? 20.234 -3.516 5.48 1 98.62 107 LEU B N 1
ATOM 2842 C CA . LEU B 1 107 ? 19.844 -4.637 4.633 1 98.62 107 LEU B CA 1
ATOM 2843 C C . LEU B 1 107 ? 20.906 -5.723 4.641 1 98.62 107 LEU B C 1
ATOM 2845 O O . LEU B 1 107 ? 20.594 -6.914 4.668 1 98.62 107 LEU B O 1
ATOM 2849 N N . THR B 1 108 ? 22.203 -5.293 4.605 1 98.62 108 THR B N 1
ATOM 2850 C CA . THR B 1 108 ? 23.297 -6.254 4.68 1 98.62 108 THR B CA 1
ATOM 2851 C C . THR B 1 108 ? 23.25 -7.039 5.984 1 98.62 108 THR B C 1
ATOM 2853 O O . THR B 1 108 ? 23.391 -8.266 5.984 1 98.62 108 THR B O 1
ATOM 2856 N N . ASN B 1 109 ? 23.078 -6.363 7.07 1 98.56 109 ASN B N 1
ATOM 2857 C CA . ASN B 1 109 ? 22.953 -7.027 8.367 1 98.56 109 ASN B CA 1
ATOM 2858 C C . ASN B 1 109 ? 21.781 -8 8.383 1 98.56 109 ASN B C 1
ATOM 2860 O O . ASN B 1 109 ? 21.906 -9.117 8.898 1 98.56 109 ASN B O 1
ATOM 2864 N N . THR B 1 110 ? 20.609 -7.609 7.855 1 98.5 110 THR B N 1
ATOM 2865 C CA . THR B 1 110 ? 19.406 -8.438 7.832 1 98.5 110 THR B CA 1
ATOM 2866 C C . THR B 1 110 ? 19.656 -9.734 7.062 1 98.5 110 THR B C 1
ATOM 2868 O O . THR B 1 110 ? 19.344 -10.82 7.551 1 98.5 110 THR B O 1
ATOM 2871 N N . VAL B 1 111 ? 20.266 -9.633 5.883 1 98.31 111 VAL B N 1
ATOM 2872 C CA . VAL B 1 111 ? 20.484 -10.805 5.051 1 98.31 111 VAL B CA 1
ATOM 2873 C C . VAL B 1 111 ? 21.453 -11.766 5.75 1 98.31 111 VAL B C 1
ATOM 2875 O O . VAL B 1 111 ? 21.359 -12.984 5.578 1 98.31 111 VAL B O 1
ATOM 2878 N N . HIS B 1 112 ? 22.328 -11.234 6.543 1 98 112 HIS B N 1
ATOM 2879 C CA . HIS B 1 112 ? 23.297 -12.062 7.242 1 98 112 HIS B CA 1
ATOM 2880 C C . HIS B 1 112 ? 22.672 -12.742 8.461 1 98 112 HIS B C 1
ATOM 2882 O O . HIS B 1 112 ? 23.062 -13.852 8.828 1 98 112 HIS B O 1
ATOM 2888 N N . GLN B 1 113 ? 21.672 -12.156 9.078 1 98.25 113 GLN B N 1
ATOM 2889 C CA . GLN B 1 113 ? 21.234 -12.602 10.398 1 98.25 113 GLN B CA 1
ATOM 2890 C C . GLN B 1 113 ? 19.875 -13.289 10.328 1 98.25 113 GLN B C 1
ATOM 2892 O O . GLN B 1 113 ? 19.5 -14.031 11.242 1 98.25 113 GLN B O 1
ATOM 2897 N N . IL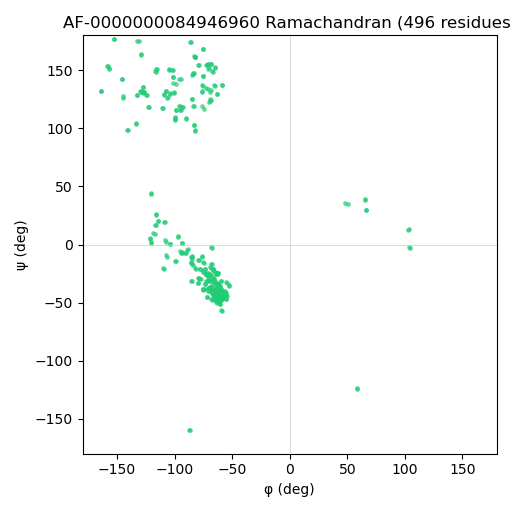E B 1 114 ? 19.125 -13.047 9.32 1 98.25 114 ILE B N 1
ATOM 2898 C CA . ILE B 1 114 ? 17.75 -13.539 9.273 1 98.25 114 ILE B CA 1
ATOM 2899 C C . ILE B 1 114 ? 17.766 -15.062 9.18 1 98.25 114 ILE B C 1
ATOM 2901 O O . ILE B 1 114 ? 18.703 -15.656 8.656 1 98.25 114 ILE B O 1
ATOM 2905 N N . ASN B 1 115 ? 16.781 -15.734 9.727 1 98.06 115 ASN B N 1
ATOM 2906 C CA . ASN B 1 115 ? 16.656 -17.188 9.688 1 98.06 115 ASN B CA 1
ATOM 2907 C C . ASN B 1 115 ? 16.016 -17.656 8.391 1 98.06 115 ASN B C 1
ATOM 2909 O O . ASN B 1 115 ? 14.789 -17.719 8.297 1 98.06 115 ASN B O 1
ATOM 2913 N N . TYR B 1 116 ? 16.812 -18.156 7.492 1 98.19 116 TYR B N 1
ATOM 2914 C CA . TYR B 1 116 ? 16.328 -18.547 6.168 1 98.19 116 TYR B CA 1
ATOM 2915 C C . TYR B 1 116 ? 15.453 -19.781 6.246 1 98.19 116 TYR B C 1
ATOM 2917 O O . TYR B 1 116 ? 14.57 -19.984 5.398 1 98.19 116 TYR B O 1
ATOM 2925 N N . ASN B 1 117 ? 15.672 -20.609 7.195 1 98.06 117 ASN B N 1
ATOM 2926 C CA . ASN B 1 117 ? 14.805 -21.766 7.352 1 98.06 117 ASN B CA 1
ATOM 2927 C C . ASN B 1 117 ? 13.367 -21.344 7.664 1 98.06 117 ASN B C 1
ATOM 2929 O O . ASN B 1 117 ? 12.422 -21.906 7.109 1 98.06 117 ASN B O 1
ATOM 2933 N N . ASP B 1 118 ? 13.242 -20.422 8.578 1 98.06 118 ASP B N 1
ATOM 2934 C CA . ASP B 1 118 ? 11.914 -19.906 8.891 1 98.06 118 ASP B CA 1
ATOM 2935 C C . ASP B 1 118 ? 11.281 -19.234 7.68 1 98.06 118 ASP B C 1
ATOM 2937 O O . ASP B 1 118 ? 10.078 -19.391 7.434 1 98.06 118 ASP B O 1
ATOM 2941 N N . LEU B 1 119 ? 12.062 -18.5 6.926 1 98.44 119 LEU B N 1
ATOM 2942 C CA . LEU B 1 119 ? 11.547 -17.844 5.727 1 98.44 119 LEU B CA 1
ATOM 2943 C C . LEU B 1 119 ? 11.055 -18.875 4.715 1 98.44 119 LEU B C 1
ATOM 2945 O O . LEU B 1 119 ? 9.984 -18.719 4.125 1 98.44 119 LEU B O 1
ATOM 2949 N N . ASP B 1 120 ? 11.852 -19.891 4.543 1 97.94 120 ASP B N 1
ATOM 2950 C CA . ASP B 1 120 ? 11.461 -20.938 3.609 1 97.94 120 ASP B CA 1
ATOM 2951 C C . ASP B 1 120 ? 10.172 -21.625 4.059 1 97.94 120 ASP B C 1
ATOM 2953 O O . ASP B 1 120 ? 9.328 -21.969 3.234 1 97.94 120 ASP B O 1
ATOM 2957 N N . MET B 1 121 ? 10.055 -21.844 5.32 1 98.31 121 MET B N 1
ATOM 2958 C CA . MET B 1 121 ? 8.836 -22.469 5.84 1 98.31 121 MET B CA 1
ATOM 2959 C C . MET B 1 121 ? 7.621 -21.578 5.574 1 98.31 121 MET B C 1
ATOM 2961 O O . MET B 1 121 ? 6.559 -22.062 5.191 1 98.31 121 MET B O 1
ATOM 2965 N N . LEU B 1 122 ? 7.727 -20.281 5.82 1 98.62 122 LEU B N 1
ATOM 2966 C CA . LEU B 1 122 ? 6.637 -19.359 5.535 1 98.62 122 LEU B CA 1
ATOM 2967 C C . LEU B 1 122 ? 6.293 -19.359 4.047 1 98.62 122 LEU B C 1
ATOM 2969 O O . LEU B 1 122 ? 5.117 -19.391 3.678 1 98.62 122 LEU B O 1
ATOM 2973 N N . VAL B 1 123 ? 7.34 -19.312 3.236 1 98.44 123 VAL B N 1
ATOM 2974 C CA . VAL B 1 123 ? 7.145 -19.344 1.791 1 98.44 123 VAL B CA 1
ATOM 2975 C C . VAL B 1 123 ? 6.363 -20.594 1.394 1 98.44 123 VAL B C 1
ATOM 2977 O O . VAL B 1 123 ? 5.43 -20.516 0.588 1 98.44 123 VAL B O 1
ATOM 2980 N N . GLU B 1 124 ? 6.727 -21.703 1.919 1 98 124 GLU B N 1
ATOM 2981 C CA . GLU B 1 124 ? 6.027 -22.953 1.629 1 98 124 GLU B CA 1
ATOM 2982 C C . GLU B 1 124 ? 4.578 -22.906 2.105 1 98 124 GLU B C 1
ATOM 2984 O O . GLU B 1 124 ? 3.674 -23.359 1.409 1 98 124 GLU B O 1
ATOM 2989 N N . ASP B 1 125 ? 4.379 -22.359 3.297 1 98.38 125 ASP B N 1
ATOM 2990 C CA . ASP B 1 125 ? 3.021 -22.219 3.818 1 98.38 125 ASP B CA 1
ATOM 2991 C C . ASP B 1 125 ? 2.168 -21.359 2.9 1 98.38 125 ASP B C 1
ATOM 2993 O O . ASP B 1 125 ? 1.004 -21.672 2.643 1 98.38 125 ASP B O 1
ATOM 2997 N N . ILE B 1 126 ? 2.713 -20.266 2.432 1 98.56 126 ILE B N 1
ATOM 2998 C CA . ILE B 1 126 ? 1.985 -19.344 1.556 1 98.56 126 ILE B CA 1
ATOM 2999 C C . ILE B 1 126 ? 1.692 -20.031 0.223 1 98.56 126 ILE B C 1
ATOM 3001 O O . ILE B 1 126 ? 0.569 -19.969 -0.281 1 98.56 126 ILE B O 1
ATOM 3005 N N . ARG B 1 127 ? 2.664 -20.719 -0.276 1 97.12 127 ARG B N 1
ATOM 3006 C CA . ARG B 1 127 ? 2.539 -21.375 -1.573 1 97.12 127 ARG B CA 1
ATOM 3007 C C . ARG B 1 127 ? 1.436 -22.422 -1.551 1 97.12 127 ARG B C 1
ATOM 3009 O O . ARG B 1 127 ? 0.735 -22.625 -2.547 1 97.12 127 ARG B O 1
ATOM 3016 N N . ASN B 1 128 ? 1.25 -23.062 -0.472 1 96.5 128 ASN B N 1
ATOM 3017 C CA . ASN B 1 128 ? 0.37 -24.219 -0.409 1 96.5 128 ASN B CA 1
ATOM 3018 C C . ASN B 1 128 ? -0.958 -23.891 0.262 1 96.5 128 ASN B C 1
ATOM 3020 O O . ASN B 1 128 ? -1.832 -24.75 0.385 1 96.5 128 ASN B O 1
ATOM 3024 N N . CYS B 1 129 ? -1.152 -22.672 0.672 1 97.38 129 CYS B N 1
ATOM 3025 C CA . CYS B 1 129 ? -2.363 -22.359 1.419 1 97.38 129 CYS B CA 1
ATOM 3026 C C . CYS B 1 129 ? -3.557 -22.203 0.483 1 97.38 12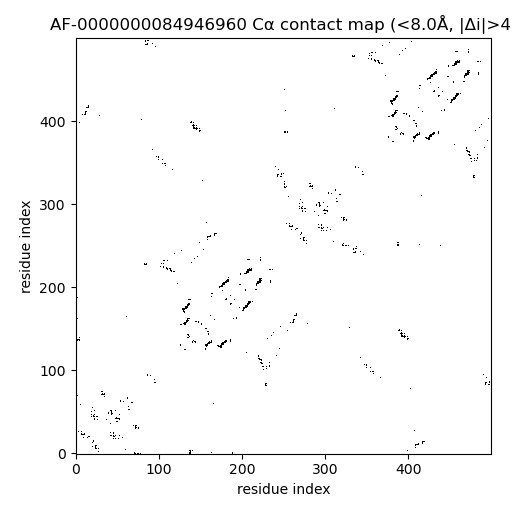9 CYS B C 1
ATOM 3028 O O . CYS B 1 129 ? -3.385 -21.922 -0.705 1 97.38 129 CYS B O 1
ATOM 3030 N N . SER B 1 130 ? -4.742 -22.438 1.044 1 96.62 130 SER B N 1
ATOM 3031 C CA . SER B 1 130 ? -5.973 -22.172 0.302 1 96.62 130 SER B CA 1
ATOM 3032 C C . SER B 1 130 ? -6.23 -20.672 0.167 1 96.62 130 SER B C 1
ATOM 3034 O O . SER B 1 130 ? -6.82 -20.234 -0.819 1 96.62 130 SER B O 1
ATOM 3036 N N . CYS B 1 131 ? -5.805 -19.922 1.158 1 97.12 131 CYS B N 1
ATOM 3037 C CA . CYS B 1 131 ? -5.941 -18.469 1.204 1 97.12 131 CYS B CA 1
ATOM 3038 C C . CYS B 1 131 ? -5.023 -17.875 2.262 1 97.12 131 CYS B C 1
ATOM 3040 O O . CYS B 1 131 ? -4.918 -18.406 3.371 1 97.12 131 CYS B O 1
ATOM 3042 N N . LEU B 1 132 ? -4.324 -16.859 1.854 1 98.12 132 LEU B N 1
ATOM 3043 C CA . LEU B 1 132 ? -3.541 -16.094 2.824 1 98.12 132 LEU B CA 1
ATOM 3044 C C . LEU B 1 132 ? -4.336 -14.922 3.365 1 98.12 132 LEU B C 1
ATOM 3046 O O . LEU B 1 132 ? -4.773 -14.055 2.598 1 98.12 132 LEU B O 1
ATOM 3050 N N . PHE B 1 133 ? -4.582 -14.891 4.629 1 96.44 133 PHE B N 1
ATOM 3051 C CA . PHE B 1 133 ? -5.18 -13.742 5.301 1 96.44 133 PHE B CA 1
ATOM 3052 C C . PHE B 1 133 ? -4.102 -12.844 5.898 1 96.44 133 PHE B C 1
ATOM 3054 O O . PHE B 1 133 ? -3.361 -13.266 6.789 1 96.44 133 PHE B O 1
ATOM 3061 N N . LEU B 1 134 ? -4.012 -11.656 5.41 1 96.5 134 LEU B N 1
ATOM 3062 C CA . LEU B 1 134 ? -2.936 -10.734 5.75 1 96.5 134 LEU B CA 1
ATOM 3063 C C . LEU B 1 134 ? -3.455 -9.586 6.613 1 96.5 134 LEU B C 1
ATOM 3065 O O . LEU B 1 134 ? -4.449 -8.945 6.266 1 96.5 134 LEU B O 1
ATOM 3069 N N . LEU B 1 135 ? -2.783 -9.352 7.734 1 93.19 135 LEU B N 1
ATOM 3070 C CA . LEU B 1 135 ? -3.189 -8.281 8.641 1 93.19 135 LEU B CA 1
ATOM 3071 C C . LEU B 1 135 ? -2.021 -7.348 8.938 1 93.19 135 LEU B C 1
ATOM 3073 O O . LEU B 1 135 ? -0.914 -7.805 9.227 1 93.19 135 LEU B O 1
ATOM 3077 N N . GLY B 1 136 ? -2.203 -6.145 8.836 1 90.94 136 GLY B N 1
ATOM 3078 C CA . GLY B 1 136 ? -1.316 -5.059 9.219 1 90.94 136 GLY B CA 1
ATOM 3079 C C . GLY B 1 136 ? -2.045 -3.75 9.461 1 90.94 136 GLY B C 1
ATOM 3080 O O . GLY B 1 136 ? -3.045 -3.461 8.805 1 90.94 136 GLY B O 1
ATOM 3081 N N . HIS B 1 137 ? -1.521 -2.93 10.305 1 83 137 HIS B N 1
ATOM 3082 C CA . HIS B 1 137 ? -2.119 -1.626 10.57 1 83 137 HIS B CA 1
ATOM 3083 C C . HIS B 1 137 ? -1.085 -0.511 10.461 1 83 137 HIS B C 1
ATOM 3085 O O . HIS B 1 137 ? 0.116 -0.779 10.375 1 83 137 HIS B O 1
ATOM 3091 N N . GLY B 1 138 ? -1.661 0.743 10.352 1 80.31 138 GLY B N 1
ATOM 3092 C CA . GLY B 1 138 ? -0.737 1.859 10.242 1 80.31 138 GLY B CA 1
ATOM 3093 C C . GLY B 1 138 ? 0.191 1.746 9.047 1 80.31 138 GLY B C 1
ATOM 3094 O O . GLY B 1 138 ? -0.263 1.534 7.918 1 80.31 138 GLY B O 1
ATOM 3095 N N . GLU B 1 139 ? 1.454 1.795 9.328 1 79.94 139 GLU B N 1
ATOM 3096 C CA . GLU B 1 139 ? 2.457 1.735 8.266 1 79.94 139 GLU B CA 1
ATOM 3097 C C . GLU B 1 139 ? 2.471 0.365 7.594 1 79.94 139 GLU B C 1
ATOM 3099 O O . GLU B 1 139 ? 2.709 0.261 6.391 1 79.94 139 GLU B O 1
ATOM 3104 N N . ALA B 1 140 ? 2.137 -0.658 8.375 1 88.38 140 ALA B N 1
ATOM 3105 C CA . ALA B 1 140 ? 2.121 -2.016 7.832 1 88.38 140 ALA B CA 1
ATOM 3106 C C . ALA B 1 140 ? 0.947 -2.213 6.879 1 88.38 140 ALA B C 1
ATOM 3108 O O . ALA B 1 140 ? 1.005 -3.055 5.977 1 88.38 140 ALA B O 1
ATOM 3109 N N . LYS B 1 141 ? -0.092 -1.417 7.043 1 88.44 141 LYS B N 1
ATOM 3110 C CA . LYS B 1 141 ? -1.247 -1.547 6.16 1 88.44 141 LYS B CA 1
ATOM 3111 C C . LYS B 1 141 ? -0.875 -1.222 4.715 1 88.44 141 LYS B C 1
ATOM 3113 O O . LYS B 1 141 ? -1.358 -1.868 3.783 1 88.44 141 LYS B O 1
ATOM 3118 N N . GLY B 1 142 ? -0.132 -0.192 4.516 1 88.44 142 GLY B N 1
ATOM 3119 C CA . GLY B 1 142 ? 0.355 0.098 3.176 1 88.44 142 GLY B CA 1
ATOM 3120 C C . GLY B 1 142 ? 1.113 -1.06 2.553 1 88.44 142 GLY B C 1
ATOM 3121 O O . GLY B 1 142 ? 0.942 -1.356 1.369 1 88.44 142 GLY B O 1
ATOM 3122 N N . LEU B 1 143 ? 1.908 -1.654 3.326 1 93.12 143 LEU B N 1
ATOM 3123 C CA . LEU B 1 143 ? 2.674 -2.811 2.871 1 93.12 143 LEU B CA 1
ATOM 3124 C C . LEU B 1 143 ? 1.748 -3.953 2.473 1 93.12 143 LEU B C 1
ATOM 3126 O O . LEU B 1 143 ? 2.031 -4.684 1.521 1 93.12 143 LEU B O 1
ATOM 3130 N N . CYS B 1 144 ? 0.633 -4.129 3.178 1 94.44 144 CYS B N 1
ATOM 3131 C CA . CYS B 1 144 ? -0.326 -5.184 2.867 1 94.44 144 CYS B CA 1
ATOM 3132 C C . CYS B 1 144 ? -0.875 -5.023 1.455 1 94.44 144 CYS B C 1
ATOM 3134 O O . CYS B 1 144 ? -1.036 -6.008 0.731 1 94.44 144 CYS B O 1
ATOM 3136 N N . SER B 1 145 ? -1.123 -3.814 1.099 1 91.38 145 SER B N 1
ATOM 3137 C CA . SER B 1 145 ? -1.629 -3.553 -0.245 1 91.38 145 SER B CA 1
ATOM 3138 C C . SER B 1 145 ? -0.613 -3.959 -1.307 1 91.38 145 SER B C 1
ATOM 3140 O O . SER B 1 145 ? -0.978 -4.527 -2.338 1 91.38 145 SER B O 1
ATOM 3142 N N . MET B 1 146 ? 0.589 -3.686 -1.068 1 92.75 146 MET B N 1
ATOM 3143 C CA . MET B 1 146 ? 1.651 -4.055 -1.999 1 92.75 146 MET B CA 1
ATOM 3144 C C . MET B 1 146 ? 1.781 -5.57 -2.105 1 92.75 146 MET B C 1
ATOM 3146 O O . MET B 1 146 ? 1.899 -6.109 -3.205 1 92.75 146 MET B O 1
ATOM 3150 N N . ILE B 1 147 ? 1.726 -6.188 -0.988 1 96.25 147 ILE B N 1
ATOM 3151 C CA . ILE B 1 147 ? 1.848 -7.641 -0.952 1 96.25 147 ILE B CA 1
ATOM 3152 C C . ILE B 1 147 ? 0.682 -8.281 -1.705 1 96.25 147 ILE B C 1
ATOM 3154 O O . ILE B 1 147 ? 0.871 -9.234 -2.465 1 96.25 147 ILE B O 1
ATOM 3158 N N . GLN B 1 148 ? -0.491 -7.734 -1.521 1 95.38 148 GLN B N 1
ATOM 3159 C CA . GLN B 1 148 ? -1.675 -8.273 -2.182 1 95.38 148 GLN B CA 1
ATOM 3160 C C . GLN B 1 148 ? -1.535 -8.211 -3.699 1 95.38 148 GLN B C 1
ATOM 3162 O O . GLN B 1 148 ? -1.828 -9.188 -4.395 1 95.38 148 GLN B O 1
ATOM 3167 N N . ILE B 1 149 ? -1.042 -7.168 -4.188 1 91.62 149 ILE B N 1
ATOM 3168 C CA . ILE B 1 149 ? -0.857 -7.004 -5.625 1 91.62 149 ILE B CA 1
ATOM 3169 C C . ILE B 1 149 ? 0.134 -8.047 -6.141 1 91.62 149 ILE B C 1
ATOM 3171 O O . ILE B 1 149 ? -0.105 -8.688 -7.168 1 91.62 149 ILE B O 1
ATOM 3175 N N . GLU B 1 150 ? 1.197 -8.234 -5.438 1 93 150 GLU B N 1
ATOM 3176 C CA . GLU B 1 150 ? 2.244 -9.164 -5.855 1 93 150 GLU B CA 1
ATOM 3177 C C . GLU B 1 150 ? 1.75 -10.609 -5.812 1 93 150 GLU B C 1
ATOM 3179 O O . GLU B 1 150 ? 2.051 -11.398 -6.711 1 93 150 GLU B O 1
ATOM 3184 N N . LEU B 1 151 ? 1.021 -10.961 -4.805 1 95.12 151 LEU B N 1
ATOM 3185 C CA . LEU B 1 151 ? 0.55 -12.336 -4.68 1 95.12 151 LEU B CA 1
ATOM 3186 C C . LEU B 1 151 ? -0.571 -12.617 -5.676 1 95.12 151 LEU B C 1
ATOM 3188 O O . LEU B 1 151 ? -0.693 -13.742 -6.176 1 95.12 151 LEU B O 1
ATOM 3192 N N . ASP B 1 152 ? -1.377 -11.594 -5.938 1 93.88 152 ASP B N 1
ATOM 3193 C CA . ASP B 1 152 ? -2.359 -11.75 -7.008 1 93.88 152 ASP B CA 1
ATOM 3194 C C . ASP B 1 152 ? -1.687 -12.164 -8.32 1 93.88 152 ASP B C 1
ATOM 3196 O O . ASP B 1 152 ? -2.182 -13.039 -9.031 1 93.88 152 ASP B O 1
ATOM 3200 N N . ALA B 1 153 ? -0.62 -11.5 -8.578 1 91.31 153 ALA B N 1
ATOM 3201 C CA . ALA B 1 153 ? 0.108 -11.773 -9.82 1 91.31 153 ALA B CA 1
ATOM 3202 C C . ALA B 1 153 ? 0.638 -13.203 -9.836 1 91.31 153 ALA B C 1
ATOM 3204 O O . ALA B 1 153 ? 0.851 -13.781 -10.906 1 91.31 153 ALA B O 1
ATOM 3205 N N . LEU B 1 154 ? 0.849 -13.805 -8.711 1 93 154 LEU B N 1
ATOM 3206 C CA . LEU B 1 154 ? 1.341 -15.172 -8.594 1 93 154 LEU B CA 1
ATOM 3207 C C . LEU B 1 154 ? 0.184 -16.156 -8.469 1 93 154 LEU B C 1
ATOM 3209 O O . LEU B 1 154 ? 0.401 -17.359 -8.258 1 93 154 LEU B O 1
ATOM 3213 N N . GLN B 1 155 ? -1.014 -15.641 -8.508 1 92.38 155 GLN B N 1
ATOM 3214 C CA . GLN B 1 155 ? -2.225 -16.453 -8.43 1 92.38 155 GLN B CA 1
ATOM 3215 C C . GLN B 1 155 ? -2.346 -17.125 -7.066 1 92.38 155 GLN B C 1
ATOM 3217 O O . GLN B 1 155 ? -2.787 -18.281 -6.973 1 92.38 155 GLN B O 1
ATOM 3222 N N . ILE B 1 156 ? -1.843 -16.531 -6.109 1 95.5 156 ILE B N 1
ATOM 3223 C CA . ILE B 1 156 ? -2.016 -16.969 -4.73 1 95.5 156 ILE B CA 1
ATOM 3224 C C . ILE B 1 156 ? -3.176 -16.219 -4.086 1 95.5 156 ILE B C 1
ATOM 3226 O O . ILE B 1 156 ? -3.146 -14.984 -3.984 1 95.5 156 ILE B O 1
ATOM 3230 N N . PRO B 1 157 ? -4.191 -16.953 -3.654 1 95.25 157 PRO B N 1
ATOM 3231 C CA . PRO B 1 157 ? -5.344 -16.281 -3.049 1 95.25 157 PRO B CA 1
ATOM 3232 C C . PRO B 1 157 ? -4.988 -15.531 -1.767 1 95.25 157 PRO B C 1
ATOM 3234 O O . PRO B 1 157 ? -4.344 -16.094 -0.878 1 95.25 157 PRO B O 1
ATOM 3237 N N . ILE B 1 158 ? -5.406 -14.297 -1.746 1 97.06 158 ILE B N 1
ATOM 3238 C CA . ILE B 1 158 ? -5.027 -13.477 -0.604 1 97.06 158 ILE B CA 1
ATOM 3239 C C . ILE B 1 158 ? -6.152 -12.5 -0.275 1 97.06 158 ILE B C 1
ATOM 3241 O O . ILE B 1 158 ? -6.805 -11.969 -1.176 1 97.06 158 ILE B O 1
ATOM 3245 N N . ILE B 1 159 ? -6.395 -12.242 0.99 1 94.94 159 ILE B N 1
ATOM 3246 C CA . ILE B 1 159 ? -7.344 -11.258 1.5 1 94.94 159 ILE B CA 1
ATOM 3247 C C . ILE B 1 159 ? -6.684 -10.422 2.588 1 94.94 159 ILE B C 1
ATOM 3249 O O . ILE B 1 159 ? -6.02 -10.953 3.48 1 94.94 159 ILE B O 1
ATOM 3253 N N . VAL B 1 160 ? -6.777 -9.117 2.443 1 93 160 VAL B N 1
ATOM 3254 C CA . VAL B 1 160 ? -6.324 -8.227 3.51 1 93 160 VAL B CA 1
ATOM 3255 C C . VAL B 1 160 ? -7.426 -8.078 4.555 1 93 160 VAL B C 1
ATOM 3257 O O . VAL B 1 160 ? -8.523 -7.594 4.25 1 93 160 VAL B O 1
ATOM 3260 N N . VAL B 1 161 ? -7.109 -8.469 5.707 1 89.12 161 VAL B N 1
ATOM 3261 C CA . VAL B 1 161 ? -8.078 -8.516 6.801 1 89.12 161 VAL B CA 1
ATOM 3262 C C . VAL B 1 161 ? -8.32 -7.102 7.332 1 89.12 161 VAL B C 1
ATOM 3264 O O . VAL B 1 161 ? -7.375 -6.32 7.488 1 89.12 161 VAL B O 1
ATOM 3267 N N . ASP B 1 162 ? -9.516 -6.906 7.535 1 78.75 162 ASP B N 1
ATOM 3268 C CA . ASP B 1 162 ? -9.875 -5.609 8.102 1 78.75 162 ASP B CA 1
ATOM 3269 C C . ASP B 1 162 ? -9.43 -5.512 9.562 1 78.75 162 ASP B C 1
ATOM 3271 O O . ASP B 1 162 ? -9.43 -6.508 10.289 1 78.75 162 ASP B O 1
ATOM 3275 N N . VAL B 1 163 ? -9.156 -4.328 9.992 1 68.88 163 VAL B N 1
ATOM 3276 C CA . VAL B 1 163 ? -8.523 -4.102 11.289 1 68.88 163 VAL B CA 1
ATOM 3277 C C . VAL B 1 163 ? -9.477 -4.52 12.406 1 68.88 163 VAL B C 1
ATOM 3279 O O . VAL B 1 163 ? -9.039 -4.852 13.516 1 68.88 163 VAL B O 1
ATOM 3282 N N . ASP B 1 164 ? -10.711 -4.559 12.086 1 69.81 164 ASP B N 1
ATOM 3283 C CA . ASP B 1 164 ? -11.648 -4.875 13.164 1 69.81 164 ASP B CA 1
ATOM 3284 C C . ASP B 1 164 ? -12.227 -6.277 12.984 1 69.81 164 ASP B C 1
ATOM 3286 O O . ASP B 1 164 ? -13.016 -6.738 13.82 1 69.81 164 ASP B O 1
ATOM 3290 N N . PHE B 1 165 ? -11.75 -6.922 12.023 1 70.94 165 PHE B N 1
ATOM 3291 C CA . PHE B 1 165 ? -12.195 -8.281 11.734 1 70.94 165 PHE B CA 1
ATOM 3292 C C . PHE B 1 165 ? -13.719 -8.352 11.734 1 70.94 165 PHE B C 1
ATOM 3294 O O . PHE B 1 165 ? -14.305 -9.289 12.281 1 70.94 165 PHE B O 1
ATOM 3301 N N . ARG B 1 166 ? -14.352 -7.328 11.273 1 70.75 166 ARG B N 1
ATOM 3302 C CA . ARG B 1 166 ? -15.805 -7.258 11.266 1 70.75 166 ARG B CA 1
ATOM 3303 C C . ARG B 1 166 ? -16.391 -8.07 10.117 1 70.75 166 ARG B C 1
ATOM 3305 O O . ARG B 1 166 ? -17.516 -8.57 10.211 1 70.75 166 ARG B O 1
ATOM 3312 N N . LYS B 1 167 ? -15.672 -8.133 9.148 1 80.06 167 LYS B N 1
ATOM 3313 C CA . LYS B 1 167 ? -16.078 -8.953 8.016 1 80.06 167 LYS B CA 1
ATOM 3314 C C . LYS B 1 167 ? -16.047 -10.438 8.367 1 80.06 167 LYS B C 1
ATOM 3316 O O . LYS B 1 167 ? -15.125 -10.891 9.047 1 80.06 167 LYS B O 1
ATOM 3321 N N . GLU B 1 168 ? -17.094 -11.039 7.996 1 85.25 168 GLU B N 1
ATOM 3322 C CA . GLU B 1 168 ? -17.078 -12.492 8.102 1 85.25 168 GLU B CA 1
ATOM 3323 C C . GLU B 1 168 ? -16.25 -13.117 6.988 1 85.25 168 GLU B C 1
ATOM 3325 O O . GLU B 1 168 ? -16.547 -12.922 5.805 1 85.25 168 GLU B O 1
ATOM 3330 N N . TYR B 1 169 ? -15.234 -13.805 7.438 1 88.81 169 TYR B N 1
ATOM 3331 C CA . TYR B 1 169 ? -14.336 -14.43 6.469 1 88.81 169 TYR B CA 1
ATOM 3332 C C . TYR B 1 169 ? -14.641 -15.922 6.332 1 88.81 169 TYR B C 1
ATOM 3334 O O . TYR B 1 169 ? -14.977 -16.578 7.316 1 88.81 169 TYR B O 1
ATOM 3342 N N . ARG B 1 170 ? -14.617 -16.453 5.156 1 88.75 170 ARG B N 1
ATOM 3343 C CA . ARG B 1 170 ? -14.617 -17.906 4.926 1 88.75 170 ARG B CA 1
ATOM 3344 C C . ARG B 1 170 ? -13.211 -18.484 5.055 1 88.75 170 ARG B C 1
ATOM 3346 O O . ARG B 1 170 ? -12.461 -18.516 4.078 1 88.75 170 ARG B O 1
ATOM 3353 N N . ILE B 1 171 ? -12.992 -19.016 6.227 1 92.56 171 ILE B N 1
ATOM 3354 C CA . ILE B 1 171 ? -11.648 -19.516 6.512 1 92.56 171 ILE B CA 1
ATOM 3355 C C . ILE B 1 171 ? -11.609 -21.016 6.309 1 92.56 171 ILE B C 1
ATOM 3357 O O . ILE B 1 171 ? -12.258 -21.766 7.039 1 92.56 171 ILE B O 1
ATOM 3361 N N . GLY B 1 172 ? -10.867 -21.438 5.391 1 92.75 172 GLY B N 1
ATOM 3362 C CA . GLY B 1 172 ? -10.727 -22.859 5.129 1 92.75 172 GLY B CA 1
ATOM 3363 C C . GLY B 1 172 ? -9.656 -23.516 5.977 1 92.75 172 GLY B C 1
ATOM 3364 O O . GLY B 1 172 ? -8.859 -22.828 6.621 1 92.75 172 GLY B O 1
ATOM 3365 N N . ASP B 1 173 ? -9.547 -24.859 5.875 1 93.69 173 ASP B N 1
ATOM 3366 C CA . ASP B 1 173 ? -8.664 -25.641 6.73 1 93.69 173 ASP B CA 1
ATOM 3367 C C . ASP B 1 173 ? -7.199 -25.375 6.41 1 93.69 173 ASP B C 1
ATOM 3369 O O . ASP B 1 173 ? -6.336 -25.484 7.281 1 93.69 173 ASP B O 1
ATOM 3373 N N . HIS B 1 174 ? -6.953 -24.984 5.219 1 96.69 174 HIS B N 1
ATOM 3374 C CA . HIS B 1 174 ? -5.562 -24.812 4.809 1 96.69 174 HIS B CA 1
ATOM 3375 C C . HIS B 1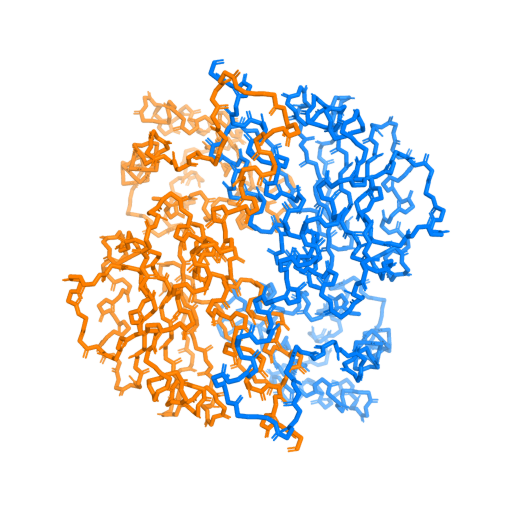 174 ? -5.219 -23.328 4.652 1 96.69 174 HIS B C 1
ATOM 3377 O O . HIS B 1 174 ? -4.277 -22.984 3.938 1 96.69 174 HIS B O 1
ATOM 3383 N N . ALA B 1 175 ? -6.047 -22.5 5.285 1 97.56 175 ALA B N 1
ATOM 3384 C CA . ALA B 1 175 ? -5.75 -21.062 5.281 1 97.56 175 ALA B CA 1
ATOM 3385 C C . ALA B 1 175 ? -4.543 -20.766 6.164 1 97.56 175 ALA B C 1
ATOM 3387 O O . ALA B 1 175 ? -4.164 -21.562 7.016 1 97.56 175 ALA B O 1
ATOM 3388 N N . VAL B 1 176 ? -3.857 -19.688 5.902 1 98.44 176 VAL B N 1
ATOM 3389 C CA . VAL B 1 176 ? -2.738 -19.188 6.699 1 98.44 176 VAL B CA 1
ATOM 3390 C C . VAL B 1 176 ? -2.965 -17.719 7.059 1 98.44 176 VAL B C 1
ATOM 3392 O O . VAL B 1 176 ? -3.467 -16.953 6.242 1 98.44 176 VAL B O 1
ATOM 3395 N N . PHE B 1 177 ? -2.707 -17.375 8.297 1 97.25 177 PHE B N 1
ATOM 3396 C CA . PHE B 1 177 ? -2.719 -15.984 8.727 1 97.25 177 PHE B CA 1
ATOM 3397 C C . PHE B 1 177 ? -1.302 -15.438 8.805 1 97.25 177 PHE B C 1
ATOM 3399 O O . PHE B 1 177 ? -0.404 -16.094 9.344 1 97.25 177 PHE B O 1
ATOM 3406 N N . LEU B 1 178 ? -1.093 -14.297 8.227 1 97.81 178 LEU B N 1
ATOM 3407 C CA . LEU B 1 178 ? 0.171 -13.578 8.352 1 97.81 178 LEU B CA 1
ATOM 3408 C C . LEU B 1 178 ? -0.052 -12.18 8.914 1 97.81 178 LEU B C 1
ATOM 3410 O O . LEU B 1 178 ? -0.764 -11.367 8.312 1 97.81 178 LEU B O 1
ATOM 3414 N N . ILE B 1 179 ? 0.497 -11.906 10.031 1 95.69 179 ILE B N 1
ATOM 3415 C CA . ILE B 1 179 ? 0.43 -10.602 10.68 1 95.69 179 ILE B CA 1
ATOM 3416 C C . ILE B 1 179 ? 1.76 -9.875 10.508 1 95.69 179 ILE B C 1
ATOM 3418 O O . ILE B 1 179 ? 2.824 -10.445 10.758 1 95.69 179 ILE B O 1
ATOM 3422 N N . ILE B 1 180 ? 1.706 -8.656 10.07 1 95.94 180 ILE B N 1
ATOM 3423 C CA . ILE B 1 180 ? 2.895 -7.812 9.977 1 95.94 180 ILE B CA 1
ATOM 3424 C C . ILE B 1 180 ? 2.82 -6.695 11.016 1 95.94 180 ILE B C 1
ATOM 3426 O O . ILE B 1 180 ? 1.891 -5.883 10.992 1 95.94 180 ILE B O 1
ATOM 3430 N N . SER B 1 181 ? 3.748 -6.68 11.93 1 93.56 181 SER B N 1
ATOM 3431 C CA . SER B 1 181 ? 3.861 -5.652 12.961 1 93.56 181 SER B CA 1
ATOM 3432 C C . SER B 1 181 ? 5.301 -5.16 13.102 1 93.56 181 SER B C 1
ATOM 3434 O O . SER B 1 181 ? 6.094 -5.75 13.836 1 93.56 181 SER B O 1
ATOM 3436 N N . VAL B 1 182 ? 5.59 -4.027 12.602 1 92.88 182 VAL B N 1
ATOM 3437 C CA . VAL B 1 182 ? 6.965 -3.557 12.461 1 92.88 182 VAL B CA 1
ATOM 3438 C C . VAL B 1 182 ? 7.633 -3.51 13.836 1 92.88 182 VAL B C 1
ATOM 3440 O O . VAL B 1 182 ? 8.617 -4.211 14.07 1 92.88 182 VAL B O 1
ATOM 3443 N N . ASN B 1 183 ? 7.055 -2.779 14.734 1 88.88 183 ASN B N 1
ATOM 3444 C CA . ASN B 1 183 ? 7.66 -2.604 16.047 1 88.88 183 ASN B CA 1
ATOM 3445 C C . ASN B 1 183 ? 6.781 -3.178 17.156 1 88.88 183 ASN B C 1
ATOM 3447 O O . ASN B 1 183 ? 7.016 -2.924 18.328 1 88.88 183 ASN B O 1
ATOM 3451 N N . GLY B 1 184 ? 5.727 -3.889 16.828 1 85.5 184 GLY B N 1
ATOM 3452 C CA . GLY B 1 184 ? 4.879 -4.531 17.812 1 85.5 184 GLY B CA 1
ATOM 3453 C C . GLY B 1 184 ? 3.566 -3.803 18.031 1 85.5 184 GLY B C 1
ATOM 3454 O O . GLY B 1 184 ? 2.682 -4.309 18.734 1 85.5 184 GLY B O 1
ATOM 3455 N N . ASN B 1 185 ? 3.357 -2.709 17.391 1 78.25 185 ASN B N 1
ATOM 3456 C CA . ASN B 1 185 ? 2.203 -1.853 17.641 1 78.25 185 ASN B CA 1
ATOM 3457 C C . ASN B 1 185 ? 0.904 -2.521 17.203 1 78.25 185 ASN B C 1
ATOM 3459 O O . ASN B 1 185 ? -0.137 -2.344 17.828 1 78.25 185 ASN B O 1
ATOM 3463 N N . THR B 1 186 ? 0.94 -3.252 16.172 1 76.62 186 THR B N 1
ATOM 3464 C CA . THR B 1 186 ? -0.249 -3.947 15.695 1 76.62 186 THR B CA 1
ATOM 3465 C C . THR B 1 186 ? -0.791 -4.895 16.766 1 76.62 186 THR B C 1
ATOM 3467 O O . THR B 1 186 ? -2.002 -4.957 16.984 1 76.62 186 THR B O 1
ATOM 3470 N N . LEU B 1 187 ? 0.037 -5.609 17.406 1 78.94 187 LEU B N 1
ATOM 3471 C CA . LEU B 1 187 ? -0.375 -6.57 18.422 1 78.94 187 LEU B CA 1
ATOM 3472 C C . LEU B 1 187 ? -0.905 -5.852 19.656 1 78.94 187 LEU B C 1
ATOM 3474 O O . LEU B 1 187 ? -1.807 -6.352 20.328 1 78.94 187 LEU B O 1
ATOM 3478 N N . MET B 1 188 ? -0.346 -4.758 19.844 1 74 188 MET B N 1
ATOM 3479 C CA . MET B 1 188 ? -0.716 -3.988 21.031 1 74 188 MET B CA 1
ATOM 3480 C C . MET B 1 188 ? -2.082 -3.336 20.859 1 74 188 MET B C 1
ATOM 3482 O O . MET B 1 188 ? -2.922 -3.385 21.75 1 74 188 MET B O 1
ATOM 3486 N N . TYR B 1 189 ? -2.344 -2.881 19.688 1 70.75 189 TYR B N 1
ATOM 3487 C CA . TYR B 1 189 ? -3.514 -2.031 19.5 1 70.75 189 TYR B CA 1
ATOM 3488 C C . TYR B 1 189 ? -4.684 -2.828 18.938 1 70.75 189 TYR B C 1
ATOM 3490 O O . TYR B 1 189 ? -5.828 -2.365 18.953 1 70.75 189 TYR B O 1
ATOM 3498 N N . ASN B 1 190 ? -4.418 -3.969 18.469 1 78.06 190 ASN B N 1
ATOM 3499 C CA . ASN B 1 190 ? -5.469 -4.805 17.906 1 78.06 190 ASN B CA 1
ATOM 3500 C C . ASN B 1 190 ? -5.578 -6.141 18.641 1 78.06 190 ASN B C 1
ATOM 3502 O O . ASN B 1 190 ? -5.711 -7.191 18 1 78.06 190 ASN B O 1
ATOM 3506 N N . HIS B 1 191 ? -5.527 -6.012 19.844 1 76.38 191 HIS B N 1
ATOM 3507 C CA . HIS B 1 191 ? -5.465 -7.207 20.672 1 76.38 191 HIS B CA 1
ATOM 3508 C C . HIS B 1 191 ? -6.66 -8.117 20.422 1 76.38 191 HIS B C 1
ATOM 3510 O O . HIS B 1 191 ? -6.508 -9.336 20.328 1 76.38 191 HIS B O 1
ATOM 3516 N N . ARG B 1 192 ? -7.766 -7.578 20.297 1 78.44 192 ARG B N 1
ATOM 3517 C CA . ARG B 1 192 ? -8.977 -8.367 20.109 1 78.44 192 ARG B CA 1
ATOM 3518 C C . ARG B 1 192 ? -8.922 -9.156 18.797 1 78.44 192 ARG B C 1
ATOM 3520 O O . ARG B 1 192 ? -9.219 -10.352 18.781 1 78.44 192 ARG B O 1
ATOM 3527 N N . THR B 1 193 ? -8.594 -8.422 17.734 1 82.06 193 THR B N 1
ATOM 3528 C CA . THR B 1 193 ? -8.5 -9.062 16.422 1 82.06 193 THR B CA 1
ATOM 3529 C C . THR B 1 193 ? -7.43 -10.148 16.422 1 82.06 193 THR B C 1
ATOM 3531 O O . THR B 1 193 ? -7.648 -11.242 15.914 1 82.06 193 THR B O 1
ATOM 3534 N N . ILE B 1 194 ? -6.344 -9.836 17.062 1 86.25 194 ILE B N 1
ATOM 3535 C CA . ILE B 1 194 ? -5.23 -10.773 17.109 1 86.25 194 ILE B CA 1
ATOM 3536 C C . ILE B 1 194 ? -5.641 -12.016 17.906 1 86.25 194 ILE B C 1
ATOM 3538 O O . ILE B 1 194 ? -5.34 -13.141 17.5 1 86.25 194 ILE B O 1
ATOM 3542 N N . THR B 1 195 ? -6.297 -11.844 18.984 1 86.69 195 THR B N 1
ATOM 3543 C CA . THR B 1 195 ? -6.762 -12.953 19.797 1 86.69 195 THR B CA 1
ATOM 3544 C C . THR B 1 195 ? -7.707 -13.852 19.016 1 86.69 195 THR B C 1
ATOM 3546 O O . THR B 1 195 ? -7.621 -15.078 19.094 1 86.69 195 THR B O 1
ATOM 3549 N N . LYS B 1 196 ? -8.555 -13.219 18.266 1 86.81 196 LYS B N 1
ATOM 3550 C CA . LYS B 1 196 ? -9.477 -13.977 17.422 1 86.81 196 LYS B CA 1
ATOM 3551 C C . LYS B 1 196 ? -8.719 -14.812 16.391 1 86.81 196 LYS B C 1
ATOM 3553 O O . LYS B 1 196 ? -9.07 -15.969 16.141 1 86.81 196 LYS B O 1
ATOM 3558 N N . ILE B 1 197 ? -7.734 -14.211 15.812 1 88.44 197 ILE B N 1
ATOM 3559 C CA . ILE B 1 197 ? -6.938 -14.883 14.789 1 88.44 197 ILE B CA 1
ATOM 3560 C C . ILE B 1 197 ? -6.195 -16.062 15.414 1 88.44 197 ILE B C 1
ATOM 3562 O O . ILE B 1 197 ? -6.188 -17.172 14.852 1 88.44 197 ILE B O 1
ATOM 3566 N N . LEU B 1 198 ? -5.68 -15.852 16.609 1 90.62 198 LEU B N 1
ATOM 3567 C CA . LEU B 1 198 ? -4.863 -16.875 17.266 1 90.62 198 LEU B CA 1
ATOM 3568 C C . LEU B 1 198 ? -5.73 -18.016 17.797 1 90.62 198 LEU B C 1
ATOM 3570 O O . LEU B 1 198 ? -5.223 -19.094 18.094 1 90.62 198 LEU B O 1
ATOM 3574 N N . LYS B 1 199 ? -6.969 -17.781 17.875 1 89.06 199 LYS B N 1
ATOM 3575 C CA . LYS B 1 199 ? -7.895 -18.828 18.297 1 89.06 199 LYS B CA 1
ATOM 3576 C C . LYS B 1 199 ? -8.25 -19.766 17.141 1 89.06 199 LYS B C 1
ATOM 3578 O O . LYS B 1 199 ? -8.789 -20.844 17.359 1 89.06 199 LYS B O 1
ATOM 3583 N N . GLN B 1 200 ? -8.039 -19.234 15.969 1 88.38 200 GLN B N 1
ATOM 3584 C CA . GLN B 1 200 ? -8.266 -20.125 14.82 1 88.38 200 GLN B CA 1
ATOM 3585 C C . GLN B 1 200 ? -7.277 -21.281 14.82 1 88.38 200 GLN B C 1
ATOM 3587 O O . GLN B 1 200 ? -6.176 -21.172 15.367 1 88.38 200 GLN B O 1
ATOM 3592 N N . LYS B 1 201 ? -7.664 -22.406 14.234 1 92.06 201 LYS B N 1
ATOM 3593 C CA . LYS B 1 201 ? -6.812 -23.594 14.211 1 92.06 201 LYS B CA 1
ATOM 3594 C C . LYS B 1 201 ? -5.75 -23.469 13.117 1 92.06 201 LYS B C 1
ATOM 3596 O O . LYS B 1 201 ? -4.77 -24.219 13.117 1 92.06 201 LYS B O 1
ATOM 3601 N N . GLN B 1 202 ? -5.891 -22.547 12.242 1 95.5 202 GLN B N 1
ATOM 3602 C CA . GLN B 1 202 ? -4.996 -22.391 11.102 1 95.5 202 GLN B CA 1
ATOM 3603 C C . GLN B 1 202 ? -3.635 -21.859 11.531 1 95.5 202 GLN B C 1
ATOM 3605 O O . GLN B 1 202 ? -3.525 -21.188 12.562 1 95.5 202 GLN B O 1
ATOM 3610 N N . LYS B 1 203 ? -2.652 -22.188 10.711 1 97 203 LYS B N 1
ATOM 3611 C CA . LYS B 1 203 ? -1.305 -21.672 10.953 1 97 203 LYS B CA 1
ATOM 3612 C C . LYS B 1 203 ? -1.287 -20.156 10.945 1 97 203 LYS B C 1
ATOM 3614 O O . LYS B 1 203 ? -1.949 -19.516 10.125 1 97 203 LYS B O 1
ATOM 3619 N N . THR B 1 204 ? -0.558 -19.594 11.914 1 97.31 204 THR B N 1
ATOM 3620 C CA . THR B 1 204 ? -0.439 -18.141 12.023 1 97.31 204 THR B CA 1
ATOM 3621 C C . THR B 1 204 ? 1.024 -17.734 12.133 1 97.31 204 THR B C 1
ATOM 3623 O O . THR B 1 204 ? 1.78 -18.297 12.922 1 97.31 204 THR B O 1
ATOM 3626 N N . TRP B 1 205 ? 1.389 -16.734 11.289 1 98.06 205 TRP B N 1
ATOM 3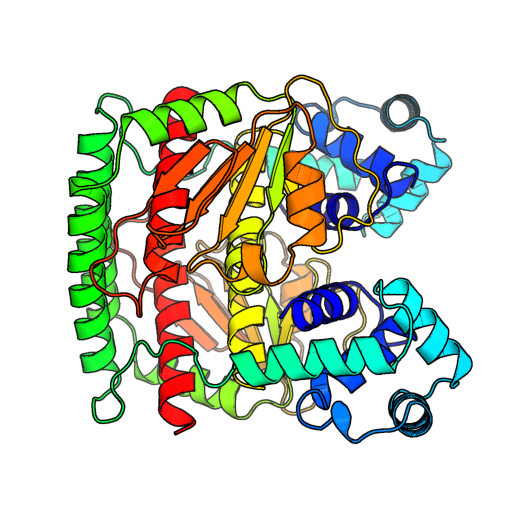627 C CA . TRP B 1 205 ? 2.742 -16.188 11.281 1 98.06 205 TRP B CA 1
ATOM 3628 C C . TRP B 1 205 ? 2.744 -14.727 11.695 1 98.06 205 TRP B C 1
ATOM 3630 O O . TRP B 1 205 ? 1.777 -14 11.445 1 98.06 205 TRP B O 1
ATOM 3640 N N . LEU B 1 206 ? 3.824 -14.281 12.336 1 97.38 206 LEU B N 1
ATOM 3641 C CA . LEU B 1 206 ? 4.105 -12.883 12.633 1 97.38 206 LEU B CA 1
ATOM 3642 C C . LEU B 1 206 ? 5.465 -12.469 12.07 1 97.38 206 LEU B C 1
ATOM 3644 O O . LEU B 1 206 ? 6.453 -13.18 12.25 1 97.38 206 LEU B O 1
ATOM 3648 N N . ILE B 1 207 ? 5.504 -11.391 11.336 1 98.12 207 ILE B N 1
ATOM 3649 C CA . ILE B 1 207 ? 6.762 -10.75 10.961 1 98.12 207 ILE B CA 1
ATOM 3650 C C . ILE B 1 207 ? 6.945 -9.461 11.758 1 98.12 207 ILE B C 1
ATOM 3652 O O . ILE B 1 207 ? 6.062 -8.602 11.773 1 98.12 207 ILE B O 1
ATOM 3656 N N . THR B 1 208 ? 8.117 -9.312 12.469 1 97.38 208 THR B N 1
ATOM 3657 C CA . THR B 1 208 ? 8.328 -8.141 13.312 1 97.38 208 THR B CA 1
ATOM 3658 C C . THR B 1 208 ? 9.82 -7.91 13.555 1 97.38 208 THR B C 1
ATOM 3660 O O . THR B 1 208 ? 10.617 -8.844 13.469 1 97.38 208 THR B O 1
ATOM 3663 N N . CYS B 1 209 ? 10.164 -6.641 13.805 1 96.81 209 CYS B N 1
ATOM 3664 C CA . CYS B 1 209 ? 11.523 -6.316 14.219 1 96.81 209 CYS B CA 1
ATOM 3665 C C . CYS B 1 209 ? 11.672 -6.395 15.727 1 96.81 209 CYS B C 1
ATOM 3667 O O . CYS B 1 209 ? 12.773 -6.242 16.266 1 96.81 209 CYS B O 1
ATOM 3669 N N . ASN B 1 210 ? 10.602 -6.641 16.391 1 95.06 210 ASN B N 1
ATOM 3670 C CA . ASN B 1 210 ? 10.609 -6.727 17.844 1 95.06 210 ASN B CA 1
ATOM 3671 C C . ASN B 1 210 ? 10.875 -8.148 18.328 1 95.06 210 ASN B C 1
ATOM 3673 O O . ASN B 1 210 ? 9.961 -8.977 18.359 1 95.06 210 ASN B O 1
ATOM 3677 N N . GLN B 1 211 ? 12.016 -8.344 18.844 1 92.94 211 GLN B N 1
ATOM 3678 C CA . GLN B 1 211 ? 12.438 -9.68 19.25 1 92.94 211 GLN B CA 1
ATOM 3679 C C . GLN B 1 211 ? 11.703 -10.141 20.5 1 92.94 211 GLN B C 1
ATOM 3681 O O . GLN B 1 211 ? 11.477 -11.336 20.688 1 92.94 211 GLN B O 1
ATOM 3686 N N . GLU B 1 212 ? 11.258 -9.305 21.312 1 91.94 212 GLU B N 1
ATOM 3687 C CA . GLU B 1 212 ? 10.758 -9.625 22.641 1 91.94 212 GLU B CA 1
ATOM 3688 C C . GLU B 1 212 ? 9.266 -9.914 22.609 1 91.94 212 GLU B C 1
ATOM 3690 O O . GLU B 1 212 ? 8.703 -10.375 23.609 1 91.94 212 GLU B O 1
ATOM 3695 N N . ILE B 1 213 ? 8.719 -9.695 21.547 1 90.75 213 ILE B N 1
ATOM 3696 C CA . ILE B 1 213 ? 7.273 -9.867 21.484 1 90.75 213 ILE B CA 1
ATOM 3697 C C . ILE B 1 213 ? 6.93 -11.352 21.594 1 90.75 213 ILE B C 1
ATOM 3699 O O . ILE B 1 213 ? 7.453 -12.18 20.859 1 90.75 213 ILE B O 1
ATOM 3703 N N . ALA B 1 214 ? 6.129 -11.641 22.562 1 88.56 214 ALA B N 1
ATOM 3704 C CA . ALA B 1 214 ? 5.594 -12.992 22.672 1 88.56 214 ALA B CA 1
ATOM 3705 C C . ALA B 1 214 ? 4.484 -13.234 21.656 1 88.56 214 ALA B C 1
ATOM 3707 O O . ALA B 1 214 ? 3.609 -12.383 21.469 1 88.56 214 ALA B O 1
ATOM 3708 N N . PHE B 1 215 ? 4.559 -14.305 20.969 1 92.75 215 PHE B N 1
ATOM 3709 C CA . PHE B 1 215 ? 3.588 -14.656 19.938 1 92.75 215 PHE B CA 1
ATOM 3710 C C . PHE B 1 215 ? 3.35 -16.156 19.906 1 92.75 215 PHE B C 1
ATOM 3712 O O . PHE B 1 215 ? 4.297 -16.938 19.797 1 92.75 215 PHE B O 1
ATOM 3719 N N . ALA B 1 216 ? 2.041 -16.578 20.016 1 92.12 216 ALA B N 1
ATOM 3720 C CA . ALA B 1 216 ? 1.677 -17.984 20.141 1 92.12 216 ALA B CA 1
ATOM 3721 C C . ALA B 1 216 ? 1.888 -18.734 18.828 1 92.12 216 ALA B C 1
ATOM 3723 O O . ALA B 1 216 ? 2.059 -19.953 18.828 1 92.12 216 ALA B O 1
ATOM 3724 N N . GLY B 1 217 ? 1.84 -18.078 17.672 1 94.75 217 GLY B N 1
ATOM 3725 C CA . GLY B 1 217 ? 2.109 -18.703 16.391 1 94.75 217 GLY B CA 1
ATOM 3726 C C . GLY B 1 217 ? 3.584 -18.719 16.031 1 94.75 217 GLY B C 1
ATOM 3727 O O . GLY B 1 217 ? 4.441 -18.75 16.906 1 94.75 217 GLY B O 1
ATOM 3728 N N . LYS B 1 218 ? 3.91 -18.859 14.812 1 96.62 218 LYS B N 1
ATOM 3729 C CA . LYS B 1 218 ? 5.289 -18.797 14.336 1 96.62 218 LYS B CA 1
ATOM 3730 C C . LYS B 1 218 ? 5.73 -17.359 14.086 1 96.62 218 LYS B C 1
ATOM 3732 O O . LYS B 1 218 ? 4.91 -16.516 13.734 1 96.62 218 LYS B O 1
ATOM 3737 N N . LYS B 1 219 ? 6.973 -17.172 14.344 1 96.62 219 LYS B N 1
ATOM 3738 C CA . LYS B 1 219 ? 7.461 -15.805 14.258 1 96.62 219 LYS B CA 1
ATOM 3739 C C . LYS B 1 219 ? 8.703 -15.711 13.375 1 96.62 219 LYS B C 1
ATOM 3741 O O . LYS B 1 219 ? 9.609 -16.547 13.477 1 96.62 219 LYS B O 1
ATOM 3746 N N . ILE B 1 220 ? 8.68 -14.75 12.461 1 98.12 220 ILE B N 1
ATOM 3747 C CA . ILE B 1 220 ? 9.875 -14.305 11.75 1 98.12 220 ILE B CA 1
ATOM 3748 C C . ILE B 1 220 ? 10.406 -13.023 12.391 1 98.12 220 ILE B C 1
ATOM 3750 O O . ILE B 1 220 ? 9.812 -11.953 12.227 1 98.12 220 ILE B O 1
ATOM 3754 N N . TYR B 1 221 ? 11.484 -13.188 13.062 1 97.94 221 TYR B N 1
ATOM 3755 C CA . TYR B 1 221 ? 12.164 -12.016 13.602 1 97.94 221 TYR B CA 1
ATOM 3756 C C . TYR B 1 221 ? 13.078 -11.391 12.562 1 97.94 221 TYR B C 1
ATOM 3758 O O . TYR B 1 221 ? 13.938 -12.07 11.992 1 97.94 221 TYR B O 1
ATOM 3766 N N . VAL B 1 222 ? 12.859 -10.102 12.32 1 98.38 222 VAL B N 1
ATOM 3767 C CA . VAL B 1 222 ? 13.695 -9.344 11.398 1 98.38 222 VAL B CA 1
ATOM 3768 C C . VAL B 1 222 ? 14.727 -8.539 12.18 1 98.38 222 VAL B C 1
ATOM 3770 O O . VAL B 1 222 ? 14.391 -7.523 12.805 1 98.38 222 VAL B O 1
ATOM 3773 N N . PRO B 1 223 ? 15.945 -8.945 12.07 1 97.5 223 PRO B N 1
ATOM 3774 C CA . PRO B 1 223 ? 16.969 -8.25 12.859 1 97.5 223 PRO B CA 1
ATOM 3775 C C . PRO B 1 223 ? 17.156 -6.797 12.422 1 97.5 223 PRO B C 1
ATOM 3777 O O . PRO B 1 223 ? 17.172 -6.5 11.227 1 97.5 223 PRO B O 1
ATOM 3780 N N . SER B 1 224 ? 17.281 -5.934 13.359 1 94.06 224 SER B N 1
ATOM 3781 C CA . SER B 1 224 ? 17.375 -4.504 13.078 1 94.06 224 SER B CA 1
ATOM 3782 C C . SER B 1 224 ? 18.609 -3.895 13.758 1 94.06 224 SER B C 1
ATOM 3784 O O . SER B 1 224 ? 18.859 -4.141 14.938 1 94.06 224 SER B O 1
ATOM 3786 N N . VAL B 1 225 ? 19.438 -3.117 13 1 96 225 VAL B N 1
ATOM 3787 C CA . VAL B 1 225 ? 20.578 -2.4 13.555 1 96 225 VAL B CA 1
ATOM 3788 C C . VAL B 1 225 ? 20.266 -0.907 13.617 1 96 225 VAL B C 1
ATOM 3790 O O . VAL B 1 225 ? 21.062 -0.126 14.156 1 96 225 VAL B O 1
ATOM 3793 N N . ASP B 1 226 ? 19.266 -0.447 13.055 1 96 226 ASP B N 1
ATOM 3794 C CA . ASP B 1 226 ? 18.766 0.923 13.023 1 96 226 ASP B CA 1
ATOM 3795 C C . ASP B 1 226 ? 17.25 0.953 13.125 1 96 226 ASP B C 1
ATOM 3797 O O . ASP B 1 226 ? 16.547 0.841 12.109 1 96 226 ASP B O 1
ATOM 3801 N N . SER B 1 227 ? 16.719 1.184 14.297 1 93.88 227 SER B N 1
ATOM 3802 C CA . SER B 1 227 ? 15.289 1.077 14.555 1 93.88 227 SER B CA 1
ATOM 3803 C C . SER B 1 227 ? 14.508 2.131 13.766 1 93.88 227 SER B C 1
ATOM 3805 O O . SER B 1 227 ? 13.328 1.944 13.477 1 93.88 227 SER B O 1
ATOM 3807 N N . THR B 1 228 ? 15.164 3.236 13.383 1 94.5 228 THR B N 1
ATOM 3808 C CA . THR B 1 228 ? 14.5 4.297 12.633 1 94.5 228 THR B CA 1
ATOM 3809 C C . THR B 1 228 ? 14.148 3.824 11.219 1 94.5 228 THR B C 1
ATOM 3811 O O . THR B 1 228 ? 13.32 4.438 10.547 1 94.5 228 THR B O 1
ATOM 3814 N N . LEU B 1 229 ? 14.758 2.713 10.75 1 96.69 229 LEU B N 1
ATOM 3815 C CA . LEU B 1 229 ? 14.547 2.227 9.391 1 96.69 229 LEU B CA 1
ATOM 3816 C C . LEU B 1 229 ? 13.844 0.873 9.398 1 96.69 229 LEU B C 1
ATOM 3818 O O . LEU B 1 229 ? 13.898 0.136 8.414 1 96.69 229 LEU B O 1
ATOM 3822 N N . ASN B 1 230 ? 13.156 0.509 10.531 1 95.81 230 ASN B N 1
ATOM 3823 C CA . ASN B 1 230 ? 12.523 -0.801 10.656 1 95.81 230 ASN B CA 1
ATOM 3824 C C . ASN B 1 230 ? 11.453 -1.015 9.586 1 95.81 230 ASN B C 1
ATOM 3826 O O . ASN B 1 230 ? 11.273 -2.129 9.094 1 95.81 230 ASN B O 1
ATOM 3830 N N . LYS B 1 231 ? 10.711 -0.016 9.281 1 94.44 231 LYS B N 1
ATOM 3831 C CA . LYS B 1 231 ? 9.695 -0.134 8.234 1 94.44 231 LYS B CA 1
ATOM 3832 C C . LYS B 1 231 ? 10.32 -0.567 6.91 1 94.44 231 LYS B C 1
ATOM 3834 O O . LYS B 1 231 ? 9.773 -1.426 6.215 1 94.44 231 LYS B O 1
ATOM 3839 N N . ILE B 1 232 ? 11.43 0.026 6.527 1 96.38 232 ILE B N 1
ATOM 3840 C CA . ILE B 1 232 ? 12.148 -0.303 5.301 1 96.38 232 ILE B CA 1
ATOM 3841 C C . ILE B 1 232 ? 12.648 -1.744 5.367 1 96.38 232 ILE B C 1
ATOM 3843 O O . ILE B 1 232 ? 12.602 -2.471 4.371 1 96.38 232 ILE B O 1
ATOM 3847 N N . ASN B 1 233 ? 13.102 -2.1 6.543 1 97.69 233 ASN B N 1
ATOM 3848 C CA . ASN B 1 233 ? 13.625 -3.447 6.734 1 97.69 233 ASN B CA 1
ATOM 3849 C C . ASN B 1 233 ? 12.547 -4.504 6.543 1 97.69 233 ASN B C 1
ATOM 3851 O O . ASN B 1 233 ? 12.781 -5.527 5.898 1 97.69 233 ASN B O 1
ATOM 3855 N N . ILE B 1 234 ? 11.375 -4.281 7.105 1 97.75 234 ILE B N 1
ATOM 3856 C CA . ILE B 1 234 ? 10.242 -5.195 6.961 1 97.75 234 ILE B CA 1
ATOM 3857 C C . ILE B 1 234 ? 9.836 -5.289 5.492 1 97.75 234 ILE B C 1
ATOM 3859 O O . ILE B 1 234 ? 9.555 -6.375 4.988 1 97.75 234 ILE B O 1
ATOM 3863 N N . ARG B 1 235 ? 9.797 -4.188 4.848 1 96.94 235 ARG B N 1
ATOM 3864 C CA . ARG B 1 235 ? 9.484 -4.176 3.422 1 96.94 235 ARG B CA 1
ATOM 3865 C C . ARG B 1 235 ? 10.484 -5.02 2.637 1 96.94 235 ARG B C 1
ATOM 3867 O O . ARG B 1 235 ? 10.102 -5.75 1.722 1 96.94 235 ARG B O 1
ATOM 3874 N N . PHE B 1 236 ? 11.719 -4.871 2.955 1 98.38 236 PHE B N 1
ATOM 3875 C CA . PHE B 1 236 ? 12.766 -5.633 2.289 1 98.38 236 PHE B CA 1
ATOM 3876 C C . PHE B 1 236 ? 12.555 -7.129 2.48 1 98.38 236 PHE B C 1
ATOM 3878 O O . PHE B 1 236 ? 12.641 -7.902 1.523 1 98.38 236 PHE B O 1
ATOM 3885 N N . VAL B 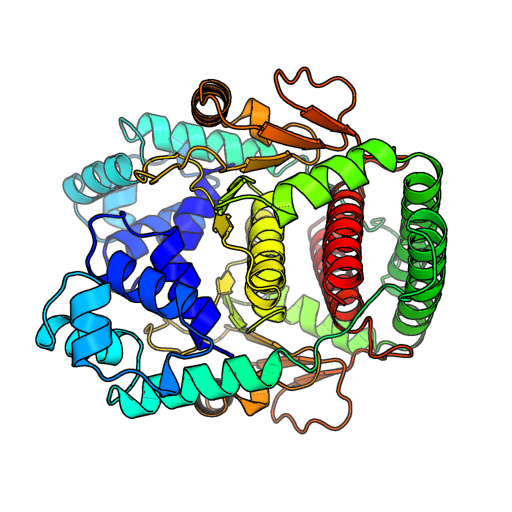1 237 ? 12.234 -7.57 3.662 1 98.62 237 VAL B N 1
ATOM 3886 C CA . VAL B 1 237 ? 12.023 -8.984 3.959 1 98.62 237 VAL B CA 1
ATOM 3887 C C . VAL B 1 237 ? 10.805 -9.492 3.193 1 98.62 237 VAL B C 1
ATOM 3889 O O . VAL B 1 237 ? 10.812 -10.617 2.676 1 98.62 237 VAL B O 1
ATOM 3892 N N . THR B 1 238 ? 9.773 -8.695 3.125 1 97.69 238 THR B N 1
ATOM 3893 C CA . THR B 1 238 ? 8.609 -9.078 2.344 1 97.69 238 THR B CA 1
ATOM 3894 C C . THR B 1 238 ? 8.969 -9.227 0.868 1 97.69 238 THR B C 1
ATOM 3896 O O . THR B 1 238 ? 8.477 -10.133 0.191 1 97.69 238 THR B O 1
ATOM 3899 N N . ASP B 1 239 ? 9.836 -8.32 0.348 1 97.31 239 ASP B N 1
ATOM 3900 C CA . ASP B 1 239 ? 10.32 -8.453 -1.021 1 97.31 239 ASP B CA 1
ATOM 3901 C C . ASP B 1 239 ? 11.062 -9.781 -1.207 1 97.31 239 ASP B C 1
ATOM 3903 O O . ASP B 1 239 ? 10.938 -10.422 -2.254 1 97.31 239 ASP B O 1
ATOM 3907 N N . LEU B 1 240 ? 11.859 -10.148 -0.242 1 98.38 240 LEU B N 1
ATOM 3908 C CA . LEU B 1 240 ? 12.578 -11.414 -0.313 1 98.38 240 LEU B CA 1
ATOM 3909 C C . LEU B 1 240 ? 11.602 -12.586 -0.401 1 98.38 240 LEU B C 1
ATOM 3911 O O . LEU B 1 240 ? 11.812 -13.516 -1.189 1 98.38 240 LEU B O 1
ATOM 3915 N N . ILE B 1 241 ? 10.578 -12.57 0.4 1 98.25 241 ILE B N 1
ATOM 3916 C CA . ILE B 1 241 ? 9.578 -13.633 0.434 1 98.25 241 ILE B CA 1
ATOM 3917 C C . ILE B 1 241 ? 8.898 -13.742 -0.927 1 98.25 241 ILE B C 1
ATOM 3919 O O . ILE B 1 241 ? 8.766 -14.836 -1.48 1 98.25 241 ILE B O 1
ATOM 3923 N N . ILE B 1 242 ? 8.516 -12.625 -1.459 1 96.94 242 ILE B N 1
ATOM 3924 C CA . ILE B 1 242 ? 7.832 -12.594 -2.75 1 96.94 242 ILE B CA 1
ATOM 3925 C C . ILE B 1 242 ? 8.773 -13.102 -3.84 1 96.94 242 ILE B C 1
ATOM 3927 O O . ILE B 1 242 ? 8.367 -13.883 -4.699 1 96.94 242 ILE B O 1
ATOM 3931 N N . ALA B 1 243 ? 10.016 -12.641 -3.791 1 97.06 243 ALA B N 1
ATOM 3932 C CA . ALA B 1 243 ? 11.008 -13.086 -4.77 1 97.06 243 ALA B CA 1
ATOM 3933 C C . ALA B 1 243 ? 11.211 -14.594 -4.699 1 97.06 243 ALA B C 1
ATOM 3935 O O . ALA B 1 243 ? 11.344 -15.258 -5.73 1 97.06 243 ALA B O 1
ATOM 3936 N N . ARG B 1 244 ? 11.234 -15.094 -3.527 1 97.69 244 ARG B N 1
ATOM 3937 C CA . ARG B 1 244 ? 11.406 -16.531 -3.334 1 97.69 244 ARG B CA 1
ATOM 3938 C C . ARG B 1 244 ? 10.203 -17.297 -3.854 1 97.69 244 ARG B C 1
ATOM 3940 O O . ARG B 1 244 ? 10.352 -18.391 -4.426 1 97.69 244 ARG B O 1
ATOM 3947 N N . LEU B 1 245 ? 8.984 -16.812 -3.645 1 96.81 245 LEU B N 1
ATOM 3948 C CA . LEU B 1 245 ? 7.773 -17.422 -4.184 1 96.81 245 LEU B CA 1
ATOM 3949 C C . LEU B 1 245 ? 7.824 -17.469 -5.707 1 96.81 245 LEU B C 1
ATOM 3951 O O . LEU B 1 245 ? 7.445 -18.484 -6.309 1 96.81 245 LEU B O 1
ATOM 3955 N N . GLN B 1 246 ? 8.305 -16.391 -6.301 1 93.88 246 GLN B N 1
ATOM 3956 C CA . GLN B 1 246 ? 8.438 -16.328 -7.75 1 93.88 246 GLN B CA 1
ATOM 3957 C C . GLN B 1 246 ? 9.453 -17.344 -8.258 1 93.88 246 GLN B C 1
ATOM 3959 O O . GLN B 1 246 ? 9.258 -17.969 -9.305 1 93.88 246 GLN B O 1
ATOM 3964 N N . GLN B 1 247 ? 10.516 -17.484 -7.543 1 93 247 GLN B N 1
ATOM 3965 C CA . GLN B 1 247 ? 11.594 -18.391 -7.906 1 93 247 GLN B CA 1
ATOM 3966 C C . GLN B 1 247 ? 11.117 -19.828 -7.922 1 93 247 GLN B C 1
ATOM 3968 O O . GLN B 1 247 ? 11.539 -20.625 -8.773 1 93 247 GLN B O 1
ATOM 3973 N N . ASN B 1 248 ? 10.227 -20.188 -7.074 1 87.12 248 ASN B N 1
ATOM 3974 C CA . ASN B 1 248 ? 9.766 -21.562 -6.898 1 87.12 248 ASN B CA 1
ATOM 3975 C C . ASN B 1 248 ? 8.641 -21.891 -7.875 1 87.12 248 ASN B C 1
ATOM 3977 O O . ASN B 1 248 ? 8.227 -23.047 -7.973 1 87.12 248 ASN B O 1
ATOM 3981 N N . GLN B 1 249 ? 7.992 -20.984 -8.523 1 81.06 249 GLN B N 1
ATOM 3982 C CA . GLN B 1 249 ? 6.93 -21.234 -9.492 1 81.06 249 GLN B CA 1
ATOM 3983 C C . GLN B 1 249 ? 7.508 -21.672 -10.836 1 81.06 249 GLN B C 1
ATOM 3985 O O . GLN B 1 249 ? 6.797 -22.234 -11.672 1 81.06 249 GLN B O 1
ATOM 3990 N N . GLU B 1 250 ? 8.742 -21.391 -11.109 1 66.62 250 GLU B N 1
ATOM 3991 C CA . GLU B 1 250 ? 9.352 -21.844 -12.359 1 66.62 250 GLU B CA 1
ATOM 3992 C C . GLU B 1 250 ? 9.867 -23.281 -12.227 1 66.62 250 GLU B C 1
ATOM 3994 O O . GLU B 1 250 ? 10.234 -23.719 -11.133 1 66.62 250 GLU B O 1
#

InterPro domains:
  IPR000281 Helix-turn-helix protein RpiR [PF01418] (23-69)
  IPR000281 Helix-turn-helix protein RpiR [PS51071] (1-79)
  IPR009057 Homedomain-like superfamily [SSF46689] (14-75)
  IPR036388 Winged helix-like DNA-binding domain superfamily [G3DSA:1.10.10.10] (2-76)
  IPR046348 SIS domain superfamily [SSF53697] (105-242)
  IPR047640 HTH-type transcriptional regulator RpiR-like [PTHR30514] (22-210)